Protein AF-C1E5L4-F1 (afdb_monomer)

Nearest PDB structures (foldseek):
  1kzh-assembly1_A  TM=9.313E-01  e=2.099E-47  Borreliella burgdorferi
  1kzh-assembly1_B  TM=9.340E-01  e=2.944E-44  Borreliella burgdorferi
  9dqm-assembly1_A  TM=8.385E-01  e=1.108E-22  Trichomonas vaginalis G3
  9dqm-assembly1_B  TM=8.289E-01  e=9.396E-23  Trichomonas vaginalis G3
  4i4i-assembly1_C  TM=8.404E-01  e=2.569E-16  Geobacillus stearothermophilus

Structure (mmCIF, N/CA/C/O backbone):
data_AF-C1E5L4-F1
#
_entry.id   AF-C1E5L4-F1
#
loop_
_atom_site.group_PDB
_atom_site.id
_atom_site.type_symbol
_atom_site.label_atom_id
_atom_site.label_alt_id
_atom_site.label_comp_id
_atom_site.label_asym_id
_atom_site.label_entity_id
_atom_site.label_seq_id
_atom_site.pdbx_PDB_ins_code
_atom_site.Cartn_x
_atom_site.Cartn_y
_atom_site.Cartn_z
_atom_site.occupancy
_atom_site.B_iso_or_equiv
_atom_site.auth_seq_id
_atom_site.auth_comp_id
_atom_site.auth_asym_id
_atom_site.auth_atom_id
_atom_site.pdbx_PDB_model_num
ATOM 1 N N . ARG A 1 1 ? 20.490 -3.925 -23.380 1.00 91.94 1 ARG A N 1
ATOM 2 C CA . ARG A 1 1 ? 20.649 -3.499 -21.975 1.00 91.94 1 ARG A CA 1
ATOM 3 C C . ARG A 1 1 ? 19.306 -3.076 -21.403 1.00 91.94 1 ARG A C 1
ATOM 5 O O . ARG A 1 1 ? 18.577 -2.354 -22.072 1.00 91.94 1 ARG A O 1
ATOM 12 N N . LEU A 1 2 ? 18.988 -3.498 -20.178 1.00 97.38 2 LEU A N 1
ATOM 13 C CA . LEU A 1 2 ? 17.759 -3.103 -19.479 1.00 97.38 2 LEU A CA 1
ATOM 14 C C . LEU A 1 2 ? 18.067 -2.297 -18.214 1.00 97.38 2 LEU A C 1
ATOM 16 O O . LEU A 1 2 ? 19.074 -2.540 -17.547 1.00 97.38 2 LEU A O 1
ATOM 20 N N . GLY A 1 3 ? 17.184 -1.356 -17.886 1.00 98.12 3 GLY A N 1
ATOM 21 C CA . GLY A 1 3 ? 17.200 -0.569 -16.656 1.00 98.12 3 GLY A CA 1
ATOM 22 C C . GLY A 1 3 ? 16.079 -0.968 -15.694 1.00 98.12 3 GLY A C 1
ATOM 23 O O . GLY A 1 3 ? 14.995 -1.333 -16.137 1.00 98.12 3 GLY A O 1
ATOM 24 N N . LEU A 1 4 ? 16.306 -0.853 -14.385 1.00 98.62 4 LEU A N 1
ATOM 25 C CA . LEU A 1 4 ? 15.276 -0.974 -13.343 1.00 98.62 4 LEU A CA 1
ATOM 26 C C . LEU A 1 4 ? 15.265 0.265 -12.447 1.00 98.62 4 LEU A C 1
ATOM 28 O O . LEU A 1 4 ? 16.315 0.770 -12.045 1.00 98.62 4 LEU A O 1
ATOM 32 N N . VAL A 1 5 ? 14.071 0.711 -12.067 1.00 98.50 5 VAL A N 1
ATOM 33 C CA . VAL A 1 5 ? 13.874 1.712 -11.016 1.00 98.50 5 VAL A CA 1
ATOM 34 C C . VAL A 1 5 ? 12.811 1.247 -10.020 1.00 98.50 5 VAL A C 1
ATOM 36 O O . VAL A 1 5 ? 11.725 0.807 -10.402 1.00 98.50 5 VAL A O 1
ATOM 39 N N . PHE A 1 6 ? 13.109 1.379 -8.727 1.00 98.31 6 PHE A N 1
ATOM 40 C CA . PHE A 1 6 ? 12.129 1.203 -7.657 1.00 98.31 6 PHE A CA 1
ATOM 41 C C . PHE A 1 6 ? 11.484 2.540 -7.292 1.00 98.31 6 PHE A C 1
ATOM 43 O O . PHE A 1 6 ? 12.156 3.472 -6.847 1.00 98.31 6 PHE A O 1
ATOM 50 N N . SER A 1 7 ? 10.168 2.639 -7.444 1.00 96.31 7 SER A N 1
ATOM 51 C CA . SER A 1 7 ? 9.407 3.865 -7.214 1.00 96.31 7 SER A CA 1
ATOM 52 C C . SER A 1 7 ? 8.345 3.673 -6.130 1.00 96.31 7 SER A C 1
ATOM 54 O O . SER A 1 7 ? 7.641 2.663 -6.079 1.00 96.31 7 SER A O 1
ATOM 56 N N . GLY A 1 8 ? 8.206 4.668 -5.255 1.00 93.06 8 GLY A N 1
ATOM 57 C CA . GLY A 1 8 ? 7.267 4.629 -4.137 1.00 93.06 8 GLY A CA 1
ATOM 58 C C . GLY A 1 8 ? 7.841 4.007 -2.862 1.00 93.06 8 GLY A C 1
ATOM 59 O O . GLY A 1 8 ? 9.050 3.947 -2.667 1.00 93.06 8 GLY A O 1
ATOM 60 N N . GLY A 1 9 ? 6.950 3.611 -1.947 1.00 93.12 9 GLY A N 1
ATOM 61 C CA . GLY A 1 9 ? 7.346 2.870 -0.744 1.00 93.12 9 GLY A CA 1
ATOM 62 C C . GLY A 1 9 ? 7.727 1.419 -1.073 1.00 93.12 9 GLY A C 1
ATOM 63 O O . GLY A 1 9 ? 7.177 0.871 -2.036 1.00 93.12 9 GLY A O 1
ATOM 64 N N . PRO A 1 10 ? 8.622 0.798 -0.283 1.00 96.38 10 PRO A N 1
ATOM 65 C CA . PRO A 1 10 ? 9.018 -0.591 -0.487 1.00 96.38 10 PRO A CA 1
ATOM 66 C C . PRO A 1 10 ? 7.826 -1.542 -0.342 1.00 96.38 10 PRO A C 1
ATOM 68 O O . PRO A 1 10 ? 6.796 -1.187 0.233 1.00 96.38 10 PRO A O 1
ATOM 71 N N . ALA A 1 11 ? 7.977 -2.727 -0.917 1.00 97.88 11 ALA A N 1
ATOM 72 C CA . ALA A 1 11 ? 7.067 -3.851 -0.763 1.00 97.88 11 ALA A CA 1
ATOM 73 C C . ALA A 1 11 ? 7.909 -5.143 -0.767 1.00 97.88 11 ALA A C 1
ATOM 75 O O . ALA A 1 11 ? 8.869 -5.211 -1.552 1.00 97.88 11 ALA A O 1
ATOM 76 N N . PRO A 1 12 ? 7.611 -6.145 0.079 1.00 98.31 12 PRO A N 1
ATOM 77 C CA . PRO A 1 12 ? 8.334 -7.415 0.061 1.00 98.31 12 PRO A CA 1
ATOM 78 C C . PRO A 1 12 ? 8.299 -8.039 -1.340 1.00 98.31 12 PRO A C 1
ATOM 80 O O . PRO A 1 12 ? 7.247 -8.089 -1.966 1.00 98.31 12 PRO A O 1
ATOM 83 N N . GLY A 1 13 ? 9.458 -8.450 -1.864 1.00 98.00 13 GLY A N 1
ATOM 84 C CA . GLY A 1 13 ? 9.584 -9.026 -3.212 1.00 98.00 13 GLY A CA 1
ATOM 85 C C . GLY A 1 13 ? 10.247 -8.117 -4.256 1.00 98.00 13 GLY A C 1
ATOM 86 O O . GLY A 1 13 ? 10.602 -8.589 -5.331 1.00 98.00 13 GLY A O 1
ATOM 87 N N . GLY A 1 14 ? 10.529 -6.841 -3.962 1.00 98.00 14 GLY A N 1
ATOM 88 C CA . GLY A 1 14 ? 11.216 -5.959 -4.926 1.00 98.00 14 GLY A CA 1
ATOM 89 C C . GLY A 1 14 ? 12.566 -6.487 -5.411 1.00 98.00 14 GLY A C 1
ATOM 90 O O . GLY A 1 14 ? 12.851 -6.472 -6.609 1.00 98.00 14 GLY A O 1
ATOM 91 N N . ASN A 1 15 ? 13.378 -7.022 -4.498 1.00 98.12 15 ASN A N 1
ATOM 92 C CA . ASN A 1 15 ? 14.643 -7.666 -4.852 1.00 98.12 15 ASN A CA 1
ATOM 93 C C . ASN A 1 15 ? 14.434 -8.917 -5.730 1.00 98.12 15 ASN A C 1
ATOM 95 O O . ASN A 1 15 ? 15.275 -9.218 -6.575 1.00 98.12 15 ASN A O 1
ATOM 99 N N . ASN A 1 16 ? 13.298 -9.608 -5.601 1.00 98.69 16 ASN A N 1
ATOM 100 C CA . ASN A 1 16 ? 12.945 -10.746 -6.449 1.00 98.69 16 ASN A CA 1
ATOM 101 C C . ASN A 1 16 ? 12.563 -10.313 -7.869 1.00 98.69 16 ASN A C 1
ATOM 103 O O . ASN A 1 16 ? 12.930 -11.011 -8.808 1.00 98.69 16 ASN A O 1
ATOM 107 N N . VAL A 1 17 ? 11.956 -9.133 -8.056 1.00 98.69 17 VAL A N 1
ATOM 108 C CA . VAL A 1 17 ? 11.785 -8.531 -9.396 1.00 98.69 17 VAL A CA 1
ATOM 109 C C . VAL A 1 17 ? 13.147 -8.346 -10.068 1.00 98.69 17 VAL A C 1
ATOM 111 O O . VAL A 1 17 ? 13.350 -8.792 -11.196 1.00 98.69 17 VAL A O 1
ATOM 114 N N . ALA A 1 18 ? 14.108 -7.741 -9.362 1.00 98.38 18 ALA A N 1
ATOM 115 C CA . ALA A 1 18 ? 15.463 -7.551 -9.883 1.00 98.38 18 ALA A CA 1
ATOM 116 C C . ALA A 1 18 ? 16.163 -8.888 -10.176 1.00 98.38 18 ALA A C 1
ATOM 118 O O . ALA A 1 18 ? 16.854 -9.014 -11.185 1.00 98.38 18 ALA A O 1
ATOM 119 N N . TRP A 1 19 ? 15.957 -9.899 -9.325 1.00 98.19 19 TRP A N 1
ATOM 120 C CA . TRP A 1 19 ? 16.475 -11.246 -9.558 1.00 98.19 19 TRP A CA 1
ATOM 121 C C . TRP A 1 19 ? 15.877 -11.882 -10.819 1.00 98.19 19 TRP A C 1
ATOM 123 O O . TRP A 1 19 ? 16.634 -12.386 -11.644 1.00 98.19 19 TRP A O 1
ATOM 133 N N . GLY A 1 20 ? 14.555 -11.823 -11.000 1.00 98.12 20 GLY A N 1
ATOM 134 C CA . GLY A 1 20 ? 13.884 -12.356 -12.188 1.00 98.12 20 GLY A CA 1
ATOM 135 C C . GLY A 1 20 ? 14.369 -11.694 -13.475 1.00 98.12 20 GLY A C 1
ATOM 136 O O . GLY A 1 20 ? 14.623 -12.379 -14.464 1.00 98.12 20 GLY A O 1
ATOM 137 N N . MET A 1 21 ? 14.586 -10.375 -13.444 1.00 98.12 21 MET A N 1
ATOM 138 C CA . MET A 1 21 ? 15.176 -9.648 -14.570 1.00 98.12 21 MET A CA 1
ATOM 139 C C . MET A 1 21 ? 16.608 -10.102 -14.873 1.00 98.12 21 MET A C 1
ATOM 141 O O . MET A 1 21 ? 16.936 -10.340 -16.034 1.00 98.12 21 MET A O 1
ATOM 145 N N . LEU A 1 22 ? 17.458 -10.222 -13.846 1.00 96.88 22 LEU A N 1
ATOM 146 C CA . LEU A 1 22 ? 18.845 -10.656 -14.014 1.00 96.88 22 LEU A CA 1
ATOM 147 C C . LEU A 1 22 ? 18.917 -12.073 -14.598 1.00 96.88 22 LEU A C 1
ATOM 149 O O . LEU A 1 22 ? 19.618 -12.279 -15.583 1.00 96.88 22 LEU A O 1
ATOM 153 N N . ASP A 1 23 ? 18.158 -13.020 -14.040 1.00 95.81 23 ASP A N 1
ATOM 154 C CA . ASP A 1 23 ? 18.160 -14.417 -14.495 1.00 95.81 23 ASP A CA 1
ATOM 155 C C . ASP A 1 23 ? 17.640 -14.542 -15.939 1.00 95.81 23 ASP A C 1
ATOM 157 O O . ASP A 1 23 ? 18.206 -15.278 -16.741 1.00 95.81 23 ASP A O 1
ATOM 161 N N . CYS A 1 24 ? 16.620 -13.759 -16.319 1.00 95.06 24 CYS A N 1
ATOM 162 C CA . CYS A 1 24 ? 16.152 -13.685 -17.708 1.00 95.06 24 CYS A CA 1
ATOM 163 C C . CYS A 1 24 ? 17.271 -13.256 -18.670 1.00 95.06 24 CYS A C 1
ATOM 165 O O . CYS A 1 24 ? 17.473 -13.877 -19.714 1.00 95.06 24 CYS A O 1
ATOM 167 N N . LEU A 1 25 ? 18.012 -12.202 -18.319 1.00 93.06 25 LEU A N 1
ATOM 168 C CA . LEU A 1 25 ? 19.092 -11.675 -19.153 1.00 93.06 25 LEU A CA 1
ATOM 169 C C . LEU A 1 25 ? 20.298 -12.622 -19.221 1.00 93.06 25 LEU A C 1
ATOM 171 O O . LEU A 1 25 ? 20.884 -12.778 -20.291 1.00 93.06 25 LEU A O 1
ATOM 175 N N . GLU A 1 26 ? 20.666 -13.254 -18.104 1.00 91.31 26 GLU A N 1
ATOM 176 C CA . GLU A 1 26 ? 21.759 -14.233 -18.046 1.00 91.31 26 GLU A CA 1
ATOM 177 C C . GLU A 1 26 ? 21.444 -15.477 -18.890 1.00 91.31 26 GLU A C 1
ATOM 179 O O . GLU A 1 26 ? 22.295 -15.928 -19.660 1.00 91.31 26 GLU A O 1
ATOM 184 N N . ARG A 1 27 ? 20.207 -15.988 -18.830 1.00 90.44 27 ARG A N 1
ATOM 185 C CA . ARG A 1 27 ? 19.770 -17.131 -19.649 1.00 90.44 27 ARG A CA 1
ATOM 186 C C . ARG A 1 27 ? 19.803 -16.826 -21.136 1.00 90.44 27 ARG A C 1
ATOM 188 O O . ARG A 1 27 ? 20.358 -17.606 -21.901 1.00 90.44 2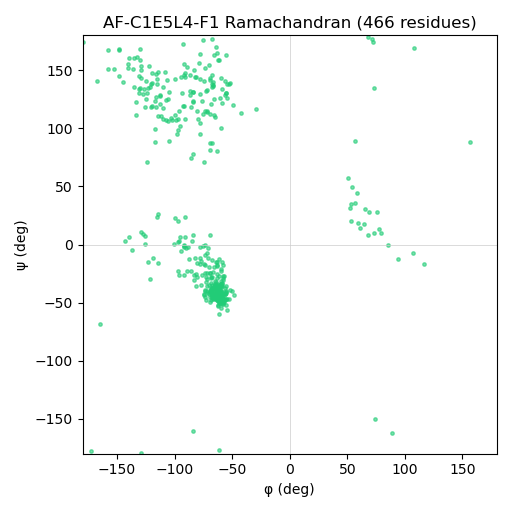7 ARG A O 1
ATOM 195 N N . TRP A 1 28 ? 19.283 -15.675 -21.549 1.00 87.94 28 TRP A N 1
ATOM 196 C CA . TRP A 1 28 ? 19.346 -15.278 -22.954 1.00 87.94 28 TRP A CA 1
ATOM 197 C C . TRP A 1 28 ? 20.772 -15.085 -23.455 1.00 87.94 28 TRP A C 1
ATOM 199 O O . TRP A 1 28 ? 21.065 -15.433 -24.598 1.00 87.94 28 TRP A O 1
ATOM 209 N N . ALA A 1 29 ? 21.669 -14.549 -22.623 1.00 84.19 29 ALA A N 1
ATOM 210 C CA . ALA A 1 29 ? 23.078 -14.433 -22.982 1.00 84.19 29 ALA A CA 1
ATOM 211 C C . ALA A 1 29 ? 23.702 -15.817 -23.232 1.00 84.19 29 ALA A C 1
ATOM 213 O O . ALA A 1 29 ? 24.369 -15.997 -24.253 1.00 84.19 29 ALA A O 1
ATOM 214 N N . ALA A 1 30 ? 23.416 -16.792 -22.362 1.00 84.75 30 ALA A N 1
ATOM 215 C CA . ALA A 1 30 ? 23.878 -18.172 -22.509 1.00 84.75 30 ALA A CA 1
ATOM 216 C C . ALA A 1 30 ? 23.291 -18.866 -23.755 1.00 84.75 30 ALA A C 1
ATOM 218 O O . ALA A 1 30 ? 24.019 -19.511 -24.507 1.00 84.75 30 ALA A O 1
ATOM 219 N N . GLU A 1 31 ? 21.992 -18.696 -24.020 1.00 84.81 31 GLU A N 1
ATOM 220 C CA . GLU A 1 31 ? 21.308 -19.271 -25.191 1.00 84.81 31 GLU A CA 1
ATOM 221 C C . GLU A 1 31 ? 21.763 -18.649 -26.518 1.00 84.81 31 GLU A C 1
ATOM 223 O O . GLU A 1 31 ? 21.765 -19.315 -27.552 1.00 84.81 31 GLU A O 1
ATOM 228 N N . SER A 1 32 ? 22.199 -17.387 -26.498 1.00 77.62 32 SER A N 1
ATOM 229 C CA . SER A 1 32 ? 22.683 -16.677 -27.688 1.00 77.62 32 SER A CA 1
ATOM 230 C C . SER A 1 32 ? 24.041 -17.183 -28.198 1.00 77.62 32 SER A C 1
ATOM 232 O O . SER A 1 32 ? 24.536 -16.665 -29.199 1.00 77.62 32 SER A O 1
ATOM 234 N N . GLY A 1 33 ? 24.680 -18.142 -27.511 1.00 66.62 33 GLY A N 1
ATOM 235 C CA . GLY A 1 33 ? 25.970 -18.715 -27.911 1.00 66.62 33 GLY A CA 1
ATOM 236 C C . GLY A 1 33 ? 27.129 -17.713 -27.893 1.00 66.62 33 GLY A C 1
ATOM 237 O O . GLY A 1 33 ? 28.158 -17.944 -28.528 1.00 66.62 33 GLY A O 1
ATOM 238 N N . ARG A 1 34 ? 26.967 -16.579 -27.198 1.00 63.22 34 ARG A N 1
ATOM 239 C CA . ARG A 1 34 ? 28.046 -15.611 -26.994 1.00 63.22 34 ARG A CA 1
ATOM 240 C C . ARG A 1 34 ? 29.027 -16.257 -26.006 1.00 63.22 34 ARG A C 1
ATOM 242 O O . ARG A 1 34 ? 28.628 -16.553 -24.887 1.00 63.22 34 ARG A O 1
ATOM 249 N N . GLY A 1 35 ? 30.247 -16.568 -26.456 1.00 57.56 35 GLY A N 1
ATOM 250 C CA . GLY A 1 35 ? 31.258 -17.288 -25.663 1.00 57.56 35 GLY A CA 1
ATOM 251 C C . GLY A 1 35 ? 31.692 -16.554 -24.386 1.00 57.56 35 GLY A C 1
ATOM 252 O O . GLY A 1 35 ? 31.198 -15.470 -24.096 1.00 57.56 35 GLY A O 1
ATOM 253 N N . ASP A 1 36 ? 32.652 -17.115 -23.646 1.00 59.47 36 ASP A N 1
ATOM 254 C CA . ASP A 1 36 ? 33.116 -16.587 -22.345 1.00 59.47 36 ASP A CA 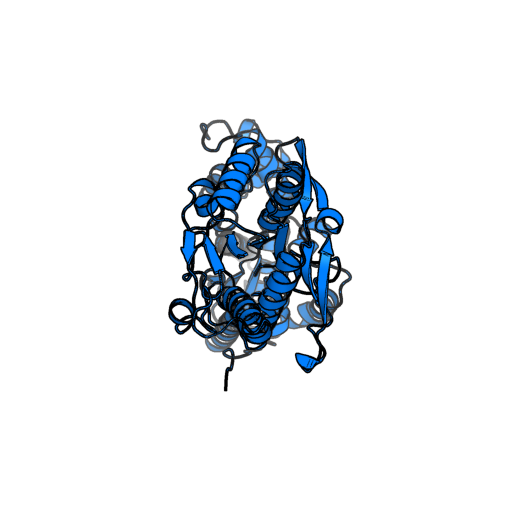1
ATOM 255 C C . ASP A 1 36 ? 33.643 -15.130 -22.387 1.00 59.47 36 ASP A C 1
ATOM 257 O O . ASP A 1 36 ? 33.695 -14.467 -21.353 1.00 59.47 36 ASP A O 1
ATOM 261 N N . ASP A 1 37 ? 33.968 -14.604 -23.576 1.00 55.47 37 ASP A N 1
ATOM 262 C CA . ASP A 1 37 ? 34.381 -13.209 -23.816 1.00 55.47 37 ASP A CA 1
ATOM 263 C C . ASP A 1 37 ? 33.202 -12.227 -24.004 1.00 55.47 37 ASP A C 1
ATOM 265 O O . ASP A 1 37 ? 33.396 -11.048 -24.316 1.00 55.47 37 ASP A O 1
ATOM 269 N N . ALA A 1 38 ? 31.957 -12.694 -23.879 1.00 57.47 38 ALA A N 1
ATOM 270 C CA . ALA A 1 38 ? 30.778 -11.860 -24.049 1.00 57.47 38 ALA A CA 1
ATOM 271 C C . ALA A 1 38 ? 30.661 -10.807 -22.941 1.00 57.47 38 ALA A C 1
ATOM 273 O O . ALA A 1 38 ? 30.774 -11.109 -21.753 1.00 57.47 38 ALA A O 1
ATOM 274 N N . GLU A 1 39 ? 30.332 -9.573 -23.337 1.00 59.62 39 GLU A N 1
ATOM 275 C CA . GLU A 1 39 ? 29.894 -8.536 -22.404 1.00 59.62 39 GLU A CA 1
ATOM 276 C C . GLU A 1 39 ? 28.785 -9.111 -21.498 1.00 59.62 39 GLU A C 1
ATOM 278 O O . GLU A 1 39 ? 27.749 -9.564 -22.004 1.00 59.62 39 GLU A O 1
ATOM 283 N N . PRO A 1 40 ? 28.993 -9.134 -20.174 1.00 63.50 40 PRO A N 1
ATOM 284 C CA . PRO A 1 40 ? 28.086 -9.788 -19.238 1.00 63.50 40 PRO A CA 1
ATOM 285 C C . PRO A 1 40 ? 26.692 -9.146 -19.241 1.00 63.50 40 PRO A C 1
ATOM 287 O O . PRO A 1 40 ? 26.516 -8.027 -19.730 1.00 63.50 40 PRO A O 1
ATOM 290 N N . ALA A 1 41 ? 25.700 -9.848 -18.669 1.00 64.75 41 ALA A N 1
ATOM 291 C CA . ALA A 1 41 ? 24.301 -9.413 -18.640 1.00 64.75 41 ALA A CA 1
ATOM 292 C C . ALA A 1 41 ? 24.185 -7.910 -18.322 1.00 64.75 41 ALA A C 1
ATOM 294 O O . ALA A 1 41 ? 24.548 -7.425 -17.245 1.00 64.75 41 ALA A O 1
ATOM 295 N N . ASN A 1 42 ? 23.723 -7.164 -19.324 1.00 83.62 42 ASN A N 1
ATOM 296 C CA . ASN A 1 42 ? 23.713 -5.711 -19.325 1.00 83.62 42 ASN A CA 1
ATOM 297 C C . ASN A 1 42 ? 22.451 -5.221 -18.595 1.00 83.62 42 ASN A C 1
ATOM 299 O O . ASN A 1 42 ? 21.458 -4.841 -19.224 1.00 83.62 42 ASN A O 1
ATOM 303 N N . PHE A 1 43 ? 22.499 -5.281 -17.262 1.00 95.12 43 PHE A N 1
ATOM 304 C CA . PHE A 1 43 ? 21.443 -4.844 -16.353 1.00 95.12 43 PHE A CA 1
ATOM 305 C C . PHE A 1 43 ? 21.927 -3.684 -15.475 1.00 95.12 43 PHE A C 1
ATOM 307 O O . PHE A 1 43 ? 22.932 -3.797 -14.767 1.00 95.12 43 PHE A O 1
ATOM 314 N N . VAL A 1 44 ? 21.209 -2.561 -15.513 1.00 97.00 44 VAL A N 1
ATOM 315 C CA . VAL A 1 44 ? 21.483 -1.391 -14.670 1.00 97.00 44 VAL A CA 1
ATOM 316 C C . VAL A 1 44 ? 20.297 -1.064 -13.771 1.00 97.00 44 VAL A C 1
ATOM 318 O O . VAL A 1 44 ? 19.140 -1.260 -14.135 1.00 97.00 44 VAL A O 1
ATOM 321 N N . GLY A 1 45 ? 20.575 -0.536 -12.585 1.00 97.75 45 GLY A N 1
ATOM 322 C CA . GLY A 1 45 ? 19.563 -0.076 -11.643 1.00 97.75 45 GLY A CA 1
ATOM 323 C C . GLY A 1 45 ? 19.779 1.381 -11.250 1.00 97.75 45 GLY A C 1
ATOM 324 O O . GLY A 1 45 ? 20.885 1.765 -10.864 1.00 97.75 45 GLY A O 1
ATOM 325 N N . PHE A 1 46 ? 18.721 2.188 -11.327 1.00 98.38 46 PHE A N 1
ATOM 326 C CA . PHE A 1 46 ? 18.741 3.612 -10.987 1.00 98.38 46 PHE A CA 1
ATOM 327 C C . PHE A 1 46 ? 18.548 3.837 -9.485 1.00 98.38 46 PHE A C 1
ATOM 329 O O . PHE A 1 46 ? 17.635 3.286 -8.869 1.00 98.38 46 PHE A O 1
ATOM 336 N N . LEU A 1 47 ? 19.410 4.668 -8.894 1.00 98.12 47 LEU A N 1
ATOM 337 C CA . LEU A 1 47 ? 19.542 4.820 -7.447 1.00 98.12 47 LEU A CA 1
ATOM 338 C C . LEU A 1 47 ? 18.569 5.855 -6.864 1.00 98.12 47 LEU A C 1
ATOM 340 O O . LEU A 1 47 ? 18.569 7.018 -7.258 1.00 98.12 47 LEU A O 1
ATOM 344 N N . GLY A 1 48 ? 17.816 5.480 -5.830 1.00 96.38 48 GLY A N 1
ATOM 345 C CA . GLY A 1 48 ? 16.918 6.392 -5.110 1.00 96.38 48 GLY A CA 1
ATOM 346 C C . GLY A 1 48 ? 15.621 6.708 -5.860 1.00 96.38 48 GLY A C 1
ATOM 347 O O . GLY A 1 48 ? 15.038 7.776 -5.677 1.00 96.38 48 GLY A O 1
ATOM 348 N N . GLY A 1 49 ? 15.161 5.786 -6.707 1.00 96.38 49 GLY A N 1
ATOM 349 C CA . GLY A 1 49 ? 13.909 5.914 -7.451 1.00 96.38 49 GLY A CA 1
ATOM 350 C C . GLY A 1 49 ? 13.973 6.913 -8.609 1.00 96.38 49 GLY A C 1
ATOM 351 O O . GLY A 1 49 ? 15.041 7.085 -9.198 1.00 96.38 49 GLY A O 1
ATOM 352 N N . PRO A 1 50 ? 12.854 7.580 -8.967 1.00 95.62 50 PRO A N 1
ATOM 353 C CA . PRO A 1 50 ? 12.809 8.463 -10.138 1.00 95.62 50 PRO A CA 1
ATOM 354 C C . PRO A 1 50 ? 13.807 9.627 -10.087 1.00 95.62 50 PRO A C 1
ATOM 356 O O . PRO A 1 50 ? 14.223 10.142 -11.117 1.00 95.62 50 PRO A O 1
ATOM 359 N N . ASP A 1 51 ? 14.249 10.008 -8.890 1.00 95.88 51 ASP A N 1
ATOM 360 C CA . ASP A 1 51 ? 15.337 10.963 -8.704 1.00 95.88 51 ASP A CA 1
ATOM 361 C C . ASP A 1 51 ? 16.666 10.503 -9.328 1.00 95.88 51 ASP A C 1
ATOM 363 O O . ASP A 1 51 ? 17.394 11.298 -9.920 1.00 95.88 51 ASP A O 1
ATOM 367 N N . GLY A 1 52 ? 16.971 9.208 -9.213 1.00 96.94 52 GLY A N 1
ATOM 368 C CA . GLY A 1 52 ? 18.146 8.595 -9.820 1.00 96.94 52 GLY A CA 1
ATOM 369 C C . GLY A 1 52 ? 18.120 8.673 -11.337 1.00 96.94 52 GLY A C 1
ATOM 370 O O . GLY A 1 52 ? 19.157 8.942 -11.935 1.00 96.94 52 GLY A O 1
ATOM 371 N N . LEU A 1 53 ? 16.941 8.517 -11.949 1.00 96.19 53 LEU A N 1
ATOM 372 C CA . LEU A 1 53 ? 16.761 8.712 -13.390 1.00 96.19 53 LEU A CA 1
ATOM 373 C C . LEU A 1 53 ? 17.077 10.159 -13.786 1.00 96.19 53 LEU A C 1
ATOM 375 O O . LEU A 1 53 ? 17.926 10.384 -14.641 1.00 96.19 53 LEU A O 1
ATOM 379 N N . LEU A 1 54 ? 16.472 11.140 -13.107 1.00 97.06 54 LEU A N 1
ATOM 380 C CA . LEU A 1 54 ? 16.687 12.565 -13.396 1.00 97.06 54 LEU A CA 1
ATOM 381 C C . LEU A 1 54 ? 18.152 12.993 -13.241 1.00 97.06 54 LEU A C 1
ATOM 383 O O . LEU A 1 54 ? 18.634 13.847 -13.980 1.00 97.06 54 LEU A O 1
ATOM 387 N N . ARG A 1 55 ? 18.860 12.412 -12.267 1.00 96.81 55 ARG A N 1
ATOM 388 C CA . ARG A 1 55 ? 20.266 12.724 -11.968 1.00 96.81 55 ARG A CA 1
ATOM 389 C C . ARG A 1 55 ? 21.266 11.779 -12.633 1.00 96.81 55 ARG A C 1
ATOM 391 O O . ARG A 1 55 ? 22.447 11.860 -12.311 1.00 96.81 55 ARG A O 1
ATOM 398 N N . ARG A 1 56 ? 20.806 10.870 -13.501 1.00 97.06 56 ARG A N 1
ATOM 399 C CA . ARG A 1 56 ? 21.635 9.862 -14.192 1.00 97.06 56 ARG A CA 1
ATOM 400 C C . ARG A 1 56 ? 22.496 9.021 -13.236 1.00 97.06 56 ARG A C 1
ATOM 402 O O . ARG A 1 56 ? 23.611 8.622 -13.546 1.00 97.06 56 ARG A O 1
ATOM 409 N N . ARG A 1 57 ? 21.971 8.737 -12.040 1.00 97.56 57 ARG A N 1
ATOM 410 C CA . ARG A 1 57 ? 22.639 7.923 -11.016 1.00 97.56 57 ARG A CA 1
ATOM 411 C C . ARG A 1 57 ? 22.171 6.483 -11.130 1.00 97.56 57 ARG A C 1
ATOM 413 O O . ARG A 1 57 ? 21.092 6.142 -10.646 1.00 97.56 57 ARG A O 1
ATOM 420 N N . TRP A 1 58 ? 22.997 5.638 -11.725 1.00 97.12 58 TRP A N 1
ATOM 421 C CA . TRP A 1 58 ? 22.744 4.207 -11.842 1.00 97.12 58 TRP A CA 1
ATOM 422 C C . TRP A 1 58 ? 23.997 3.396 -11.516 1.00 97.12 58 TRP A C 1
ATOM 424 O O . TRP A 1 58 ? 25.114 3.910 -11.517 1.00 97.12 58 TRP A O 1
ATOM 434 N N . LYS A 1 59 ? 23.794 2.118 -11.202 1.00 95.81 59 LYS A N 1
ATOM 435 C CA . LYS A 1 59 ? 24.866 1.128 -11.068 1.00 95.81 59 LYS A CA 1
ATOM 436 C C . LYS A 1 59 ? 24.529 -0.116 -11.869 1.00 95.81 59 LYS A C 1
ATOM 438 O O . LYS A 1 59 ? 23.359 -0.388 -12.137 1.00 95.81 59 LYS A O 1
ATOM 443 N N . ARG A 1 60 ? 25.547 -0.898 -12.205 1.00 95.25 60 ARG A N 1
ATOM 444 C CA . ARG A 1 60 ? 25.345 -2.241 -12.740 1.00 95.25 60 ARG A CA 1
ATOM 445 C C . ARG A 1 60 ? 24.803 -3.170 -11.649 1.00 95.25 60 ARG A C 1
ATOM 447 O O . ARG A 1 60 ? 25.197 -3.054 -10.489 1.00 95.25 60 ARG A O 1
ATOM 454 N N . VAL A 1 61 ? 23.892 -4.062 -12.024 1.00 95.06 61 VAL A N 1
ATOM 455 C CA . VAL A 1 61 ? 23.352 -5.109 -11.151 1.00 95.06 61 VAL A CA 1
ATOM 456 C C . VAL A 1 61 ? 23.760 -6.458 -11.730 1.00 95.06 61 VAL A C 1
ATOM 458 O O . VAL A 1 61 ? 23.403 -6.784 -12.857 1.00 95.06 61 VAL A O 1
ATOM 461 N N . ASP A 1 62 ? 24.530 -7.225 -10.966 1.00 92.25 62 ASP A N 1
ATOM 462 C CA . ASP A 1 62 ? 25.053 -8.532 -11.360 1.00 92.25 62 ASP A CA 1
ATOM 463 C C . ASP A 1 62 ? 24.769 -9.602 -10.292 1.00 92.25 62 ASP A C 1
ATOM 465 O O . ASP A 1 62 ? 24.166 -9.338 -9.243 1.00 92.25 62 ASP A O 1
ATOM 469 N N . ALA A 1 63 ? 25.212 -10.833 -10.555 1.00 92.06 63 ALA A N 1
ATOM 470 C CA . ALA A 1 63 ? 25.066 -11.949 -9.628 1.00 92.06 63 ALA A CA 1
ATOM 471 C C . ALA A 1 63 ? 25.710 -11.683 -8.252 1.00 92.06 63 ALA A C 1
ATOM 473 O O . ALA A 1 63 ? 25.213 -12.184 -7.239 1.00 92.06 63 ALA A O 1
ATOM 474 N N . GLY A 1 64 ? 26.780 -10.883 -8.190 1.00 92.31 64 GLY A N 1
ATOM 475 C CA . GLY A 1 64 ? 27.449 -10.497 -6.948 1.00 92.31 64 GLY A CA 1
ATOM 476 C C . GLY A 1 64 ? 26.582 -9.576 -6.093 1.00 92.31 64 GLY A C 1
ATOM 477 O O . GLY A 1 64 ? 26.372 -9.853 -4.907 1.00 92.31 64 GLY A O 1
ATOM 478 N N . GLU A 1 65 ? 26.010 -8.537 -6.704 1.00 92.25 65 GLU A N 1
ATOM 479 C CA . GLU A 1 65 ? 25.051 -7.636 -6.055 1.00 92.25 65 GLU A CA 1
ATOM 480 C C . GLU A 1 65 ? 23.786 -8.372 -5.596 1.00 92.25 65 GLU A C 1
ATOM 482 O O . GLU A 1 65 ? 23.246 -8.072 -4.523 1.00 92.25 65 GLU A O 1
ATOM 487 N N . MET A 1 66 ? 23.328 -9.357 -6.375 1.00 94.44 66 MET A N 1
ATOM 488 C CA . MET A 1 66 ? 22.113 -10.112 -6.074 1.00 94.44 66 MET A CA 1
ATOM 489 C C . MET A 1 66 ? 22.307 -11.237 -5.058 1.00 94.44 66 MET A C 1
ATOM 491 O O . MET A 1 66 ? 21.349 -11.581 -4.366 1.00 94.44 66 MET A O 1
ATOM 495 N N . LYS A 1 67 ? 23.516 -11.794 -4.899 1.00 93.19 67 LYS A N 1
ATOM 496 C CA . LYS A 1 67 ? 23.781 -12.967 -4.041 1.00 93.19 67 LYS A CA 1
ATOM 497 C C . LYS A 1 67 ? 23.213 -12.840 -2.624 1.00 93.19 67 LYS A C 1
ATOM 499 O O . LYS A 1 67 ? 22.695 -13.814 -2.094 1.00 93.19 67 LYS A O 1
ATOM 504 N N . ARG A 1 68 ? 23.304 -11.651 -2.020 1.00 92.62 68 ARG A N 1
ATOM 505 C CA . ARG A 1 68 ? 22.817 -11.377 -0.653 1.00 92.62 68 ARG A CA 1
ATOM 506 C C . ARG A 1 68 ? 21.377 -10.859 -0.589 1.00 92.62 68 ARG A C 1
ATOM 508 O O . ARG A 1 68 ? 20.904 -10.585 0.502 1.00 92.62 68 ARG A O 1
ATOM 515 N N . ARG A 1 69 ? 20.709 -10.680 -1.730 1.00 95.12 69 ARG A N 1
ATOM 516 C CA . ARG A 1 69 ? 19.404 -10.003 -1.838 1.00 95.12 69 ARG A CA 1
ATOM 517 C C . ARG A 1 69 ? 18.292 -10.884 -2.387 1.00 95.12 69 ARG A C 1
ATOM 519 O O . ARG A 1 69 ? 17.127 -10.510 -2.292 1.00 95.12 69 ARG A O 1
ATOM 526 N N . LYS A 1 70 ? 18.629 -12.057 -2.930 1.00 95.69 70 LYS A N 1
ATOM 527 C CA . LYS A 1 70 ? 17.635 -13.071 -3.304 1.00 95.69 70 LYS A CA 1
ATOM 528 C C . LYS A 1 70 ? 16.755 -13.385 -2.093 1.00 95.69 70 LYS A C 1
ATOM 530 O O . LYS A 1 70 ? 17.276 -13.699 -1.021 1.00 95.69 70 LYS A O 1
ATOM 535 N N . ASN A 1 71 ? 15.442 -13.269 -2.277 1.00 97.06 71 ASN A N 1
ATOM 536 C CA . ASN A 1 71 ? 14.423 -13.508 -1.252 1.00 97.06 71 ASN A CA 1
ATOM 537 C C . ASN A 1 71 ? 14.556 -12.614 -0.009 1.00 97.06 71 ASN A C 1
ATOM 539 O O . ASN A 1 71 ? 14.001 -12.935 1.035 1.00 97.06 71 ASN A O 1
ATOM 543 N N . GLN A 1 72 ? 15.289 -11.500 -0.094 1.00 97.25 72 GLN A N 1
ATOM 544 C CA . GLN A 1 72 ? 15.338 -10.519 0.984 1.00 97.25 72 GLN A CA 1
ATOM 545 C C . GLN A 1 72 ? 14.276 -9.443 0.778 1.00 97.25 72 GLN A C 1
ATOM 547 O O . GLN A 1 72 ? 13.984 -9.032 -0.350 1.00 97.25 72 GLN A O 1
ATOM 552 N N . GLY A 1 73 ? 13.730 -8.964 1.892 1.00 96.44 73 GLY A N 1
ATOM 553 C CA . GLY A 1 73 ? 12.831 -7.821 1.923 1.00 96.44 73 GLY A CA 1
ATOM 554 C C . GLY A 1 73 ? 13.513 -6.501 1.565 1.00 96.44 73 GLY A C 1
ATOM 555 O O . GLY A 1 73 ? 14.724 -6.423 1.365 1.00 96.44 73 GLY A O 1
ATOM 556 N N . GLY A 1 74 ? 12.714 -5.436 1.524 1.00 96.50 74 GLY A N 1
ATOM 557 C CA . GLY A 1 74 ? 13.201 -4.081 1.287 1.00 96.50 74 GLY A CA 1
ATOM 558 C C . GLY A 1 74 ? 13.640 -3.813 -0.155 1.00 96.50 74 GLY A C 1
ATOM 559 O O . GLY A 1 74 ? 13.640 -4.684 -1.020 1.00 96.50 74 GLY A O 1
ATOM 560 N N . PHE A 1 75 ? 13.966 -2.546 -0.414 1.00 97.44 75 PHE A N 1
ATOM 561 C CA . PHE A 1 75 ? 14.395 -2.017 -1.718 1.00 97.44 75 PHE A CA 1
ATOM 562 C C . PHE A 1 75 ? 15.860 -1.537 -1.666 1.00 97.44 75 PHE A C 1
ATOM 564 O O . PHE A 1 75 ? 16.256 -0.632 -2.397 1.00 97.44 75 PHE A O 1
ATOM 571 N N . ASP A 1 76 ? 16.670 -2.092 -0.763 1.00 95.25 76 ASP A N 1
ATOM 572 C CA . ASP A 1 76 ? 18.037 -1.645 -0.464 1.00 95.25 76 ASP A CA 1
ATOM 573 C C . ASP A 1 76 ? 19.020 -1.827 -1.634 1.00 95.25 76 ASP A C 1
ATOM 575 O O . ASP A 1 76 ? 20.047 -1.150 -1.671 1.00 95.25 76 ASP A O 1
ATOM 579 N N . LEU A 1 77 ? 18.704 -2.690 -2.613 1.00 96.75 77 LEU A N 1
ATOM 580 C CA . LEU A 1 77 ? 19.516 -2.859 -3.822 1.00 96.75 77 LEU A CA 1
ATOM 581 C C . LEU A 1 77 ? 19.778 -1.517 -4.514 1.00 96.75 77 LEU A C 1
ATOM 583 O O . LEU A 1 77 ? 20.920 -1.242 -4.888 1.00 96.75 77 LEU A O 1
ATOM 587 N N . LEU A 1 78 ? 18.728 -0.705 -4.685 1.00 97.31 78 LEU A N 1
ATOM 588 C CA . LEU A 1 78 ? 18.761 0.559 -5.430 1.00 97.31 78 LEU A CA 1
ATOM 589 C C . LEU A 1 78 ? 18.309 1.762 -4.591 1.00 97.31 78 LEU A C 1
ATOM 591 O O . LEU A 1 78 ? 18.529 2.906 -4.980 1.00 97.31 78 LEU A O 1
ATOM 595 N N . GLY A 1 79 ? 17.668 1.536 -3.445 1.00 96.81 79 GLY A N 1
ATOM 596 C CA . GLY A 1 79 ? 16.860 2.553 -2.782 1.00 96.81 79 GLY A CA 1
ATOM 597 C C . GLY A 1 79 ? 15.596 2.884 -3.583 1.00 96.81 79 GLY A C 1
ATOM 598 O O . GLY A 1 79 ? 15.347 2.347 -4.660 1.00 96.81 79 GLY A O 1
ATOM 599 N N . SER A 1 80 ? 14.774 3.783 -3.052 1.00 95.88 80 SER A N 1
ATOM 600 C CA . SER A 1 80 ? 13.537 4.222 -3.707 1.00 95.88 80 SER A CA 1
ATOM 601 C C . SER A 1 80 ? 13.217 5.673 -3.383 1.00 95.88 80 SER A C 1
ATOM 603 O O . SER A 1 80 ? 13.821 6.272 -2.493 1.00 95.88 80 SER A O 1
ATOM 605 N N . GLY A 1 81 ? 12.275 6.242 -4.128 1.00 91.06 81 GLY A N 1
ATOM 606 C CA . GLY A 1 81 ? 11.863 7.631 -3.985 1.00 91.06 81 GLY A CA 1
ATOM 607 C C . GLY A 1 81 ? 10.463 7.868 -4.541 1.00 91.06 81 GLY A C 1
ATOM 608 O O . GLY A 1 81 ? 9.903 7.024 -5.240 1.00 91.06 81 GLY A O 1
ATOM 609 N N . ARG A 1 82 ? 9.896 9.034 -4.216 1.00 86.12 82 ARG A N 1
ATOM 610 C CA . ARG A 1 82 ? 8.557 9.479 -4.652 1.00 86.12 82 ARG A CA 1
ATOM 611 C C . ARG A 1 82 ? 8.615 10.718 -5.554 1.00 86.12 82 ARG A C 1
ATOM 613 O O . ARG A 1 82 ? 7.664 11.489 -5.612 1.00 86.12 82 ARG A O 1
ATOM 620 N N . THR A 1 83 ? 9.749 10.953 -6.216 1.00 88.19 83 THR A N 1
ATOM 621 C CA . THR A 1 83 ? 9.911 12.105 -7.112 1.00 88.19 83 THR A CA 1
ATOM 622 C C . THR A 1 83 ? 8.896 12.027 -8.251 1.00 88.19 83 THR A C 1
ATOM 624 O O . THR A 1 83 ? 8.794 11.013 -8.940 1.00 88.19 83 THR A O 1
ATOM 627 N N . ARG A 1 84 ? 8.123 13.101 -8.430 1.00 81.62 84 ARG A N 1
ATOM 628 C CA . ARG A 1 84 ? 7.031 13.172 -9.404 1.00 81.62 84 ARG A CA 1
ATOM 629 C C . ARG A 1 84 ? 7.572 13.551 -10.786 1.00 81.62 84 ARG A C 1
ATOM 631 O O . ARG A 1 84 ? 8.178 14.607 -10.947 1.00 81.62 84 ARG A O 1
ATOM 638 N N . LEU A 1 85 ? 7.314 12.717 -11.792 1.00 86.94 85 LEU A N 1
ATOM 639 C CA . LEU A 1 85 ? 7.663 12.987 -13.191 1.00 86.94 85 LEU A CA 1
ATOM 640 C C . LEU A 1 85 ? 6.423 13.524 -13.917 1.00 86.94 85 LEU A C 1
ATOM 642 O O . LEU A 1 85 ? 5.553 12.754 -14.305 1.00 86.94 85 LEU A O 1
ATOM 646 N N . ASN A 1 86 ? 6.284 14.846 -14.015 1.00 82.56 86 ASN A N 1
ATOM 647 C CA . ASN A 1 86 ? 5.056 15.489 -14.503 1.00 82.56 86 ASN A CA 1
ATOM 648 C C . ASN A 1 86 ? 5.292 16.701 -15.418 1.00 82.56 86 ASN A C 1
ATOM 650 O O . ASN A 1 86 ? 4.332 17.396 -15.748 1.00 82.56 86 ASN A O 1
ATOM 654 N N . THR A 1 87 ? 6.540 16.985 -15.787 1.00 89.62 87 THR A N 1
ATOM 655 C CA . THR A 1 87 ? 6.904 18.083 -16.688 1.00 89.62 87 THR A CA 1
ATOM 656 C C . THR A 1 87 ? 7.654 17.517 -17.887 1.00 89.62 87 THR A C 1
ATOM 658 O O . THR A 1 87 ? 8.316 16.484 -17.773 1.00 89.62 87 THR A O 1
ATOM 661 N N . THR A 1 88 ? 7.594 18.209 -19.025 1.00 90.88 88 THR A N 1
ATOM 662 C CA . THR A 1 88 ? 8.367 17.835 -20.217 1.00 90.88 88 THR A CA 1
ATOM 663 C C . THR A 1 88 ? 9.862 17.764 -19.907 1.00 90.88 88 THR A C 1
ATOM 665 O O . THR A 1 88 ? 10.493 16.773 -20.241 1.00 90.88 88 THR A O 1
ATOM 668 N N . ALA A 1 89 ? 10.395 18.729 -19.148 1.00 95.06 89 ALA A N 1
ATOM 669 C CA . ALA A 1 89 ? 11.795 18.730 -18.721 1.00 95.06 89 ALA A CA 1
ATOM 670 C C . ALA A 1 89 ? 12.174 17.490 -17.889 1.00 95.06 89 ALA A C 1
ATOM 672 O O . ALA A 1 89 ? 13.286 16.981 -18.003 1.00 95.06 89 ALA A O 1
ATOM 673 N N . HIS A 1 90 ? 11.258 16.971 -17.057 1.00 95.00 90 HIS A N 1
ATOM 674 C CA . HIS A 1 90 ? 11.499 15.707 -16.358 1.00 95.00 90 HIS A CA 1
ATOM 675 C C . HIS A 1 90 ? 11.585 14.541 -17.347 1.00 95.00 90 HIS A C 1
ATOM 677 O O . HIS A 1 90 ? 12.482 13.716 -17.217 1.00 95.00 90 HIS A O 1
ATOM 683 N N . PHE A 1 91 ? 10.681 14.460 -18.324 1.00 95.25 91 PHE A N 1
ATOM 684 C CA . PHE A 1 91 ? 10.704 13.376 -19.309 1.00 95.25 91 PHE A CA 1
ATOM 685 C C . PHE A 1 91 ? 11.925 13.446 -20.234 1.00 95.25 91 PHE A C 1
ATOM 687 O O . PHE A 1 91 ? 12.545 12.411 -20.466 1.00 95.25 91 PHE A O 1
ATOM 694 N N . GLU A 1 92 ? 12.345 14.642 -20.650 1.00 96.12 92 GLU A N 1
ATOM 695 C CA . GLU A 1 92 ? 13.581 14.867 -21.412 1.00 96.12 92 GLU A CA 1
ATOM 696 C C . GLU A 1 92 ? 14.820 14.430 -20.616 1.00 96.12 92 GLU A C 1
ATOM 698 O O . GLU A 1 92 ? 15.674 13.715 -21.135 1.00 96.12 92 GLU A O 1
ATOM 703 N N . ALA A 1 93 ? 14.893 14.768 -19.324 1.00 96.94 93 ALA A N 1
ATOM 704 C CA . ALA A 1 93 ? 15.995 14.329 -18.469 1.00 96.94 93 ALA A CA 1
ATOM 705 C C . ALA A 1 93 ? 16.050 12.797 -18.326 1.00 96.94 93 ALA A C 1
ATOM 707 O O . ALA A 1 93 ? 17.135 12.211 -18.334 1.00 96.94 93 ALA A O 1
ATOM 708 N N . VAL A 1 94 ? 14.890 12.133 -18.222 1.00 97.19 94 VAL A N 1
ATOM 709 C CA . VAL A 1 94 ? 14.820 10.663 -18.203 1.00 97.19 94 VAL A CA 1
ATOM 710 C C . VAL A 1 94 ? 15.209 10.072 -19.561 1.00 97.19 94 VAL A C 1
ATOM 712 O O . VAL A 1 94 ? 15.936 9.080 -19.588 1.00 97.19 94 VAL A O 1
ATOM 715 N N . ARG A 1 95 ? 14.784 10.683 -20.676 1.00 97.19 95 ARG A N 1
ATOM 716 C CA . ARG A 1 95 ? 15.199 10.301 -22.035 1.00 97.19 95 ARG A CA 1
ATOM 717 C C . ARG A 1 95 ? 16.714 10.326 -22.149 1.00 97.19 95 ARG A C 1
ATOM 719 O O . ARG A 1 95 ? 17.306 9.323 -22.535 1.00 97.19 95 ARG A O 1
ATOM 726 N N . ASP A 1 96 ? 17.340 11.431 -21.756 1.00 97.00 96 ASP A N 1
ATOM 727 C CA . ASP A 1 96 ? 18.794 11.572 -21.816 1.00 97.00 96 ASP A CA 1
ATOM 728 C C . ASP A 1 96 ? 19.501 10.503 -20.975 1.00 97.00 96 ASP A C 1
ATOM 730 O O . ASP A 1 96 ? 20.500 9.940 -21.413 1.00 97.00 96 ASP A O 1
ATOM 734 N N . ALA A 1 97 ? 18.973 10.186 -19.787 1.00 97.06 97 ALA A N 1
ATOM 735 C CA . ALA A 1 97 ? 19.512 9.125 -18.940 1.00 97.06 97 ALA A CA 1
ATOM 736 C C . ALA A 1 97 ? 19.416 7.742 -19.606 1.00 97.06 97 ALA A C 1
ATOM 738 O O . ALA A 1 97 ? 20.342 6.941 -19.494 1.00 97.06 97 ALA A O 1
ATOM 739 N N . CYS A 1 98 ? 18.310 7.457 -20.303 1.00 97.06 98 CYS A N 1
ATOM 740 C CA . CYS A 1 98 ? 18.113 6.195 -21.017 1.00 97.06 98 CYS A CA 1
ATOM 741 C C . CYS A 1 98 ? 19.043 6.071 -22.231 1.00 97.06 98 CYS A C 1
ATOM 743 O O . CYS A 1 98 ? 19.610 5.001 -22.448 1.00 97.06 98 CYS A O 1
ATOM 745 N N . VAL A 1 99 ? 19.238 7.162 -22.979 1.00 95.94 99 VAL A N 1
ATOM 746 C CA . VAL A 1 99 ? 20.169 7.217 -24.117 1.00 95.94 99 VAL A CA 1
ATOM 747 C C . VAL A 1 99 ? 21.619 7.094 -23.645 1.00 95.94 99 VAL A C 1
ATOM 749 O O . VAL A 1 99 ? 22.366 6.289 -24.190 1.00 95.94 99 VAL A O 1
ATOM 752 N N . GLU A 1 100 ? 22.016 7.825 -22.597 1.00 95.19 100 GLU A N 1
ATOM 753 C CA . GLU A 1 100 ? 23.367 7.754 -22.017 1.00 95.19 100 GLU A CA 1
ATOM 754 C C . GLU A 1 100 ? 23.689 6.352 -21.486 1.00 95.19 100 GLU A C 1
ATOM 756 O O . GLU A 1 100 ? 24.789 5.838 -21.686 1.00 95.19 100 GLU A O 1
ATOM 761 N N . ALA A 1 101 ? 22.719 5.711 -20.833 1.00 94.31 101 ALA A N 1
ATOM 762 C CA . ALA A 1 101 ? 22.867 4.347 -20.352 1.00 94.31 101 ALA A CA 1
ATOM 763 C C . ALA A 1 101 ? 22.699 3.289 -21.460 1.00 94.31 101 ALA A C 1
ATOM 765 O O . ALA A 1 101 ? 22.882 2.112 -21.161 1.00 94.31 101 ALA A O 1
ATOM 766 N N . ASP A 1 102 ? 22.403 3.672 -22.708 1.00 94.25 102 ASP A N 1
ATOM 767 C CA . ASP A 1 102 ? 22.172 2.795 -23.868 1.00 94.25 102 ASP A CA 1
ATOM 768 C C . ASP A 1 102 ? 21.091 1.723 -23.613 1.00 94.25 102 ASP A C 1
ATOM 770 O O . ASP A 1 102 ? 21.303 0.522 -23.797 1.00 94.25 102 ASP A O 1
ATOM 774 N N . LEU A 1 103 ? 19.931 2.144 -23.097 1.00 95.94 103 LEU A N 1
ATOM 775 C CA . LEU A 1 103 ? 18.851 1.233 -22.708 1.00 95.94 103 LEU A CA 1
ATOM 776 C C . LEU A 1 103 ? 17.951 0.842 -23.883 1.00 95.94 103 LEU A C 1
ATOM 778 O O . LEU A 1 103 ? 17.379 1.693 -24.561 1.00 95.94 103 LEU A O 1
ATOM 782 N N . ASP A 1 104 ? 17.711 -0.460 -24.026 1.00 95.75 104 ASP A N 1
ATOM 783 C CA . ASP A 1 104 ? 16.642 -0.996 -24.878 1.00 95.75 104 ASP A CA 1
ATOM 784 C C . ASP A 1 104 ? 15.297 -0.986 -24.144 1.00 95.75 104 ASP A C 1
ATOM 786 O O . ASP A 1 104 ? 14.242 -0.875 -24.760 1.00 95.75 104 ASP A O 1
ATOM 790 N N . GLY A 1 105 ? 15.321 -1.044 -22.810 1.00 97.81 105 GLY A N 1
ATOM 791 C CA . GLY A 1 105 ? 14.111 -0.939 -22.012 1.00 97.81 105 GLY A CA 1
ATOM 792 C C . GLY A 1 105 ? 14.344 -0.500 -20.571 1.00 97.81 105 GLY A C 1
ATOM 793 O O . GLY A 1 105 ? 15.394 -0.763 -19.984 1.00 97.81 105 GLY A O 1
ATOM 794 N N . LEU A 1 106 ? 13.344 0.167 -20.002 1.00 98.62 106 LEU A N 1
ATOM 795 C CA . LEU A 1 106 ? 13.291 0.644 -18.626 1.00 98.62 106 LEU A CA 1
ATOM 796 C C . LEU A 1 106 ? 12.091 0.016 -17.912 1.00 98.62 106 LEU A C 1
ATOM 798 O O . LEU A 1 106 ? 10.937 0.254 -18.268 1.00 98.62 106 LEU A O 1
ATOM 802 N N . VAL A 1 107 ? 12.372 -0.747 -16.860 1.00 98.75 107 VAL A N 1
ATOM 803 C CA . VAL A 1 107 ? 11.367 -1.341 -15.983 1.00 98.75 107 VAL A CA 1
ATOM 804 C C . VAL A 1 107 ? 11.101 -0.416 -14.795 1.00 98.75 107 VAL A C 1
ATOM 806 O O . VAL A 1 107 ? 11.993 -0.134 -13.991 1.00 98.75 107 VAL A O 1
ATOM 809 N N . VAL A 1 108 ? 9.858 0.045 -14.665 1.00 98.56 108 VAL A N 1
ATOM 810 C CA . VAL A 1 108 ? 9.380 0.883 -13.560 1.00 98.56 108 VAL A CA 1
ATOM 811 C C . VAL A 1 108 ? 8.580 0.026 -12.587 1.00 98.56 108 VAL A C 1
ATOM 813 O O . VAL A 1 108 ? 7.443 -0.359 -12.850 1.00 98.56 108 VAL A O 1
ATOM 816 N N . CYS A 1 109 ? 9.165 -0.257 -11.429 1.00 98.38 109 CYS A N 1
ATOM 817 C CA . CYS A 1 109 ? 8.528 -1.044 -10.383 1.00 98.38 109 CYS A CA 1
ATOM 818 C C . CYS A 1 109 ? 7.897 -0.114 -9.339 1.00 98.38 109 CYS A C 1
ATOM 820 O O . CYS A 1 109 ? 8.605 0.557 -8.584 1.00 98.38 109 CYS A O 1
ATOM 822 N N . GLY A 1 110 ? 6.564 -0.028 -9.313 1.00 96.81 110 GLY A N 1
ATOM 823 C CA . GLY A 1 110 ? 5.860 0.943 -8.474 1.00 96.81 110 GLY A CA 1
ATOM 824 C C . GLY A 1 110 ? 4.339 0.773 -8.450 1.00 96.81 110 GLY A C 1
ATOM 825 O O . GLY A 1 110 ? 3.798 -0.160 -9.036 1.00 96.81 110 GLY A O 1
ATOM 826 N N . GLY A 1 111 ? 3.662 1.677 -7.739 1.00 95.06 111 GLY A N 1
ATOM 827 C CA . GLY A 1 111 ? 2.196 1.698 -7.619 1.00 95.06 111 GLY A CA 1
ATOM 828 C C . GLY A 1 111 ? 1.504 2.422 -8.775 1.00 95.06 111 GLY A C 1
ATOM 829 O O . GLY A 1 111 ? 2.099 2.637 -9.836 1.00 95.06 111 GLY A O 1
ATOM 830 N N . ASP A 1 112 ? 0.262 2.841 -8.555 1.00 92.31 112 ASP A N 1
ATOM 831 C CA . ASP A 1 112 ? -0.577 3.571 -9.512 1.00 92.31 112 ASP A CA 1
ATOM 832 C C . ASP A 1 112 ? 0.070 4.884 -9.994 1.00 92.31 112 ASP A C 1
ATOM 834 O O . ASP A 1 112 ? 0.207 5.098 -11.199 1.00 92.31 112 ASP A O 1
ATOM 838 N N . ASP A 1 113 ? 0.568 5.728 -9.081 1.00 90.50 113 ASP A N 1
ATOM 839 C CA . ASP A 1 113 ? 1.203 7.008 -9.430 1.00 90.50 113 ASP A CA 1
ATOM 840 C C . ASP A 1 113 ? 2.495 6.785 -10.242 1.00 90.50 113 ASP A C 1
ATOM 842 O O . ASP A 1 113 ? 2.829 7.552 -11.146 1.00 90.50 113 ASP A O 1
ATOM 846 N N . SER A 1 114 ? 3.230 5.707 -9.943 1.00 94.56 114 SER A N 1
ATOM 847 C CA . SER A 1 114 ? 4.487 5.382 -10.634 1.00 94.56 114 SER A CA 1
ATOM 848 C C . SER A 1 114 ? 4.236 4.842 -12.037 1.00 94.56 114 SER A C 1
ATOM 850 O O . SER A 1 114 ? 4.892 5.275 -12.981 1.00 94.56 114 SER A O 1
ATOM 852 N N . ASN A 1 115 ? 3.260 3.947 -12.189 1.00 95.81 115 ASN A N 1
ATOM 853 C CA . ASN A 1 115 ? 2.882 3.410 -13.493 1.00 95.81 115 ASN A CA 1
ATOM 854 C C . ASN A 1 115 ? 2.105 4.433 -14.339 1.00 95.81 115 ASN A C 1
ATOM 856 O O . ASN A 1 115 ? 2.178 4.391 -15.561 1.00 95.81 115 ASN A O 1
ATOM 860 N N . THR A 1 116 ? 1.447 5.417 -13.718 1.00 94.12 116 THR A N 1
ATOM 861 C CA . THR A 1 116 ? 0.918 6.595 -14.424 1.00 94.12 116 THR A CA 1
ATOM 862 C C . THR A 1 116 ? 2.052 7.379 -15.079 1.00 94.12 116 THR A C 1
ATOM 864 O O . THR A 1 116 ? 1.993 7.659 -16.274 1.00 94.12 116 THR A O 1
ATOM 867 N N . ASN A 1 117 ? 3.115 7.692 -14.326 1.00 93.00 117 ASN A N 1
ATOM 868 C CA . ASN A 1 117 ? 4.294 8.357 -14.886 1.00 93.00 117 ASN A CA 1
ATOM 869 C C . ASN A 1 117 ? 4.958 7.496 -15.970 1.00 93.00 117 ASN A C 1
ATOM 871 O O . ASN A 1 117 ? 5.375 8.034 -16.991 1.00 93.00 117 ASN A O 1
ATOM 875 N N . ALA A 1 118 ? 5.029 6.176 -15.771 1.00 96.00 118 ALA A N 1
ATOM 876 C CA . ALA A 1 118 ? 5.583 5.246 -16.752 1.00 96.00 118 ALA A CA 1
ATOM 877 C C . ALA A 1 118 ? 4.794 5.248 -18.071 1.00 96.00 118 ALA A C 1
ATOM 879 O O . ALA A 1 118 ? 5.409 5.236 -19.130 1.00 96.00 118 ALA A O 1
ATOM 880 N N . ALA A 1 119 ? 3.460 5.338 -18.026 1.00 96.25 119 ALA A N 1
ATOM 881 C CA . ALA A 1 119 ? 2.624 5.414 -19.223 1.00 96.25 119 ALA A CA 1
ATOM 882 C C . ALA A 1 119 ? 2.904 6.682 -20.049 1.00 96.25 119 ALA A C 1
ATOM 884 O O . ALA A 1 119 ? 3.064 6.606 -21.264 1.00 96.25 119 ALA A O 1
ATOM 885 N N . PHE A 1 120 ? 3.016 7.843 -19.395 1.00 95.50 120 PHE A N 1
ATOM 886 C CA . PHE A 1 120 ? 3.379 9.090 -20.081 1.00 95.50 120 PHE A CA 1
ATOM 887 C C . PHE A 1 120 ? 4.823 9.087 -20.580 1.00 95.50 120 PHE A C 1
ATOM 889 O O . PHE A 1 120 ? 5.099 9.594 -21.664 1.00 95.50 120 PHE A O 1
ATOM 896 N N . LEU A 1 121 ? 5.738 8.503 -19.804 1.00 96.00 121 LEU A N 1
ATOM 897 C CA . LEU A 1 121 ? 7.129 8.352 -20.208 1.00 96.00 121 LEU A CA 1
ATOM 898 C C . LEU A 1 121 ? 7.241 7.461 -21.450 1.00 96.00 121 LEU A C 1
ATOM 900 O O . LEU A 1 121 ? 7.954 7.823 -22.375 1.00 96.00 121 LEU A O 1
ATOM 904 N N . ALA A 1 122 ? 6.508 6.347 -21.501 1.00 97.31 122 ALA A N 1
ATOM 905 C CA . ALA A 1 122 ? 6.474 5.439 -22.647 1.00 97.31 122 ALA A CA 1
ATOM 906 C C . ALA A 1 122 ? 6.116 6.163 -23.953 1.00 97.31 122 ALA A C 1
ATOM 908 O O . ALA A 1 122 ? 6.789 5.975 -24.965 1.00 97.31 122 ALA A O 1
ATOM 909 N N . GLU A 1 123 ? 5.076 7.000 -23.913 1.00 96.00 123 GLU A N 1
ATOM 910 C CA . GLU A 1 123 ? 4.637 7.816 -25.050 1.00 96.00 123 GLU A CA 1
ATOM 911 C C . GLU A 1 123 ? 5.701 8.854 -25.432 1.00 96.00 123 GLU A C 1
ATOM 913 O O . GLU A 1 123 ? 6.050 8.997 -26.601 1.00 96.00 123 GLU A O 1
ATOM 918 N N . HIS A 1 124 ? 6.259 9.552 -24.438 1.00 96.00 124 HIS A N 1
ATOM 919 C CA . HIS A 1 124 ? 7.263 10.586 -24.672 1.00 96.00 124 HIS A CA 1
ATOM 920 C C . HIS A 1 124 ? 8.548 10.025 -25.295 1.00 96.00 124 HIS A C 1
ATOM 922 O O . HIS A 1 124 ? 9.070 10.615 -26.237 1.00 96.00 124 HIS A O 1
ATOM 928 N N . LEU A 1 125 ? 9.052 8.891 -24.796 1.00 96.62 125 LEU A N 1
ATOM 929 C CA . LEU A 1 125 ? 10.261 8.263 -25.334 1.00 96.62 125 LEU A CA 1
ATOM 930 C C . LEU A 1 125 ? 10.035 7.733 -26.753 1.00 96.62 125 LEU A C 1
ATOM 932 O O . LEU A 1 125 ? 10.905 7.906 -27.597 1.00 96.62 125 LEU A O 1
ATOM 936 N N . ALA A 1 126 ? 8.863 7.157 -27.037 1.00 96.12 126 ALA A N 1
ATOM 937 C CA . ALA A 1 126 ? 8.534 6.641 -28.366 1.00 96.12 126 ALA A CA 1
ATOM 938 C C . ALA A 1 126 ? 8.405 7.735 -29.442 1.00 96.12 126 ALA A C 1
ATOM 940 O O . ALA A 1 126 ? 8.560 7.445 -30.627 1.00 96.12 126 ALA A O 1
ATOM 941 N N . ALA A 1 127 ? 8.124 8.980 -29.048 1.00 95.50 127 ALA A N 1
ATOM 942 C CA . ALA A 1 127 ? 8.059 10.113 -29.967 1.00 95.50 127 ALA A CA 1
ATOM 943 C C . ALA A 1 127 ? 9.445 10.597 -30.443 1.00 95.50 127 ALA A C 1
ATOM 945 O O . ALA A 1 127 ? 9.524 11.319 -31.439 1.00 95.50 127 ALA A O 1
ATOM 946 N N . ASP A 1 128 ? 10.532 10.220 -29.758 1.00 93.19 128 ASP A N 1
ATOM 947 C CA . ASP A 1 128 ? 11.899 10.584 -30.135 1.00 93.19 128 ASP A CA 1
ATOM 948 C C . ASP A 1 128 ? 12.564 9.461 -30.951 1.00 93.19 128 ASP A C 1
ATOM 950 O O . ASP A 1 128 ? 12.861 8.399 -30.402 1.00 93.19 128 ASP A O 1
ATOM 954 N N . PRO A 1 129 ? 12.891 9.682 -32.238 1.00 89.69 129 PRO A N 1
ATOM 955 C CA . PRO A 1 129 ? 13.523 8.661 -33.074 1.00 89.69 129 PRO A CA 1
ATOM 956 C C . PRO A 1 129 ? 14.925 8.250 -32.597 1.00 89.69 129 PRO A C 1
ATOM 958 O O . PRO A 1 129 ? 15.438 7.222 -33.035 1.00 89.69 129 PRO A O 1
ATOM 961 N N . ASN A 1 130 ? 15.558 9.030 -31.715 1.00 89.81 130 ASN A N 1
ATOM 962 C CA . ASN A 1 130 ? 16.870 8.713 -31.149 1.00 89.81 130 ASN A CA 1
ATOM 963 C C . ASN A 1 130 ? 16.780 7.895 -29.851 1.00 89.81 130 ASN A C 1
ATOM 965 O O . ASN A 1 130 ? 17.814 7.518 -29.297 1.00 89.81 130 ASN A O 1
ATOM 969 N N . CYS A 1 131 ? 15.572 7.617 -29.354 1.00 93.75 131 CYS A N 1
ATOM 970 C CA . CYS A 1 131 ? 15.348 6.838 -28.145 1.00 93.75 131 CYS A CA 1
ATOM 971 C C . CYS A 1 131 ? 14.642 5.522 -28.486 1.00 93.75 131 CYS A C 1
ATOM 973 O O . CYS A 1 131 ? 13.469 5.495 -28.842 1.00 93.75 131 CYS A O 1
ATOM 975 N N . ARG A 1 132 ? 15.356 4.402 -28.343 1.00 95.44 132 ARG A N 1
ATOM 976 C CA . ARG A 1 132 ? 14.794 3.057 -28.571 1.00 95.44 132 ARG A CA 1
ATOM 977 C C . ARG A 1 132 ? 14.212 2.407 -27.313 1.00 95.44 132 ARG A C 1
ATOM 979 O O . ARG A 1 132 ? 13.762 1.268 -27.366 1.00 95.44 132 ARG A O 1
ATOM 986 N N . THR A 1 133 ? 14.270 3.099 -26.178 1.00 97.88 133 THR A N 1
ATOM 987 C CA . THR A 1 133 ? 13.948 2.532 -24.870 1.00 97.88 133 THR A CA 1
ATOM 988 C C . THR A 1 133 ? 12.446 2.293 -24.715 1.00 97.88 133 THR A C 1
ATOM 990 O O . THR A 1 133 ? 11.668 3.241 -24.622 1.00 97.88 133 THR A O 1
ATOM 993 N N . ALA A 1 134 ? 12.042 1.028 -24.599 1.00 98.19 134 ALA A N 1
ATOM 994 C CA . ALA A 1 134 ? 10.684 0.652 -24.216 1.00 98.19 134 ALA A CA 1
ATOM 995 C C . ALA A 1 134 ? 10.470 0.793 -22.700 1.00 98.19 134 ALA A C 1
ATOM 997 O O . ALA A 1 134 ? 11.348 0.469 -21.902 1.00 98.19 134 ALA A O 1
ATOM 998 N N . VAL A 1 135 ? 9.293 1.236 -22.266 1.00 98.62 135 VAL A N 1
ATOM 999 C CA . VAL A 1 135 ? 8.955 1.364 -20.842 1.00 98.62 135 VAL A CA 1
ATOM 1000 C C . VAL A 1 135 ? 7.965 0.278 -20.438 1.00 98.62 135 VAL A C 1
ATOM 1002 O O . VAL A 1 135 ? 6.875 0.182 -21.006 1.00 98.62 135 VAL A O 1
ATOM 1005 N N . VAL A 1 136 ? 8.329 -0.507 -19.421 1.00 98.75 136 VAL A N 1
ATOM 1006 C CA . VAL A 1 136 ? 7.499 -1.586 -18.867 1.00 98.75 136 VAL A CA 1
ATOM 1007 C C . VAL A 1 136 ? 7.264 -1.368 -17.376 1.00 98.75 136 VAL A C 1
ATOM 1009 O O . VAL A 1 136 ? 8.180 -1.052 -16.625 1.00 98.75 136 VAL A O 1
ATOM 1012 N N . GLY A 1 137 ? 6.028 -1.539 -16.925 1.00 98.44 137 GLY A N 1
ATOM 1013 C CA . GLY A 1 137 ? 5.649 -1.440 -15.518 1.00 98.44 137 GLY A CA 1
ATOM 1014 C C . GLY A 1 137 ? 5.702 -2.774 -14.786 1.00 98.44 137 GLY A C 1
ATOM 1015 O O . GLY A 1 137 ? 5.486 -3.825 -15.387 1.00 98.44 137 GLY A O 1
ATOM 1016 N N . VAL A 1 138 ? 5.876 -2.725 -13.466 1.00 98.56 138 VAL A N 1
ATOM 1017 C CA . VAL A 1 138 ? 5.625 -3.856 -12.558 1.00 98.56 138 VAL A CA 1
ATOM 1018 C C . VAL A 1 138 ? 4.682 -3.397 -11.434 1.00 98.56 138 VAL A C 1
ATOM 1020 O O . VAL A 1 138 ? 4.956 -2.357 -10.821 1.00 98.56 138 VAL A O 1
ATOM 1023 N N . PRO A 1 139 ? 3.583 -4.132 -11.150 1.00 97.38 139 PRO A N 1
ATOM 1024 C CA . PRO A 1 139 ? 2.558 -3.713 -10.198 1.00 97.38 139 PRO A CA 1
ATOM 1025 C C . PRO A 1 139 ? 3.004 -3.941 -8.750 1.00 97.38 139 PRO A C 1
ATOM 1027 O O . PRO A 1 139 ? 2.842 -5.025 -8.189 1.00 97.38 139 PRO A O 1
ATOM 1030 N N . LYS A 1 140 ? 3.551 -2.892 -8.132 1.00 97.62 140 LYS A N 1
ATOM 1031 C CA . LYS A 1 140 ? 4.016 -2.890 -6.742 1.00 97.62 140 LYS A CA 1
ATOM 1032 C C . LYS A 1 140 ? 3.107 -2.036 -5.869 1.00 97.62 140 LYS A C 1
ATOM 1034 O O . LYS A 1 140 ? 3.124 -0.813 -5.983 1.00 97.62 140 LYS A O 1
ATOM 1039 N N . THR A 1 141 ? 2.452 -2.620 -4.878 1.00 96.56 141 THR A N 1
ATOM 1040 C CA . THR A 1 141 ? 1.859 -1.891 -3.746 1.00 96.56 141 THR A CA 1
ATOM 1041 C C . THR A 1 141 ? 1.470 -2.880 -2.656 1.00 96.56 141 THR A C 1
ATOM 1043 O O . THR A 1 141 ? 1.032 -3.980 -2.956 1.00 96.56 141 THR A O 1
ATOM 1046 N N . ILE A 1 142 ? 1.687 -2.514 -1.391 1.00 96.81 142 ILE A N 1
ATOM 1047 C CA . ILE A 1 142 ? 1.145 -3.315 -0.287 1.00 96.81 142 ILE A CA 1
ATOM 1048 C C . ILE A 1 142 ? -0.329 -2.985 -0.054 1.00 96.81 142 ILE A C 1
ATOM 1050 O O . ILE A 1 142 ? -1.004 -3.740 0.621 1.00 96.81 142 ILE A O 1
ATOM 1054 N N . ASP A 1 143 ? -0.818 -1.866 -0.597 1.00 95.38 143 ASP A N 1
ATOM 1055 C CA . ASP A 1 143 ? -2.200 -1.412 -0.421 1.00 95.38 143 ASP A CA 1
ATOM 1056 C C . ASP A 1 143 ? -3.176 -2.187 -1.326 1.00 95.38 143 ASP A C 1
ATOM 1058 O O . ASP A 1 143 ? -4.384 -2.056 -1.165 1.00 95.38 143 ASP A O 1
ATOM 1062 N N . ASP A 1 144 ? -2.654 -2.964 -2.285 1.00 94.81 144 ASP A N 1
ATOM 1063 C CA . ASP A 1 144 ? -3.400 -3.746 -3.284 1.00 94.81 144 ASP A CA 1
ATOM 1064 C C . ASP A 1 144 ? -4.442 -2.943 -4.083 1.00 94.81 144 ASP A C 1
ATOM 1066 O O . ASP A 1 144 ? -5.468 -3.450 -4.530 1.00 94.81 144 ASP A O 1
ATOM 1070 N N . ASP A 1 145 ? -4.159 -1.656 -4.297 1.00 93.56 145 ASP A N 1
ATOM 1071 C CA . ASP A 1 145 ? -5.022 -0.711 -5.010 1.00 93.56 145 ASP A CA 1
ATOM 1072 C C . ASP A 1 145 ? -4.663 -0.545 -6.501 1.00 93.56 145 ASP A C 1
ATOM 1074 O O . ASP A 1 145 ? -5.324 0.206 -7.220 1.00 93.56 145 ASP A O 1
ATOM 1078 N N . LEU A 1 146 ? -3.673 -1.287 -7.010 1.00 94.25 146 LEU A N 1
ATOM 1079 C CA . LEU A 1 146 ? -3.326 -1.358 -8.434 1.00 94.25 146 LEU A CA 1
ATOM 1080 C C . LEU A 1 146 ? -3.804 -2.688 -9.032 1.00 94.25 146 LEU A C 1
ATOM 1082 O O . LEU A 1 146 ? -3.058 -3.665 -9.072 1.00 94.25 146 LEU A O 1
ATOM 1086 N N . LYS A 1 147 ? -5.048 -2.709 -9.523 1.00 91.88 147 LYS A N 1
ATOM 1087 C CA . LYS A 1 147 ? -5.698 -3.899 -10.095 1.00 91.88 147 LYS A CA 1
ATOM 1088 C C . LYS A 1 147 ? -6.317 -3.626 -11.466 1.00 91.88 147 LYS A C 1
ATOM 1090 O O . LYS A 1 147 ? -6.479 -2.481 -11.889 1.00 91.88 147 LYS A O 1
ATOM 1095 N N . GLY A 1 148 ? -6.709 -4.703 -12.144 1.00 89.50 148 GLY A N 1
ATOM 1096 C CA . GLY A 1 148 ? -7.441 -4.665 -13.409 1.00 89.50 148 GLY A CA 1
ATOM 1097 C C . GLY A 1 148 ? -6.603 -5.071 -14.618 1.00 89.50 148 GLY A C 1
ATOM 1098 O O . GLY A 1 148 ? -5.392 -5.263 -14.542 1.00 89.50 148 GLY A O 1
ATOM 1099 N N . GLY A 1 149 ? -7.274 -5.271 -15.755 1.00 83.62 149 GLY A N 1
ATOM 1100 C CA . GLY A 1 149 ? -6.629 -5.660 -17.015 1.00 83.62 149 GLY A CA 1
ATOM 1101 C C . GLY A 1 149 ? -5.884 -7.003 -16.987 1.00 83.62 149 GLY A C 1
ATOM 1102 O O . GLY A 1 149 ? -5.122 -7.266 -17.905 1.00 83.62 149 GLY A O 1
ATOM 1103 N N . GLY A 1 150 ? -6.099 -7.838 -15.966 1.00 86.06 150 GLY A N 1
ATOM 1104 C CA . GLY A 1 150 ? -5.369 -9.091 -15.727 1.00 86.06 150 GLY A CA 1
ATOM 1105 C C . GLY A 1 150 ? -4.569 -9.098 -14.420 1.00 86.06 150 GLY A C 1
ATOM 1106 O O . GLY A 1 150 ? -4.242 -10.169 -13.925 1.00 86.06 150 GLY A O 1
ATOM 1107 N N . ILE A 1 151 ? -4.325 -7.928 -13.818 1.00 92.19 151 ILE A N 1
ATOM 1108 C CA . ILE A 1 151 ? -3.675 -7.804 -12.508 1.00 92.19 151 ILE A CA 1
ATOM 1109 C C . ILE A 1 151 ? -4.702 -8.119 -11.414 1.00 92.19 151 ILE A C 1
ATOM 1111 O O . ILE A 1 151 ? -5.584 -7.298 -11.140 1.00 92.19 151 ILE A O 1
ATOM 1115 N N . GLY A 1 152 ? -4.599 -9.310 -10.818 1.00 88.94 152 GLY A N 1
ATOM 1116 C CA . GLY A 1 152 ? -5.447 -9.735 -9.695 1.00 88.94 152 GLY A CA 1
ATOM 1117 C C . GLY A 1 152 ? -4.975 -9.210 -8.334 1.00 88.94 152 GLY A C 1
ATOM 1118 O O . GLY A 1 152 ? -5.798 -8.855 -7.487 1.00 88.94 152 GLY A O 1
ATOM 1119 N N . VAL A 1 153 ? -3.655 -9.116 -8.153 1.00 94.25 153 VAL A N 1
ATOM 1120 C CA . VAL A 1 153 ? -2.996 -8.672 -6.917 1.00 94.25 153 VAL A CA 1
ATOM 1121 C C . VAL A 1 153 ? -1.681 -7.967 -7.247 1.00 94.25 153 VAL A C 1
ATOM 1123 O O . VAL A 1 153 ? -0.993 -8.332 -8.208 1.00 94.25 153 VAL A O 1
ATOM 1126 N N . SER A 1 154 ? -1.311 -6.950 -6.479 1.00 95.50 154 SER A N 1
ATOM 1127 C CA . SER A 1 154 ? 0.027 -6.357 -6.552 1.00 95.50 154 SER A CA 1
ATOM 1128 C C . SER A 1 154 ? 0.986 -7.025 -5.573 1.00 95.50 154 SER A C 1
ATOM 1130 O O . SER A 1 154 ? 0.604 -7.372 -4.457 1.00 95.50 154 SER A O 1
ATOM 1132 N N . PHE A 1 155 ? 2.254 -7.165 -5.960 1.00 97.44 155 PHE A N 1
ATOM 1133 C CA . PHE A 1 155 ? 3.205 -7.865 -5.099 1.00 97.44 155 PHE A CA 1
ATOM 1134 C C . PHE A 1 155 ? 3.486 -7.081 -3.805 1.00 97.44 155 PHE A C 1
ATOM 1136 O O . PHE A 1 155 ? 3.550 -5.843 -3.795 1.00 97.44 155 PHE A O 1
ATOM 1143 N N . GLY A 1 156 ? 3.694 -7.836 -2.730 1.00 97.88 156 GLY A N 1
ATOM 1144 C CA . GLY A 1 156 ? 3.961 -7.382 -1.371 1.00 97.88 156 GLY A CA 1
ATOM 1145 C C . GLY A 1 156 ? 2.722 -7.280 -0.482 1.00 97.88 156 GLY A C 1
ATOM 1146 O O . GLY A 1 156 ? 2.883 -7.131 0.730 1.00 97.88 156 GLY A O 1
ATOM 1147 N N . PHE A 1 157 ? 1.511 -7.346 -1.048 1.00 97.81 157 PHE A N 1
ATOM 1148 C CA . PHE A 1 157 ? 0.263 -7.368 -0.277 1.00 97.81 157 PHE A CA 1
ATOM 1149 C C . PHE A 1 157 ? 0.172 -8.609 0.619 1.00 97.81 157 PHE A C 1
ATOM 1151 O O . PHE A 1 157 ? -0.103 -8.481 1.812 1.00 97.81 157 PHE A O 1
ATOM 1158 N N . ASP A 1 158 ? 0.460 -9.792 0.068 1.00 97.62 158 ASP A N 1
ATOM 1159 C CA . ASP A 1 158 ? 0.385 -11.064 0.795 1.00 97.62 158 ASP A CA 1
ATOM 1160 C C . ASP A 1 158 ? 1.325 -11.056 2.010 1.00 97.62 158 ASP A C 1
ATOM 1162 O O . ASP A 1 158 ? 0.894 -11.239 3.150 1.00 97.62 158 ASP A O 1
ATOM 1166 N N . SER A 1 159 ? 2.588 -10.688 1.797 1.00 98.25 159 SER A N 1
ATOM 1167 C CA . SER A 1 159 ? 3.588 -10.601 2.864 1.00 98.25 159 SER A CA 1
ATOM 1168 C C . SER A 1 159 ? 3.241 -9.560 3.926 1.00 98.25 159 SER A C 1
ATOM 1170 O O . SER A 1 159 ? 3.317 -9.846 5.122 1.00 98.25 159 SER A O 1
ATOM 1172 N N . ALA A 1 160 ? 2.851 -8.348 3.512 1.00 98.00 160 ALA A N 1
ATOM 1173 C CA . ALA A 1 160 ? 2.517 -7.280 4.452 1.00 98.00 160 ALA A CA 1
ATOM 1174 C C . ALA A 1 160 ? 1.285 -7.646 5.293 1.00 98.00 160 ALA A C 1
ATOM 1176 O O . ALA A 1 160 ? 1.313 -7.501 6.515 1.00 98.00 160 ALA A O 1
ATOM 1177 N N . SER A 1 161 ? 0.237 -8.180 4.656 1.00 97.75 161 SER A N 1
ATOM 1178 C CA . SER A 1 161 ? -0.968 -8.638 5.351 1.00 97.75 161 SER A CA 1
ATOM 1179 C C . SER A 1 161 ? -0.668 -9.770 6.338 1.00 97.75 161 SER A C 1
ATOM 1181 O O . SER A 1 161 ? -1.229 -9.777 7.430 1.00 97.75 161 SER A O 1
ATOM 1183 N N . GLY A 1 162 ? 0.265 -10.675 6.016 1.00 97.62 162 GLY A N 1
ATOM 1184 C CA . GLY A 1 162 ? 0.726 -11.733 6.915 1.00 97.62 162 GLY A CA 1
ATOM 1185 C C . GLY A 1 162 ? 1.347 -11.200 8.204 1.00 97.62 162 GLY A C 1
ATOM 1186 O O . GLY A 1 162 ? 0.925 -11.596 9.290 1.00 97.62 162 GLY A O 1
ATOM 1187 N N . VAL A 1 163 ? 2.284 -10.255 8.092 1.00 97.81 163 VAL A N 1
ATOM 1188 C CA . VAL A 1 163 ? 2.941 -9.615 9.250 1.00 97.81 163 VAL A CA 1
ATOM 1189 C C . VAL A 1 163 ? 1.934 -8.850 10.117 1.00 97.81 163 VAL A C 1
ATOM 1191 O O . VAL A 1 163 ? 1.964 -8.927 11.350 1.00 97.81 163 VAL A O 1
ATOM 1194 N N . TYR A 1 164 ? 1.013 -8.114 9.492 1.00 98.31 164 TYR A N 1
ATOM 1195 C CA . TYR A 1 164 ? -0.016 -7.381 10.230 1.00 98.31 164 TYR A CA 1
ATOM 1196 C C . TYR A 1 164 ? -1.005 -8.326 10.911 1.00 98.31 164 TYR A C 1
ATOM 1198 O O . TYR A 1 164 ? -1.337 -8.115 12.075 1.00 98.31 164 TYR A O 1
ATOM 1206 N N . ALA A 1 165 ? -1.438 -9.388 10.229 1.00 98.38 165 ALA A N 1
ATOM 1207 C CA . ALA A 1 165 ? -2.354 -10.373 10.787 1.00 98.38 165 ALA A CA 1
ATOM 1208 C C . ALA A 1 165 ? -1.726 -11.136 11.966 1.00 98.38 165 ALA A C 1
ATOM 1210 O O . ALA A 1 165 ? -2.404 -11.359 12.966 1.00 98.38 165 ALA A O 1
ATOM 1211 N N . GLU A 1 166 ? -0.434 -11.474 11.906 1.00 98.12 166 GLU A N 1
ATOM 1212 C CA . GLU A 1 166 ? 0.301 -12.023 13.054 1.00 98.12 166 GLU A CA 1
ATOM 1213 C C . GLU A 1 166 ? 0.256 -11.056 14.247 1.00 98.12 166 GLU A C 1
ATOM 1215 O O . GLU A 1 166 ? -0.151 -11.429 15.350 1.00 98.12 166 GLU A O 1
ATOM 1220 N N . THR A 1 167 ? 0.611 -9.791 14.016 1.00 98.12 167 THR A N 1
ATOM 1221 C CA . THR A 1 167 ? 0.655 -8.764 15.065 1.00 98.12 167 THR A CA 1
ATOM 1222 C C . THR A 1 167 ? -0.727 -8.549 15.685 1.00 98.12 167 THR A C 1
ATOM 1224 O O . THR A 1 167 ? -0.879 -8.583 16.905 1.00 98.12 167 THR A O 1
ATOM 1227 N N . ILE A 1 168 ? -1.760 -8.398 14.855 1.00 98.69 168 ILE A N 1
ATOM 1228 C CA . ILE A 1 168 ? -3.151 -8.225 15.287 1.00 98.69 168 ILE A CA 1
ATOM 1229 C C . ILE A 1 168 ? -3.654 -9.465 16.031 1.00 98.69 168 ILE A C 1
ATOM 1231 O O . ILE A 1 168 ? -4.269 -9.325 17.084 1.00 98.69 168 ILE A O 1
ATOM 1235 N N . GLY A 1 169 ? -3.374 -10.673 15.537 1.00 98.50 169 GLY A N 1
ATOM 1236 C CA . GLY A 1 169 ? -3.762 -11.925 16.192 1.00 98.50 169 GLY A CA 1
ATOM 1237 C C . GLY A 1 169 ? -3.123 -12.099 17.576 1.00 98.50 169 GLY A C 1
ATOM 1238 O O . GLY A 1 169 ? -3.781 -12.560 18.517 1.00 98.50 169 GLY A O 1
ATOM 1239 N N . ASN A 1 170 ? -1.874 -11.651 17.736 1.00 98.50 170 ASN A N 1
ATOM 1240 C CA . ASN A 1 170 ? -1.198 -11.588 19.032 1.00 98.50 170 ASN A CA 1
ATOM 1241 C C . ASN A 1 170 ? -1.894 -10.596 19.979 1.00 98.50 170 ASN A C 1
ATOM 1243 O O . ASN A 1 170 ? -2.175 -10.950 21.124 1.00 98.50 170 ASN A O 1
ATOM 1247 N N . LEU A 1 171 ? -2.256 -9.398 19.499 1.00 98.38 171 LEU A N 1
ATOM 1248 C CA . LEU A 1 171 ? -3.017 -8.414 20.286 1.00 98.38 171 LEU A CA 1
ATOM 1249 C C . LEU A 1 171 ? -4.410 -8.928 20.669 1.00 98.38 171 LEU A C 1
ATOM 1251 O O . LEU A 1 171 ? -4.855 -8.711 21.790 1.00 98.38 171 LEU A O 1
ATOM 1255 N N . CYS A 1 172 ? -5.093 -9.646 19.779 1.0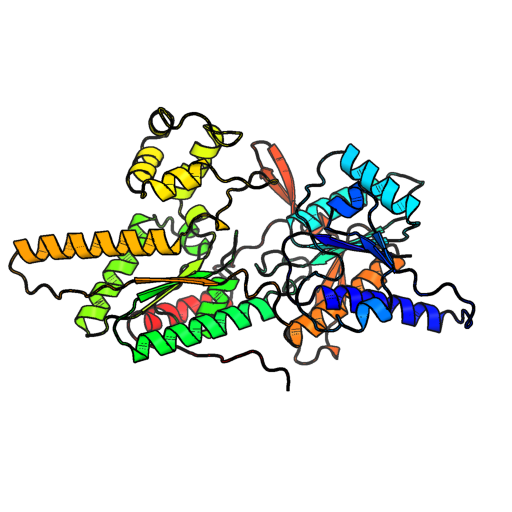0 98.19 172 CYS A N 1
ATOM 1256 C CA . CYS A 1 172 ? -6.363 -10.296 20.086 1.00 98.19 172 CYS A CA 1
ATOM 1257 C C . CYS A 1 172 ? -6.224 -11.330 21.218 1.00 98.19 172 CYS A C 1
ATOM 1259 O O . CYS A 1 172 ? -7.064 -11.401 22.119 1.00 98.19 172 CYS A O 1
ATOM 1261 N N . SER A 1 173 ? -5.151 -12.124 21.189 1.00 97.19 173 SER A N 1
ATOM 1262 C CA . SER A 1 173 ? -4.855 -13.115 22.230 1.00 97.19 173 SER A CA 1
ATOM 1263 C C . SER A 1 173 ? -4.504 -12.450 23.566 1.00 97.19 173 SER A C 1
ATOM 1265 O O . SER A 1 173 ? -4.986 -12.893 24.613 1.00 97.19 173 SER A O 1
ATOM 1267 N N . ASP A 1 174 ? -3.733 -11.359 23.539 1.00 97.38 174 ASP A N 1
ATOM 1268 C CA . ASP A 1 174 ? -3.411 -10.553 24.723 1.00 97.38 174 ASP A CA 1
ATOM 1269 C C . ASP A 1 174 ? -4.661 -9.886 25.315 1.00 97.38 174 ASP A C 1
ATOM 1271 O O . ASP A 1 174 ? -4.912 -10.008 26.512 1.00 97.38 174 ASP A O 1
ATOM 1275 N N . ALA A 1 175 ? -5.516 -9.289 24.478 1.00 96.56 175 ALA A N 1
ATOM 1276 C CA . ALA A 1 175 ? -6.768 -8.666 24.903 1.00 96.56 175 ALA A CA 1
ATOM 1277 C C . ALA A 1 175 ? -7.657 -9.656 25.671 1.00 96.56 175 ALA A C 1
ATOM 1279 O O . ALA A 1 175 ? -8.121 -9.342 26.770 1.00 96.56 175 ALA A O 1
ATOM 1280 N N . ARG A 1 176 ? -7.832 -10.875 25.132 1.00 95.50 176 ARG A N 1
ATOM 1281 C CA . ARG A 1 176 ? -8.576 -11.961 25.793 1.00 95.50 176 ARG A CA 1
ATOM 1282 C C . ARG A 1 176 ? -7.926 -12.390 27.112 1.00 95.50 176 ARG A C 1
ATOM 1284 O O . ARG A 1 176 ? -8.634 -12.684 28.068 1.00 95.50 176 ARG A O 1
ATOM 1291 N N . SER A 1 177 ? -6.596 -12.436 27.163 1.00 95.69 177 SER A N 1
ATOM 1292 C CA . SER A 1 177 ? -5.843 -12.901 28.336 1.00 95.69 177 SER A CA 1
ATOM 1293 C C . SER A 1 177 ? -5.848 -11.880 29.474 1.00 95.69 177 SER A C 1
ATOM 1295 O O . SER A 1 177 ? -6.010 -12.237 30.639 1.00 95.69 177 SER A O 1
ATOM 1297 N N . ALA A 1 178 ? -5.677 -10.599 29.146 1.00 94.25 178 ALA A N 1
ATOM 1298 C CA . ALA A 1 178 ? -5.623 -9.513 30.115 1.00 94.25 178 ALA A CA 1
ATOM 1299 C C . ALA A 1 178 ? -7.014 -9.060 30.582 1.00 94.25 178 ALA A C 1
ATOM 1301 O O . ALA A 1 178 ? -7.136 -8.512 31.680 1.00 94.25 178 ALA A O 1
ATOM 1302 N N . GLY A 1 179 ? -8.042 -9.219 29.740 1.00 93.88 179 GLY A N 1
ATOM 1303 C CA . GLY A 1 179 ? -9.437 -8.899 30.052 1.00 93.88 179 GLY A CA 1
ATOM 1304 C C . GLY A 1 179 ? -9.748 -7.408 30.231 1.00 93.88 179 GLY A C 1
ATOM 1305 O O . GLY A 1 179 ? -10.834 -7.066 30.689 1.00 93.88 179 GLY A O 1
ATOM 1306 N N . LYS A 1 180 ? -8.803 -6.503 29.935 1.00 94.19 180 LYS A N 1
ATOM 1307 C CA . LYS A 1 180 ? -8.873 -5.092 30.374 1.00 94.19 180 LYS A CA 1
ATOM 1308 C C . LYS A 1 180 ? -8.487 -4.030 29.341 1.00 94.19 180 LYS A C 1
ATOM 1310 O O . LYS A 1 180 ? -8.552 -2.846 29.669 1.00 94.19 180 LYS A O 1
ATOM 1315 N N . TYR A 1 181 ? -8.030 -4.420 28.151 1.00 97.19 181 TYR A N 1
ATOM 1316 C CA . TYR A 1 181 ? -7.505 -3.491 27.144 1.00 97.19 181 TYR A CA 1
ATOM 1317 C C . TYR A 1 181 ? -8.361 -3.464 25.882 1.00 97.19 181 TYR A C 1
ATOM 1319 O O . TYR A 1 181 ? -8.782 -4.503 25.377 1.00 97.19 181 TYR A O 1
ATOM 1327 N N . TRP A 1 182 ? -8.570 -2.259 25.355 1.00 98.50 182 TRP A N 1
ATOM 1328 C CA . TRP A 1 182 ? -9.151 -2.040 24.034 1.00 98.50 182 TRP A CA 1
ATOM 1329 C C . TRP A 1 182 ? -8.056 -1.604 23.064 1.00 98.50 182 TRP A C 1
ATOM 1331 O O . TRP A 1 182 ? -7.564 -0.480 23.137 1.00 98.50 182 TRP A O 1
ATOM 1341 N N . HIS A 1 183 ? -7.645 -2.499 22.172 1.00 98.75 183 HIS A N 1
ATOM 1342 C CA . HIS A 1 183 ? -6.583 -2.229 21.210 1.00 98.75 183 HIS A CA 1
ATOM 1343 C C . HIS A 1 183 ? -7.167 -1.552 19.971 1.00 98.75 183 HIS A C 1
ATOM 1345 O O . HIS A 1 183 ? -7.979 -2.143 19.267 1.00 98.75 183 HIS A O 1
ATOM 1351 N N . PHE A 1 184 ? -6.735 -0.329 19.688 1.00 98.81 184 PHE A N 1
ATOM 1352 C CA . PHE A 1 184 ? -7.023 0.367 18.439 1.00 98.81 184 PHE A CA 1
ATOM 1353 C C . PHE A 1 184 ? -5.805 0.227 17.533 1.00 98.81 184 PHE A C 1
ATOM 1355 O O . PHE A 1 184 ? -4.737 0.764 17.833 1.00 98.81 184 PHE A O 1
ATOM 1362 N N . VAL A 1 185 ? -5.958 -0.523 16.446 1.00 98.69 185 VAL A N 1
ATOM 1363 C CA . VAL A 1 185 ? -4.877 -0.839 15.514 1.00 98.69 185 VAL A CA 1
ATOM 1364 C C . VAL A 1 185 ? -5.130 -0.114 14.202 1.00 98.69 185 VAL A C 1
ATOM 1366 O O . VAL A 1 185 ? -6.021 -0.484 13.434 1.00 98.69 185 VAL A O 1
ATOM 1369 N N . ARG A 1 186 ? -4.333 0.922 13.933 1.00 97.81 186 ARG A N 1
ATOM 1370 C CA . ARG A 1 186 ? -4.274 1.537 12.609 1.00 97.81 186 ARG A CA 1
ATOM 1371 C C . ARG A 1 186 ? -3.548 0.594 11.657 1.00 97.81 186 ARG A C 1
ATOM 1373 O O . ARG A 1 186 ? -2.479 0.095 11.994 1.00 97.81 186 ARG A O 1
ATOM 1380 N N . VAL A 1 187 ? -4.105 0.364 10.476 1.00 97.50 187 VAL A N 1
ATOM 1381 C CA . VAL A 1 187 ? -3.511 -0.486 9.436 1.00 97.50 187 VAL A CA 1
ATOM 1382 C C . VAL A 1 187 ? -3.194 0.384 8.228 1.00 97.50 187 VAL A C 1
ATOM 1384 O O . VAL A 1 187 ? -4.067 1.115 7.757 1.00 97.50 187 VAL A O 1
ATOM 1387 N N . MET A 1 188 ? -1.947 0.334 7.750 1.00 93.94 188 MET A N 1
ATOM 1388 C CA . MET A 1 188 ? -1.521 1.048 6.545 1.00 93.94 188 MET A CA 1
ATOM 1389 C C . MET A 1 188 ? -2.431 0.679 5.368 1.00 93.94 188 MET A C 1
ATOM 1391 O O . MET A 1 188 ? -2.847 -0.466 5.224 1.00 93.94 188 MET A O 1
ATOM 1395 N N . GLY A 1 189 ? -2.791 1.676 4.569 1.00 86.25 189 GLY A N 1
ATOM 1396 C CA . GLY A 1 189 ? -3.807 1.536 3.529 1.00 86.25 189 GLY A CA 1
ATOM 1397 C C . GLY A 1 189 ? -4.385 2.902 3.215 1.00 86.25 189 GLY A C 1
ATOM 1398 O O . GLY A 1 189 ? -5.322 3.371 3.862 1.00 86.25 189 GLY A O 1
ATOM 1399 N N . ARG A 1 190 ? -3.744 3.609 2.281 1.00 80.75 190 ARG A N 1
ATOM 1400 C CA . ARG A 1 190 ? -3.969 5.050 2.119 1.00 80.75 190 ARG A CA 1
ATOM 1401 C C . ARG A 1 190 ? -5.325 5.387 1.505 1.00 80.75 190 ARG A C 1
ATOM 1403 O O . ARG A 1 190 ? -5.985 6.304 1.974 1.00 80.75 190 ARG A O 1
ATOM 1410 N N . ASN A 1 191 ? -5.685 4.710 0.417 1.00 83.19 191 ASN A N 1
ATOM 1411 C CA . ASN A 1 191 ? -6.875 5.029 -0.387 1.00 83.19 191 ASN A CA 1
ATOM 1412 C C . ASN A 1 191 ? -7.798 3.822 -0.575 1.00 83.19 191 ASN A C 1
ATOM 1414 O O . ASN A 1 191 ? -8.722 3.892 -1.379 1.00 83.19 191 ASN A O 1
ATOM 1418 N N . ALA A 1 192 ? -7.508 2.717 0.108 1.00 92.25 192 ALA A N 1
ATOM 1419 C CA . ALA A 1 192 ? -8.295 1.500 0.065 1.00 92.25 192 ALA A CA 1
ATOM 1420 C C . ALA A 1 192 ? -8.118 0.729 1.374 1.00 92.25 192 ALA A C 1
ATOM 1422 O O . ALA A 1 192 ? -7.052 0.793 1.994 1.00 92.25 192 ALA A O 1
ATOM 1423 N N . SER A 1 193 ? -9.144 -0.023 1.765 1.00 97.44 193 SER A N 1
ATOM 1424 C CA . SER A 1 193 ? -9.141 -0.803 3.012 1.00 97.44 193 SER A CA 1
ATOM 1425 C C . SER A 1 193 ? -8.765 -2.277 2.814 1.00 97.44 193 SER A C 1
ATOM 1427 O O . SER A 1 193 ? -9.085 -3.094 3.674 1.00 97.44 193 SER A O 1
ATOM 1429 N N . HIS A 1 194 ? -8.102 -2.652 1.709 1.00 98.06 194 HIS A N 1
ATOM 1430 C CA . HIS A 1 194 ? -7.791 -4.060 1.392 1.00 98.06 194 HIS A CA 1
ATOM 1431 C C . HIS A 1 194 ? -7.000 -4.757 2.506 1.00 98.06 194 HIS A C 1
ATOM 1433 O O . HIS A 1 194 ? -7.387 -5.836 2.945 1.00 98.06 194 HIS A O 1
ATOM 1439 N N . LEU A 1 195 ? -5.945 -4.118 3.028 1.00 98.06 195 LEU A N 1
ATOM 1440 C CA . LEU A 1 195 ? -5.150 -4.663 4.138 1.00 98.06 195 LEU A CA 1
ATOM 1441 C C . LEU A 1 195 ? -5.975 -4.812 5.423 1.00 98.06 195 LEU A C 1
ATOM 1443 O O . LEU A 1 195 ? -5.862 -5.821 6.118 1.00 98.06 195 LEU A O 1
ATOM 1447 N N . THR A 1 196 ? -6.824 -3.829 5.736 1.00 98.56 196 THR A N 1
ATOM 1448 C CA . THR A 1 196 ? -7.721 -3.888 6.897 1.00 98.56 196 THR A CA 1
ATOM 1449 C C . THR A 1 196 ? -8.736 -5.020 6.760 1.00 98.56 196 THR A C 1
ATOM 1451 O O . THR A 1 196 ? -8.951 -5.754 7.723 1.00 98.56 196 THR A O 1
ATOM 1454 N N . LEU A 1 197 ? -9.322 -5.193 5.571 1.00 98.69 197 LEU A N 1
ATOM 1455 C CA . LEU A 1 197 ? -10.270 -6.264 5.271 1.00 98.69 197 LEU A CA 1
ATOM 1456 C C . 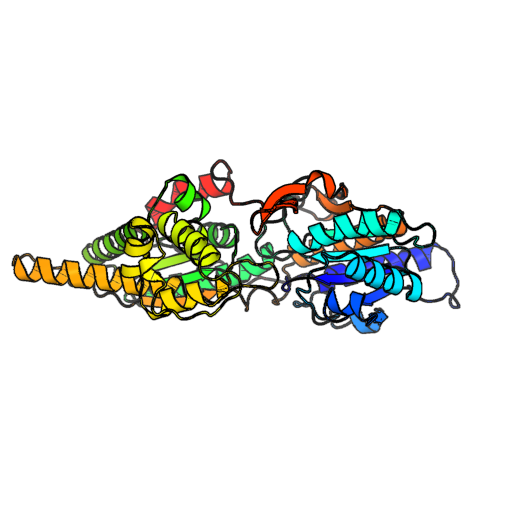LEU A 1 197 ? -9.615 -7.645 5.402 1.00 98.69 197 LEU A C 1
ATOM 1458 O O . LEU A 1 197 ? -10.171 -8.519 6.064 1.00 98.69 197 LEU A O 1
ATOM 1462 N N . GLU A 1 198 ? -8.423 -7.824 4.834 1.00 98.50 198 GLU A N 1
ATOM 1463 C CA . GLU A 1 198 ? -7.663 -9.075 4.921 1.00 98.50 198 GLU A CA 1
ATOM 1464 C C . GLU A 1 198 ? -7.317 -9.421 6.376 1.00 98.50 198 GLU A C 1
ATOM 1466 O O . GLU A 1 198 ? -7.611 -10.517 6.857 1.00 98.50 198 GLU A O 1
ATOM 1471 N N . CYS A 1 199 ? -6.792 -8.456 7.138 1.00 98.62 199 CYS A N 1
ATOM 1472 C CA . CYS A 1 199 ? -6.499 -8.654 8.559 1.00 98.62 199 CYS A CA 1
ATOM 1473 C C . CYS A 1 199 ? -7.763 -8.976 9.371 1.00 98.62 199 CYS A C 1
ATOM 1475 O O . CYS A 1 199 ? -7.724 -9.812 10.274 1.00 98.62 199 CYS A O 1
ATOM 1477 N N . ALA A 1 200 ? -8.902 -8.354 9.050 1.00 98.62 200 ALA A N 1
ATOM 1478 C CA . ALA A 1 200 ? -10.167 -8.644 9.715 1.00 98.62 200 ALA A CA 1
ATOM 1479 C C . ALA A 1 200 ? -10.635 -10.083 9.448 1.00 98.62 200 ALA A C 1
ATOM 1481 O O . ALA A 1 200 ? -11.023 -10.784 10.382 1.00 98.62 200 ALA A O 1
ATOM 1482 N N . LEU A 1 201 ? -10.554 -10.542 8.195 1.00 98.56 201 LEU A N 1
ATOM 1483 C CA . LEU A 1 201 ? -10.906 -11.910 7.806 1.00 98.56 201 LEU A CA 1
ATOM 1484 C C . LEU A 1 201 ? -10.004 -12.960 8.469 1.00 98.56 201 LEU A C 1
ATOM 1486 O O . LEU A 1 201 ? -10.487 -14.044 8.801 1.00 98.56 201 LEU A O 1
ATOM 1490 N N . ARG A 1 202 ? -8.725 -12.634 8.691 1.00 98.38 202 ARG A N 1
ATOM 1491 C CA . ARG A 1 202 ? -7.742 -13.532 9.312 1.00 98.38 202 ARG A CA 1
ATOM 1492 C C . ARG A 1 202 ? -7.773 -13.553 10.836 1.00 98.38 202 ARG A C 1
ATOM 1494 O O . ARG A 1 202 ? -7.442 -14.589 11.406 1.00 98.38 202 ARG A O 1
ATOM 1501 N N . CYS A 1 203 ? -8.149 -12.451 11.488 1.00 98.50 203 CYS A N 1
ATOM 1502 C CA . CYS A 1 203 ? -8.025 -12.309 12.945 1.00 98.50 203 CYS A CA 1
ATOM 1503 C C . CYS A 1 203 ? -9.362 -12.210 13.689 1.00 98.50 203 CYS A C 1
ATOM 1505 O O . CYS A 1 203 ? -9.378 -12.400 14.904 1.00 98.50 203 CYS A O 1
ATOM 1507 N N . ALA A 1 204 ? -10.471 -11.941 12.990 1.00 98.31 204 ALA A N 1
ATOM 1508 C CA . ALA A 1 204 ? -11.813 -11.775 13.560 1.00 98.31 204 ALA A CA 1
ATOM 1509 C C . ALA A 1 204 ? -11.872 -10.774 14.745 1.00 98.31 204 ALA A C 1
ATOM 1511 O O . ALA A 1 204 ? -12.278 -11.152 15.849 1.00 98.31 204 ALA A O 1
ATOM 1512 N N . PRO A 1 205 ? -11.450 -9.505 14.549 1.00 98.50 205 PRO A N 1
ATOM 1513 C CA . PRO A 1 205 ? -11.516 -8.462 15.577 1.00 98.50 205 PRO A CA 1
ATOM 1514 C C . PRO A 1 205 ? -12.975 -8.120 15.920 1.00 98.50 205 PRO A C 1
ATOM 1516 O O . PRO A 1 205 ? -13.884 -8.398 15.136 1.00 98.50 205 PRO A O 1
ATOM 1519 N N . ASN A 1 206 ? -13.213 -7.450 17.053 1.00 98.62 206 ASN A N 1
ATOM 1520 C CA . ASN A 1 206 ? -14.576 -7.037 17.414 1.00 98.62 206 ASN A CA 1
ATOM 1521 C C . ASN A 1 206 ? -15.114 -5.966 16.465 1.00 98.62 206 ASN A C 1
ATOM 1523 O O . ASN A 1 206 ? -16.305 -5.953 16.173 1.00 98.62 206 ASN A O 1
ATOM 1527 N N . VAL A 1 207 ? -14.244 -5.072 15.986 1.00 98.62 207 VAL A N 1
ATOM 1528 C CA . VAL A 1 207 ? -14.585 -4.045 14.998 1.00 98.62 207 VAL A CA 1
ATOM 1529 C C . VAL A 1 207 ? -13.489 -3.987 13.942 1.00 98.62 207 VAL A C 1
ATOM 1531 O O . VAL A 1 207 ? -12.305 -3.956 14.267 1.00 98.62 207 VAL A O 1
ATOM 1534 N N . ALA A 1 208 ? -13.881 -3.922 12.675 1.00 98.56 208 ALA A N 1
ATOM 1535 C CA . ALA A 1 208 ? -13.006 -3.516 11.586 1.00 98.56 208 ALA A CA 1
ATOM 1536 C C . ALA A 1 208 ? -13.759 -2.512 10.718 1.00 98.56 208 ALA A C 1
ATOM 1538 O O . ALA A 1 208 ? -14.852 -2.806 10.235 1.00 98.56 208 ALA A O 1
ATOM 1539 N N . LEU A 1 209 ? -13.193 -1.320 10.562 1.00 98.44 209 LEU A N 1
ATOM 1540 C CA . LEU A 1 209 ? -13.776 -0.275 9.731 1.00 98.44 209 LEU A CA 1
ATOM 1541 C C . LEU A 1 209 ? -13.313 -0.463 8.284 1.00 98.44 209 LEU A C 1
ATOM 1543 O O . LEU A 1 209 ? -12.122 -0.629 8.032 1.00 98.44 209 LEU A O 1
ATOM 1547 N N . ILE A 1 210 ? -14.247 -0.413 7.338 1.00 98.38 210 ILE A N 1
ATOM 1548 C CA . ILE A 1 210 ? -13.959 -0.420 5.900 1.00 98.38 210 ILE A CA 1
ATOM 1549 C C . ILE A 1 210 ? -14.332 0.960 5.366 1.00 98.38 210 ILE A C 1
ATOM 1551 O O . ILE A 1 210 ? -15.509 1.319 5.349 1.00 98.38 210 ILE A O 1
ATOM 1555 N N . GLY A 1 211 ? -13.336 1.756 4.972 1.00 96.94 211 GLY A N 1
ATOM 1556 C CA . GLY A 1 211 ? -13.537 3.145 4.552 1.00 96.94 211 GLY A CA 1
ATOM 1557 C C . GLY A 1 211 ? -14.551 3.270 3.413 1.00 96.94 211 GLY A C 1
ATOM 1558 O O . GLY A 1 211 ? -15.451 4.099 3.453 1.00 96.94 211 GLY A O 1
ATOM 1559 N N . GLU A 1 212 ? -14.481 2.375 2.438 1.00 97.81 212 GLU A N 1
ATOM 1560 C CA . GLU A 1 212 ? -15.406 2.306 1.314 1.00 97.81 212 GLU A CA 1
ATOM 1561 C C . GLU A 1 212 ? -16.869 2.164 1.758 1.00 97.81 212 GLU A C 1
ATOM 1563 O O . GLU A 1 212 ? -17.744 2.838 1.216 1.00 97.81 212 GLU A O 1
ATOM 1568 N N . GLU A 1 213 ? -17.137 1.326 2.764 1.00 98.12 213 GLU A N 1
ATOM 1569 C CA . GLU A 1 213 ? -18.479 1.142 3.325 1.00 98.12 213 GLU A CA 1
ATOM 1570 C C . GLU A 1 213 ? -18.928 2.378 4.113 1.00 98.12 213 GLU A C 1
ATOM 1572 O O . GLU A 1 213 ? -20.068 2.819 3.968 1.00 98.12 213 GLU A O 1
ATOM 1577 N N . VAL A 1 214 ? -18.030 2.961 4.913 1.00 97.69 214 VAL A N 1
ATOM 1578 C CA . VAL A 1 214 ? -18.277 4.205 5.662 1.00 97.69 214 VAL A CA 1
ATOM 1579 C C . VAL A 1 214 ? -18.708 5.326 4.714 1.00 97.69 214 VAL A C 1
ATOM 1581 O O . VAL A 1 214 ? -19.722 5.982 4.960 1.00 97.69 214 VAL A O 1
ATOM 1584 N N . ALA A 1 215 ? -17.995 5.494 3.597 1.00 96.50 215 ALA A N 1
ATOM 1585 C CA . ALA A 1 215 ? -18.318 6.487 2.580 1.00 96.50 215 ALA A CA 1
ATOM 1586 C C . ALA A 1 215 ? -19.648 6.182 1.874 1.00 96.50 215 ALA A C 1
ATOM 1588 O O . ALA A 1 215 ? -20.485 7.073 1.733 1.00 96.50 215 ALA A O 1
ATOM 1589 N N . ALA A 1 216 ? -19.864 4.929 1.452 1.00 97.25 216 ALA A N 1
ATOM 1590 C CA . ALA A 1 216 ? -21.075 4.520 0.738 1.00 97.25 216 ALA A CA 1
ATOM 1591 C C . ALA A 1 216 ? -22.351 4.705 1.575 1.00 97.25 216 ALA A C 1
ATOM 1593 O O . ALA A 1 216 ? -23.386 5.104 1.042 1.00 97.25 216 ALA A O 1
ATOM 1594 N N . ASN A 1 217 ? -22.264 4.459 2.883 1.00 97.38 217 ASN A N 1
ATOM 1595 C CA . ASN A 1 217 ? -23.382 4.587 3.815 1.00 97.38 217 ASN A CA 1
ATOM 1596 C C . ASN A 1 217 ? -23.529 6.000 4.405 1.00 97.38 217 ASN A C 1
ATOM 1598 O O . ASN A 1 217 ? -24.449 6.240 5.185 1.00 97.38 217 ASN A O 1
ATOM 1602 N N . GLY A 1 218 ? -22.639 6.937 4.061 1.00 96.62 218 GLY A N 1
ATOM 1603 C CA . GLY A 1 218 ? -22.687 8.306 4.572 1.00 96.62 218 GLY A CA 1
ATOM 1604 C C . GLY A 1 218 ? -22.450 8.411 6.084 1.00 96.62 218 GLY A C 1
ATOM 1605 O O . GLY A 1 218 ? -23.019 9.289 6.731 1.00 96.62 218 GLY A O 1
ATOM 1606 N N . VAL A 1 219 ? -21.663 7.498 6.663 1.00 96.88 219 VAL A N 1
ATOM 1607 C CA . VAL A 1 219 ? -21.457 7.417 8.117 1.00 96.88 219 VAL A CA 1
ATOM 1608 C C . VAL A 1 219 ? -20.508 8.529 8.567 1.00 96.88 219 VAL A C 1
ATOM 1610 O O . VAL A 1 219 ? -19.384 8.628 8.077 1.00 96.88 219 VAL A O 1
ATOM 1613 N N . THR A 1 220 ? -20.958 9.358 9.511 1.00 96.19 220 THR A N 1
ATOM 1614 C CA . THR A 1 220 ? -20.168 10.470 10.063 1.00 96.19 220 THR A CA 1
ATOM 1615 C C . THR A 1 220 ? -19.134 9.996 11.079 1.00 96.19 220 THR A C 1
ATOM 1617 O O . THR A 1 220 ? -19.241 8.892 11.625 1.00 96.19 220 THR A O 1
ATOM 1620 N N . LEU A 1 221 ? -18.157 10.850 11.403 1.00 95.38 221 LEU A N 1
ATOM 1621 C CA . LEU A 1 221 ? -17.172 10.531 12.441 1.00 95.38 221 LEU A CA 1
ATOM 1622 C C . LEU A 1 221 ? -17.839 10.268 13.801 1.00 95.38 221 LEU A C 1
ATOM 1624 O O . LEU A 1 221 ? -17.481 9.313 14.490 1.00 95.38 221 LEU A O 1
ATOM 1628 N N . GLU A 1 222 ? -18.827 11.087 14.170 1.00 94.94 222 GLU A N 1
ATOM 1629 C CA . GLU A 1 222 ? -19.594 10.915 15.411 1.00 94.94 222 GLU A CA 1
ATOM 1630 C C . GLU A 1 222 ? -20.330 9.569 15.440 1.00 94.94 222 GLU A C 1
ATOM 1632 O O . GLU A 1 222 ? -20.281 8.873 16.450 1.00 94.94 222 GLU A O 1
ATOM 1637 N N . ALA A 1 223 ? -20.937 9.147 14.324 1.00 97.00 223 ALA A N 1
ATOM 1638 C CA . ALA A 1 223 ? -21.641 7.868 14.250 1.00 97.00 223 ALA A CA 1
ATOM 1639 C C . ALA A 1 223 ? -20.695 6.662 14.410 1.00 97.00 223 ALA A C 1
ATOM 1641 O O . ALA A 1 223 ? -21.050 5.689 15.075 1.00 97.00 223 ALA A O 1
ATOM 1642 N N . VAL A 1 224 ? -19.475 6.731 13.858 1.00 97.88 224 VAL A N 1
ATOM 1643 C CA . VAL A 1 224 ? -18.441 5.702 14.085 1.00 97.88 224 VAL A CA 1
ATOM 1644 C C . VAL A 1 224 ? -18.059 5.631 15.566 1.00 97.88 224 VAL A C 1
ATOM 1646 O O . VAL A 1 224 ? -17.947 4.542 16.130 1.00 97.88 224 VAL A O 1
ATOM 1649 N N . VAL A 1 225 ? -17.860 6.784 16.209 1.00 97.44 225 VAL A N 1
ATOM 1650 C CA . VAL A 1 225 ? -17.520 6.863 17.637 1.00 97.44 225 VAL A CA 1
ATOM 1651 C C . VAL A 1 225 ? -18.645 6.295 18.503 1.00 97.44 225 VAL A C 1
ATOM 1653 O O . VAL A 1 225 ? -18.371 5.525 19.425 1.00 97.44 225 VAL A O 1
ATOM 1656 N N . ASP A 1 226 ? -19.893 6.628 18.184 1.00 96.75 226 ASP A N 1
ATOM 1657 C CA . ASP A 1 226 ? -21.080 6.163 18.902 1.00 96.75 226 ASP A CA 1
ATOM 1658 C C . ASP A 1 226 ? -21.267 4.650 18.795 1.00 96.75 226 ASP A C 1
ATOM 1660 O O . ASP A 1 226 ? -21.553 3.998 19.803 1.00 96.75 226 ASP A O 1
ATOM 1664 N N . ASP A 1 227 ? -21.053 4.073 17.609 1.00 98.00 227 ASP A N 1
ATOM 1665 C CA . ASP A 1 227 ? -21.116 2.623 17.402 1.00 98.00 227 ASP A CA 1
ATOM 1666 C C . ASP A 1 227 ? -20.089 1.881 18.272 1.00 98.00 227 ASP A C 1
ATOM 1668 O O . ASP A 1 227 ? -20.427 0.920 18.973 1.00 98.00 227 ASP A O 1
ATOM 1672 N N . ILE A 1 228 ? -18.839 2.359 18.284 1.00 98.12 228 ILE A N 1
ATOM 1673 C CA . ILE A 1 228 ? -17.766 1.748 19.078 1.00 98.12 228 ILE A CA 1
ATOM 1674 C C . ILE A 1 228 ? -18.040 1.926 20.576 1.00 98.12 228 ILE A C 1
ATOM 1676 O O . ILE A 1 228 ? -17.914 0.962 21.330 1.00 98.12 228 ILE A O 1
ATOM 1680 N N . ALA A 1 229 ? -18.446 3.119 21.025 1.00 96.88 229 ALA A N 1
ATOM 1681 C CA . ALA A 1 229 ? -18.773 3.372 22.429 1.00 96.88 229 ALA A CA 1
ATOM 1682 C C . ALA A 1 229 ? -19.927 2.476 22.911 1.00 96.88 229 ALA A C 1
ATOM 1684 O O . ALA A 1 229 ? -19.816 1.831 23.954 1.00 96.88 229 ALA A O 1
ATOM 1685 N N . THR A 1 230 ? -20.985 2.350 22.105 1.00 95.81 230 THR A N 1
ATOM 1686 C CA . THR A 1 230 ? -22.127 1.469 22.389 1.00 95.81 230 THR A CA 1
ATOM 1687 C C . THR A 1 230 ? -21.684 0.012 22.522 1.00 95.81 230 THR A C 1
ATOM 1689 O O . THR A 1 230 ? -22.128 -0.695 23.430 1.00 95.81 230 THR A O 1
ATOM 1692 N N . LEU A 1 231 ? -20.777 -0.447 21.652 1.00 96.94 231 LEU A N 1
ATOM 1693 C CA . LEU A 1 231 ? -20.229 -1.798 21.729 1.00 96.94 231 LEU A CA 1
ATOM 1694 C C . LEU A 1 231 ? -19.394 -2.018 22.995 1.00 96.94 231 LEU A C 1
ATOM 1696 O O . LEU A 1 231 ? -19.540 -3.055 23.644 1.00 96.94 231 LEU A O 1
ATOM 1700 N N . VAL A 1 232 ? -18.534 -1.062 23.356 1.00 96.25 232 VAL A N 1
ATOM 1701 C CA . VAL A 1 232 ? -17.719 -1.130 24.579 1.00 96.25 232 VAL A CA 1
ATOM 1702 C C . VAL A 1 232 ? -18.617 -1.291 25.805 1.00 96.25 232 VAL A C 1
ATOM 1704 O O . VAL A 1 232 ? -18.381 -2.170 26.634 1.00 96.25 232 VAL A O 1
ATOM 1707 N N . GLU A 1 233 ? -19.681 -0.495 25.904 1.00 93.88 233 GLU A N 1
ATOM 1708 C CA . GLU A 1 233 ? -20.636 -0.573 27.011 1.00 93.88 233 GLU A CA 1
ATOM 1709 C C . GLU A 1 233 ? -21.461 -1.865 27.000 1.00 93.88 233 GLU A C 1
ATOM 1711 O O . GLU A 1 233 ? -21.740 -2.435 28.057 1.00 93.88 233 GLU A O 1
ATOM 1716 N N . ALA A 1 234 ? -21.862 -2.348 25.820 1.00 94.06 234 ALA A N 1
ATOM 1717 C CA . ALA A 1 234 ? -22.568 -3.618 25.682 1.00 94.06 234 ALA A CA 1
ATOM 1718 C C . ALA A 1 234 ? -21.716 -4.793 26.171 1.00 94.06 234 ALA A C 1
ATOM 1720 O O . ALA A 1 234 ? -22.192 -5.600 26.966 1.00 94.06 234 ALA A O 1
ATOM 1721 N N . ARG A 1 235 ? -20.442 -4.844 25.774 1.00 95.25 235 ARG A N 1
ATOM 1722 C CA . ARG A 1 235 ? -19.493 -5.867 26.227 1.00 95.25 235 ARG A CA 1
ATOM 1723 C C . ARG A 1 235 ? -19.195 -5.749 27.723 1.00 95.25 235 ARG A C 1
ATOM 1725 O O . ARG A 1 235 ? -19.196 -6.758 28.422 1.00 95.25 235 ARG A O 1
ATOM 1732 N N . ALA A 1 236 ? -19.042 -4.531 28.248 1.00 93.50 236 ALA A N 1
ATOM 1733 C CA . ALA A 1 236 ? -18.820 -4.313 29.678 1.00 93.50 236 ALA A CA 1
ATOM 1734 C C . ALA A 1 236 ? -19.984 -4.832 30.544 1.00 93.50 236 ALA A C 1
ATOM 1736 O O . ALA A 1 236 ? -19.744 -5.377 31.621 1.00 93.50 236 ALA A O 1
ATOM 1737 N N . ARG A 1 237 ? -21.236 -4.735 30.064 1.00 91.94 237 ARG A N 1
ATOM 1738 C CA . ARG A 1 237 ? -22.413 -5.325 30.736 1.00 91.94 237 ARG A CA 1
ATOM 1739 C C . ARG A 1 237 ? -22.360 -6.853 30.823 1.00 91.94 237 ARG A C 1
ATOM 1741 O O . ARG A 1 237 ? -22.942 -7.416 31.743 1.00 91.94 237 ARG A O 1
ATOM 1748 N N . GLU A 1 238 ? -21.643 -7.508 29.914 1.00 93.12 238 GLU A N 1
ATOM 1749 C CA . GLU A 1 238 ? -21.383 -8.955 29.934 1.00 93.12 238 GLU A CA 1
ATOM 1750 C C . GLU A 1 238 ? -20.085 -9.318 30.685 1.00 93.12 238 GLU A C 1
ATOM 1752 O O . GLU A 1 238 ? -19.663 -10.472 30.686 1.00 93.12 238 GLU A O 1
ATOM 1757 N N . GLY A 1 239 ? -19.436 -8.345 31.335 1.00 91.75 239 GLY A N 1
ATOM 1758 C CA . GLY A 1 239 ? -18.162 -8.537 32.032 1.00 91.75 239 GLY A CA 1
ATOM 1759 C C . GLY A 1 239 ? -16.936 -8.559 31.111 1.00 91.75 239 GLY A C 1
ATOM 1760 O O . GLY A 1 239 ? -15.837 -8.865 31.570 1.00 91.75 239 GLY A O 1
ATOM 1761 N N . LEU A 1 240 ? -17.095 -8.216 29.828 1.00 94.31 240 LEU A N 1
ATOM 1762 C CA . LEU A 1 240 ? -16.018 -8.156 28.840 1.00 94.31 240 LEU A CA 1
ATOM 1763 C C . LEU A 1 240 ? -15.510 -6.713 28.699 1.00 94.31 240 LEU A C 1
ATOM 1765 O O . LEU A 1 240 ? -16.092 -5.897 27.987 1.00 94.31 240 LEU A O 1
ATOM 1769 N N . THR A 1 241 ? -14.398 -6.386 29.363 1.00 94.94 241 THR A N 1
ATOM 1770 C CA . THR A 1 241 ? -13.798 -5.032 29.337 1.00 94.94 241 THR A CA 1
ATOM 1771 C C . THR A 1 241 ? -12.614 -4.889 28.374 1.00 94.94 241 THR A C 1
ATOM 1773 O O . THR A 1 241 ? -11.785 -3.990 28.512 1.00 94.94 241 THR A O 1
ATOM 1776 N N . HIS A 1 242 ? -12.541 -5.758 27.366 1.00 97.44 242 HIS A N 1
ATOM 1777 C CA . HIS A 1 242 ? -11.504 -5.769 26.333 1.00 97.44 242 HIS A CA 1
ATOM 1778 C C . HIS A 1 242 ? -12.082 -5.906 24.924 1.00 97.44 242 HIS A C 1
ATOM 1780 O O . HIS A 1 242 ? -13.213 -6.372 24.734 1.00 97.44 242 HIS A O 1
ATOM 1786 N N . GLY A 1 243 ? -11.269 -5.543 23.935 1.00 98.19 243 GLY A N 1
ATOM 1787 C CA . GLY A 1 243 ? -11.594 -5.700 22.522 1.00 98.19 243 GLY A CA 1
ATOM 1788 C C . GLY A 1 243 ? -10.484 -5.223 21.587 1.00 98.19 243 GLY A C 1
ATOM 1789 O O . GLY A 1 243 ? -9.480 -4.658 22.023 1.00 98.19 243 GLY A O 1
ATOM 1790 N N . VAL A 1 244 ? -10.670 -5.450 20.290 1.00 98.75 244 VAL A N 1
ATOM 1791 C CA . VAL A 1 244 ? -9.765 -5.022 19.217 1.00 98.75 244 VAL A CA 1
ATOM 1792 C C . VAL A 1 244 ? -10.562 -4.323 18.116 1.00 98.75 244 VAL A C 1
ATOM 1794 O O . VAL A 1 244 ? -11.567 -4.850 17.632 1.00 98.75 244 VAL A O 1
ATOM 1797 N N . VAL A 1 245 ? -10.093 -3.140 17.721 1.00 98.81 245 VAL A N 1
ATOM 1798 C CA . VAL A 1 245 ? -10.657 -2.283 16.674 1.00 98.81 245 VAL A CA 1
ATOM 1799 C C . VAL A 1 245 ? -9.603 -2.081 15.591 1.00 98.81 245 VAL A C 1
ATOM 1801 O O . VAL A 1 245 ? -8.539 -1.527 15.867 1.00 98.81 245 VAL A O 1
ATOM 1804 N N . LEU A 1 246 ? -9.894 -2.497 14.358 1.00 98.81 246 LEU A N 1
ATOM 1805 C CA . LEU A 1 246 ? -9.053 -2.211 13.195 1.00 98.81 246 LEU A CA 1
ATOM 1806 C C . LEU A 1 246 ? -9.539 -0.952 12.478 1.00 98.81 246 LEU A C 1
ATOM 1808 O O . LEU A 1 246 ? -10.724 -0.816 12.165 1.00 98.81 246 LEU A O 1
ATOM 1812 N N . VAL A 1 247 ? -8.602 -0.050 12.200 1.00 98.25 247 VAL A N 1
ATOM 1813 C CA . VAL A 1 247 ? -8.853 1.266 11.609 1.00 98.25 247 VAL A CA 1
ATOM 1814 C C . VAL A 1 247 ? -7.984 1.411 10.354 1.00 98.25 247 VAL A C 1
ATOM 1816 O O . VAL A 1 247 ? -6.759 1.371 10.478 1.00 98.25 247 VAL A O 1
ATOM 1819 N N . PRO A 1 248 ? -8.549 1.588 9.148 1.00 96.31 248 PRO A N 1
ATOM 1820 C CA . PRO A 1 248 ? -7.739 1.861 7.968 1.00 96.31 248 PRO A CA 1
ATOM 1821 C C . PRO A 1 248 ? -7.096 3.243 8.115 1.00 96.31 248 PRO A C 1
ATOM 1823 O O . PRO A 1 248 ? -7.759 4.202 8.510 1.00 96.31 248 PRO A O 1
ATOM 1826 N N . GLU A 1 249 ? -5.809 3.368 7.788 1.00 92.88 249 GLU A N 1
ATOM 1827 C CA . GLU A 1 249 ? -5.068 4.638 7.852 1.00 92.88 249 GLU A CA 1
ATOM 1828 C C . GLU A 1 249 ? -5.791 5.760 7.094 1.00 92.88 249 GLU A C 1
ATOM 1830 O O . GLU A 1 249 ? -5.841 6.899 7.555 1.00 92.88 249 GLU A O 1
ATOM 1835 N N . GLY A 1 250 ? -6.383 5.424 5.945 1.00 90.75 250 GLY A N 1
ATOM 1836 C CA . GLY A 1 250 ? -7.127 6.350 5.104 1.00 90.75 250 GLY A CA 1
ATOM 1837 C C . GLY A 1 250 ? -8.524 6.741 5.597 1.00 90.75 250 GLY A C 1
ATOM 1838 O O . GLY A 1 250 ? -9.169 7.528 4.908 1.00 90.75 250 GLY A O 1
ATOM 1839 N N . LEU A 1 251 ? -9.019 6.226 6.736 1.00 93.94 251 LEU A N 1
ATOM 1840 C CA . LEU A 1 251 ? -10.431 6.340 7.150 1.00 93.94 251 LEU A CA 1
ATOM 1841 C C . LEU A 1 251 ? -10.989 7.767 7.056 1.00 93.94 251 LEU A C 1
ATOM 1843 O O . LEU A 1 251 ? -12.098 7.956 6.568 1.00 93.94 251 LEU A O 1
ATOM 1847 N N . LEU A 1 252 ? -10.230 8.775 7.490 1.00 90.88 252 LEU A N 1
ATOM 1848 C CA . LEU A 1 252 ? -10.696 10.167 7.510 1.00 90.88 252 LEU A CA 1
ATOM 1849 C C . LEU A 1 252 ? -11.036 10.724 6.121 1.00 90.88 252 LEU A C 1
ATOM 1851 O O . LEU A 1 252 ? -11.893 11.594 6.015 1.00 90.88 252 LEU A O 1
ATOM 1855 N N . ALA A 1 253 ? -10.413 10.209 5.059 1.00 88.44 253 ALA A N 1
ATOM 1856 C CA . ALA A 1 253 ? -10.756 10.585 3.689 1.00 88.44 253 ALA A CA 1
ATOM 1857 C C . ALA A 1 253 ? -12.047 9.917 3.182 1.00 88.44 253 ALA A C 1
ATOM 1859 O O . ALA A 1 253 ? -12.590 10.341 2.166 1.00 88.44 253 ALA A O 1
ATOM 1860 N N . PHE A 1 254 ? -12.536 8.886 3.875 1.00 92.31 254 PHE A N 1
ATOM 1861 C CA . PHE A 1 254 ? -13.786 8.195 3.559 1.00 92.31 254 PHE A CA 1
ATOM 1862 C C . PHE A 1 254 ? -14.978 8.687 4.384 1.00 92.31 254 PHE A C 1
ATOM 1864 O O . PHE A 1 254 ? -16.124 8.525 3.974 1.00 92.31 254 PHE A O 1
ATOM 1871 N N . VAL A 1 255 ? -14.721 9.288 5.543 1.00 94.00 255 VAL A N 1
ATOM 1872 C CA . VAL A 1 255 ? -15.746 9.858 6.419 1.00 94.00 255 VAL A CA 1
ATOM 1873 C C . VAL A 1 255 ? -16.235 11.190 5.812 1.00 94.00 255 VAL A C 1
ATOM 1875 O O . VAL A 1 255 ? -15.437 12.125 5.735 1.00 94.00 255 VAL A O 1
ATOM 1878 N N . PRO A 1 256 ? -17.493 11.316 5.337 1.00 92.25 256 PRO A N 1
ATOM 1879 C CA . PRO A 1 256 ? -17.904 12.417 4.451 1.00 92.25 256 PRO A CA 1
ATOM 1880 C C . PRO A 1 256 ? -17.765 13.826 5.040 1.00 92.25 256 PRO A C 1
ATOM 1882 O O . PRO A 1 256 ? -17.362 14.756 4.340 1.00 92.25 256 PRO A O 1
ATOM 1885 N N . ASP A 1 257 ? -18.090 13.993 6.320 1.00 92.81 257 ASP A N 1
ATOM 1886 C CA . ASP A 1 257 ? -17.962 15.246 7.069 1.00 92.81 257 ASP A CA 1
ATOM 1887 C C . ASP A 1 257 ? -16.494 15.679 7.191 1.00 92.81 257 ASP A C 1
ATOM 1889 O O . ASP A 1 257 ? -16.160 16.842 6.941 1.00 92.81 257 ASP A O 1
ATOM 1893 N N . VAL A 1 258 ? -15.592 14.732 7.466 1.00 90.75 258 VAL A N 1
ATOM 1894 C CA . VAL A 1 258 ? -14.148 14.999 7.546 1.00 90.75 258 VAL A CA 1
ATOM 1895 C C . VAL A 1 258 ? -13.537 15.210 6.158 1.00 90.75 258 VAL A C 1
ATOM 1897 O O . VAL A 1 258 ? -12.742 16.130 5.979 1.00 90.75 258 VAL A O 1
ATOM 1900 N N . ALA A 1 259 ? -13.940 14.434 5.151 1.00 87.69 259 ALA A N 1
ATOM 1901 C CA . ALA A 1 259 ? -13.487 14.599 3.772 1.00 87.69 259 ALA A CA 1
ATOM 1902 C C . ALA A 1 259 ? -13.860 15.987 3.220 1.00 87.69 259 ALA A C 1
ATOM 1904 O O . ALA A 1 259 ? -13.008 16.688 2.671 1.00 87.69 259 ALA A O 1
ATOM 1905 N N . LYS A 1 260 ? -15.101 16.441 3.457 1.00 88.44 260 LYS A N 1
ATOM 1906 C CA . LYS A 1 260 ? -15.549 17.801 3.114 1.00 88.44 260 LYS A CA 1
ATOM 1907 C C . LYS A 1 260 ? -14.698 18.867 3.807 1.00 88.44 260 LYS A C 1
ATOM 1909 O O . LYS A 1 260 ? -14.269 19.821 3.157 1.00 88.44 260 LYS A O 1
ATOM 1914 N N . LEU A 1 261 ? -14.419 18.695 5.102 1.00 89.00 261 LEU A N 1
ATOM 1915 C CA . LEU A 1 261 ? -13.530 19.587 5.848 1.00 89.00 261 LEU A CA 1
ATOM 1916 C C . LEU A 1 261 ? -12.124 19.628 5.225 1.00 89.00 261 LEU A C 1
ATOM 1918 O O . LEU A 1 261 ? -11.578 20.708 5.012 1.00 89.00 261 LEU A O 1
ATOM 1922 N N . MET A 1 262 ? -11.543 18.478 4.888 1.00 84.69 262 MET A N 1
ATOM 1923 C CA . MET A 1 262 ? -10.213 18.391 4.278 1.00 84.69 262 MET A CA 1
ATOM 1924 C C . MET A 1 262 ? -10.136 19.076 2.905 1.00 84.69 262 MET A C 1
ATOM 1926 O O . MET A 1 262 ? -9.131 19.729 2.602 1.00 84.69 262 MET A O 1
ATOM 1930 N N . ASP A 1 263 ? -11.187 18.957 2.092 1.00 81.88 263 ASP A N 1
ATOM 1931 C CA . ASP A 1 263 ? -11.301 19.628 0.795 1.00 81.88 263 ASP A CA 1
ATOM 1932 C C . ASP A 1 263 ? -11.439 21.148 0.943 1.00 81.88 263 ASP A C 1
ATOM 1934 O O . ASP A 1 263 ? -10.822 21.915 0.198 1.00 81.88 263 ASP A O 1
ATOM 1938 N N . GLU A 1 264 ? -12.217 21.614 1.922 1.00 86.50 264 GLU A N 1
ATOM 1939 C CA . GLU A 1 264 ? -12.320 23.039 2.241 1.00 86.50 264 GLU A CA 1
ATOM 1940 C C . GLU A 1 264 ? -10.986 23.598 2.747 1.00 86.50 264 GLU A C 1
ATOM 1942 O O . GLU A 1 264 ? -10.507 24.605 2.221 1.00 86.50 264 GLU A O 1
ATOM 1947 N N . LEU A 1 265 ? -10.314 22.896 3.664 1.00 82.62 265 LEU A N 1
ATOM 1948 C CA . LEU A 1 265 ? -8.974 23.257 4.138 1.00 82.62 265 LEU A CA 1
ATOM 1949 C C . LEU A 1 265 ? -7.947 23.290 2.995 1.00 82.62 265 LEU A C 1
ATOM 1951 O O . LEU A 1 265 ? -7.050 24.134 2.997 1.00 82.62 265 LEU A O 1
ATOM 1955 N N . ALA A 1 266 ? -8.080 22.416 1.990 1.00 76.62 266 ALA A N 1
ATOM 1956 C CA . ALA A 1 266 ? -7.231 22.433 0.797 1.00 76.62 266 ALA A CA 1
ATOM 1957 C C . ALA A 1 266 ? -7.375 23.713 -0.024 1.00 76.62 266 ALA A C 1
ATOM 1959 O O . ALA A 1 266 ? -6.383 24.216 -0.551 1.00 76.62 266 ALA A O 1
ATOM 1960 N N . ARG A 1 267 ? -8.598 24.242 -0.119 1.00 77.19 267 ARG A N 1
ATOM 1961 C CA . ARG A 1 267 ? -8.875 25.498 -0.821 1.00 77.19 267 ARG A CA 1
ATOM 1962 C C . ARG A 1 267 ? -8.390 26.711 -0.036 1.00 77.19 267 ARG A C 1
ATOM 1964 O O . ARG A 1 267 ? -7.868 27.639 -0.644 1.00 77.19 267 ARG A O 1
ATOM 1971 N N . VAL A 1 268 ? -8.544 26.694 1.289 1.00 78.06 268 VAL A N 1
ATOM 1972 C CA . VAL A 1 268 ? -8.128 27.801 2.167 1.00 78.06 268 VAL A CA 1
ATOM 1973 C C . VAL A 1 268 ? -6.599 27.887 2.279 1.00 78.06 268 VAL A C 1
ATOM 1975 O O . VAL A 1 268 ? -6.046 28.985 2.298 1.00 78.06 268 VAL A O 1
ATOM 1978 N N . HIS A 1 269 ? -5.897 26.747 2.280 1.00 73.81 269 HIS A N 1
ATOM 1979 C CA . HIS A 1 269 ? -4.438 26.687 2.423 1.00 73.81 269 HIS A CA 1
ATOM 1980 C C . HIS A 1 269 ? -3.751 25.943 1.253 1.00 73.81 269 HIS A C 1
ATOM 1982 O O . HIS A 1 269 ? -3.191 24.858 1.455 1.00 73.81 269 HIS A O 1
ATOM 1988 N N . PRO A 1 270 ? -3.709 26.520 0.031 1.00 61.97 270 PRO A N 1
ATOM 1989 C CA . PRO A 1 270 ? -3.228 25.844 -1.184 1.00 61.97 270 PRO A CA 1
ATOM 1990 C C . PRO A 1 270 ? -1.709 25.548 -1.248 1.00 61.97 270 PRO A C 1
ATOM 1992 O O . PRO A 1 270 ? -1.224 25.084 -2.276 1.00 61.97 270 PRO A O 1
ATOM 1995 N N . GLY A 1 271 ? -0.946 25.761 -0.170 1.00 58.91 271 GLY A N 1
ATOM 1996 C CA . GLY A 1 271 ? 0.500 25.482 -0.102 1.00 58.91 271 GLY A CA 1
ATOM 1997 C C . GLY A 1 271 ? 1.009 24.936 1.237 1.00 58.91 271 GLY A C 1
ATOM 1998 O O . GLY A 1 271 ? 2.207 24.705 1.373 1.00 58.91 271 GLY A O 1
ATOM 1999 N N . GLY A 1 272 ? 0.118 24.700 2.209 1.00 57.94 272 GLY A N 1
ATOM 2000 C CA . GLY A 1 272 ? 0.497 24.404 3.593 1.00 57.94 272 GLY A CA 1
ATOM 2001 C C . GLY A 1 272 ? 1.023 25.641 4.336 1.00 57.94 272 GLY A C 1
ATOM 2002 O O . GLY A 1 272 ? 1.832 26.397 3.815 1.00 57.94 272 GLY A O 1
ATOM 2003 N N . ALA A 1 273 ? 0.539 25.829 5.567 1.00 60.38 273 ALA A N 1
ATOM 2004 C CA . ALA A 1 273 ? 0.868 26.928 6.483 1.00 60.38 273 ALA A CA 1
ATOM 2005 C C . ALA A 1 273 ? 0.629 28.357 5.938 1.00 60.38 273 ALA A C 1
ATOM 2007 O O . ALA A 1 273 ? 1.536 29.037 5.467 1.00 60.38 273 ALA A O 1
ATOM 2008 N N . SER A 1 274 ? -0.587 28.862 6.147 1.00 51.09 274 SER A N 1
ATOM 2009 C CA . SER A 1 274 ? -0.823 30.284 6.423 1.00 51.09 274 SER A CA 1
ATOM 2010 C C . SER A 1 274 ? -1.694 30.398 7.677 1.00 51.09 274 SER A C 1
ATOM 2012 O O . SER A 1 274 ? -2.378 29.443 8.038 1.00 51.09 274 SER A O 1
ATOM 2014 N N . ASP A 1 275 ? -1.563 31.522 8.374 1.00 54.69 275 ASP A N 1
ATOM 2015 C CA . ASP A 1 275 ? -2.137 31.860 9.681 1.00 54.69 275 ASP A CA 1
ATOM 2016 C C . ASP A 1 275 ? -3.485 31.172 10.012 1.00 54.69 275 ASP A C 1
ATOM 2018 O O . ASP A 1 275 ? -4.496 31.393 9.344 1.00 54.69 275 ASP A O 1
ATOM 2022 N N . THR A 1 276 ? -3.507 30.331 11.057 1.00 58.19 276 THR A N 1
ATOM 2023 C CA . THR A 1 276 ? -4.709 29.594 11.505 1.00 58.19 276 THR A CA 1
ATOM 2024 C C . THR A 1 276 ? -5.747 30.494 12.177 1.00 58.19 276 THR A C 1
ATOM 2026 O O . THR A 1 276 ? -6.843 30.035 12.498 1.00 58.19 276 THR A O 1
ATOM 2029 N N . SER A 1 277 ? -5.412 31.767 12.413 1.00 59.59 277 SER A N 1
ATOM 2030 C CA . SER A 1 277 ? -6.243 32.737 13.132 1.00 59.59 277 SER A CA 1
ATOM 2031 C C . SER A 1 277 ? -7.612 32.986 12.479 1.00 59.59 277 SER A C 1
ATOM 2033 O O . SER A 1 277 ? -8.541 33.383 13.178 1.00 59.59 277 SER A O 1
ATOM 2035 N N . ASN A 1 278 ? -7.771 32.692 11.177 1.00 67.06 278 ASN A N 1
ATOM 2036 C CA . ASN A 1 278 ? -9.013 32.932 10.430 1.00 67.06 278 ASN A CA 1
ATOM 2037 C C . ASN A 1 278 ? -9.537 31.720 9.627 1.00 67.06 278 ASN A C 1
ATOM 2039 O O . ASN A 1 278 ? -10.457 31.859 8.815 1.00 67.06 278 ASN A O 1
ATOM 2043 N N . THR A 1 279 ? -8.977 30.522 9.843 1.00 76.94 279 THR A N 1
ATOM 2044 C CA . THR A 1 279 ? -9.370 29.307 9.104 1.00 76.94 279 THR A CA 1
ATOM 2045 C C . THR A 1 279 ? -10.838 28.961 9.341 1.00 76.94 279 THR A C 1
ATOM 2047 O O . THR A 1 279 ? -11.576 28.767 8.382 1.00 76.94 279 THR A O 1
ATOM 2050 N N . MET A 1 280 ? -11.296 28.970 10.598 1.00 78.94 280 MET A N 1
ATOM 2051 C CA . MET A 1 280 ? -12.677 28.610 10.959 1.00 78.94 280 MET A CA 1
ATOM 2052 C C . MET A 1 280 ? -13.732 29.520 10.317 1.00 78.94 280 MET A C 1
ATOM 2054 O O . MET A 1 280 ? -14.802 29.044 9.956 1.00 78.94 280 MET A O 1
ATOM 2058 N N . ALA A 1 281 ? -13.427 30.808 10.131 1.00 81.50 281 ALA A N 1
ATOM 2059 C CA . ALA A 1 281 ? -14.332 31.766 9.492 1.00 81.50 281 ALA A CA 1
ATOM 2060 C C . ALA A 1 281 ? -14.446 31.571 7.968 1.00 81.50 281 ALA A C 1
ATOM 2062 O O . ALA A 1 281 ? -15.379 32.076 7.351 1.00 81.50 281 ALA A O 1
ATOM 2063 N N . SER A 1 282 ? -13.496 30.850 7.365 1.00 83.69 282 SER A N 1
ATOM 2064 C CA . SER A 1 282 ? -13.449 30.570 5.924 1.00 83.69 282 SER A CA 1
ATOM 2065 C C . SER A 1 282 ? -14.101 29.230 5.553 1.00 83.69 282 SER A C 1
ATOM 2067 O O . SER A 1 282 ? -14.194 28.904 4.370 1.00 83.69 282 SER A O 1
ATOM 2069 N N . LEU A 1 283 ? -14.521 28.448 6.553 1.00 86.81 283 LEU A N 1
ATOM 2070 C CA . LEU A 1 283 ? -15.1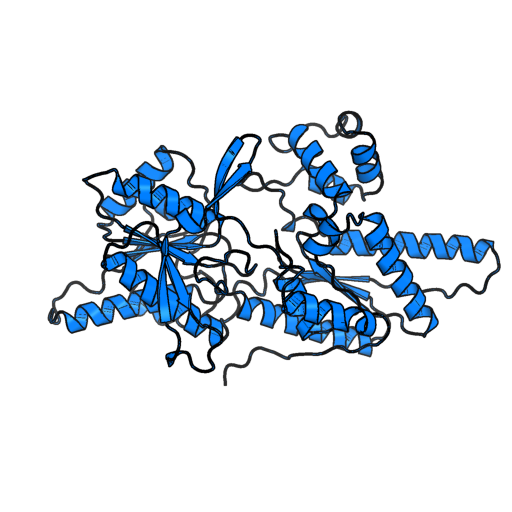82 27.157 6.384 1.00 86.81 283 LEU A CA 1
ATOM 2071 C C . LEU A 1 283 ? -16.702 27.321 6.284 1.00 86.81 283 LEU A C 1
ATOM 2073 O O . LEU A 1 283 ? -17.294 28.242 6.851 1.00 86.81 283 LEU A O 1
ATOM 2077 N N . SER A 1 284 ? -17.354 26.387 5.595 1.00 91.12 284 SER A N 1
ATOM 2078 C CA . SER A 1 284 ? -18.806 26.236 5.653 1.00 91.12 284 SER A CA 1
ATOM 2079 C C . SER A 1 284 ? -19.262 25.887 7.073 1.00 91.12 284 SER A C 1
ATOM 2081 O O . SER A 1 284 ? -18.490 25.361 7.874 1.00 91.12 284 SER A O 1
ATOM 2083 N N . MET A 1 285 ? -20.536 26.136 7.398 1.00 90.25 285 MET A N 1
ATOM 2084 C CA . MET A 1 285 ? -21.078 25.820 8.729 1.00 90.25 285 MET A CA 1
ATOM 2085 C C . MET A 1 285 ? -20.879 24.346 9.114 1.00 90.25 285 MET A C 1
ATOM 2087 O O . MET A 1 285 ? -20.508 24.056 10.250 1.00 90.25 285 MET A O 1
ATOM 2091 N N . ASP A 1 286 ? -21.070 23.422 8.168 1.00 88.94 286 ASP A N 1
ATOM 2092 C CA . ASP A 1 286 ? -20.895 21.985 8.412 1.00 88.94 286 ASP A CA 1
ATOM 2093 C C . ASP A 1 286 ? -19.427 21.625 8.672 1.00 88.94 286 ASP A C 1
ATOM 2095 O O . ASP A 1 286 ? -19.115 20.868 9.595 1.00 88.94 286 ASP A O 1
ATOM 2099 N N . ALA A 1 287 ? -18.509 22.184 7.876 1.00 88.12 287 ALA A N 1
ATOM 2100 C CA . ALA A 1 287 ? -17.079 21.949 8.038 1.00 88.12 287 ALA A CA 1
ATOM 2101 C C . ALA A 1 287 ? -16.558 22.580 9.337 1.00 88.12 287 ALA A C 1
ATOM 2103 O O . ALA A 1 287 ? -15.783 21.951 10.050 1.00 88.12 287 ALA A O 1
ATOM 2104 N N . ALA A 1 288 ? -17.039 23.770 9.703 1.00 89.19 288 ALA A N 1
ATOM 2105 C CA . ALA A 1 288 ? -16.726 24.415 10.974 1.00 89.19 288 ALA A CA 1
ATOM 2106 C C . ALA A 1 288 ? -17.249 23.605 12.173 1.00 89.19 288 ALA A C 1
ATOM 2108 O O . ALA A 1 288 ? -16.538 23.456 13.166 1.00 89.19 288 ALA A O 1
ATOM 2109 N N . LYS A 1 289 ? -18.454 23.025 12.078 1.00 90.69 289 LYS A N 1
ATOM 2110 C CA . LYS A 1 289 ? -18.985 22.122 13.111 1.00 90.69 289 LYS A CA 1
ATOM 2111 C C . LYS A 1 289 ? -18.098 20.884 13.277 1.00 90.69 289 LYS A C 1
ATOM 2113 O O . LYS A 1 289 ? -17.734 20.548 14.398 1.00 90.69 289 LYS A O 1
ATOM 2118 N N . THR A 1 290 ? -17.709 20.261 12.165 1.00 90.06 290 THR A N 1
ATOM 2119 C CA . THR A 1 290 ? -16.816 19.089 12.156 1.00 90.06 290 THR A CA 1
ATOM 2120 C C . THR A 1 290 ? -15.435 19.436 12.715 1.00 90.06 290 THR A C 1
ATOM 2122 O O . THR A 1 290 ? -14.865 18.694 13.504 1.00 90.06 290 THR A O 1
ATOM 2125 N N . ALA A 1 291 ? -14.891 20.600 12.359 1.00 88.00 291 ALA A N 1
ATOM 2126 C CA . ALA A 1 291 ? -13.625 21.080 12.898 1.00 88.00 291 ALA A CA 1
ATOM 2127 C C . ALA A 1 291 ? -13.692 21.291 14.418 1.00 88.00 291 ALA A C 1
ATOM 2129 O O . ALA A 1 291 ? -12.759 20.921 15.125 1.00 88.00 291 ALA A O 1
ATOM 2130 N N . ALA A 1 292 ? -14.805 21.828 14.927 1.00 88.44 292 ALA A N 1
ATOM 2131 C CA . ALA A 1 292 ? -15.010 22.053 16.355 1.00 88.44 292 ALA A CA 1
ATOM 2132 C C . ALA A 1 292 ? -15.166 20.754 17.169 1.00 88.44 292 ALA A C 1
ATOM 2134 O O . ALA A 1 292 ? -14.890 20.762 18.367 1.00 88.44 292 ALA A O 1
ATOM 2135 N N . SER A 1 293 ? -15.590 19.647 16.546 1.00 87.00 293 SER A N 1
ATOM 2136 C CA . SER A 1 293 ? -15.672 18.337 17.208 1.00 87.00 293 SER A CA 1
ATOM 2137 C C . SER A 1 293 ? -14.336 17.586 17.246 1.00 87.00 293 SER A C 1
ATOM 2139 O O . SER A 1 293 ? -14.223 16.574 17.940 1.00 87.00 293 SER A O 1
ATOM 2141 N N . LEU A 1 294 ? -13.320 18.041 16.504 1.00 87.50 294 LEU A N 1
ATOM 2142 C CA . LEU A 1 294 ? -12.002 17.411 16.475 1.00 87.50 294 LEU A CA 1
ATOM 2143 C C . LEU A 1 294 ? -11.097 17.933 17.606 1.00 87.50 294 LEU A C 1
ATOM 2145 O O . LEU A 1 294 ? -11.116 19.121 17.926 1.00 87.50 294 LEU A O 1
ATOM 2149 N N . PRO A 1 295 ? -10.223 17.083 18.174 1.00 86.69 295 PRO A N 1
ATOM 2150 C CA . PRO A 1 295 ? -9.125 17.538 19.019 1.00 86.69 295 PRO A CA 1
ATOM 2151 C C . PRO A 1 295 ? -8.221 18.555 18.300 1.00 86.69 295 PRO A C 1
ATOM 2153 O O . PRO A 1 295 ? -7.892 18.387 17.122 1.00 86.69 295 PRO A O 1
ATOM 2156 N N . ASN A 1 296 ? -7.769 19.583 19.027 1.00 84.25 296 ASN A N 1
ATOM 2157 C CA . ASN A 1 296 ? -6.973 20.689 18.475 1.00 84.25 296 ASN A CA 1
ATOM 2158 C C . ASN A 1 296 ? -5.691 20.232 17.754 1.00 84.25 296 ASN A C 1
ATOM 2160 O O . ASN A 1 296 ? -5.308 20.822 16.744 1.00 84.25 296 ASN A O 1
ATOM 2164 N N . ASP A 1 297 ? -5.018 19.198 18.266 1.00 82.12 297 ASP A N 1
ATOM 2165 C CA . ASP A 1 297 ? -3.805 18.632 17.667 1.00 82.12 297 ASP A CA 1
ATOM 2166 C C . ASP A 1 297 ? -4.089 17.983 16.306 1.00 82.12 297 ASP A C 1
ATOM 2168 O O . ASP A 1 297 ? -3.363 18.234 15.343 1.00 82.12 297 ASP A O 1
ATOM 2172 N N . ILE A 1 298 ? -5.192 17.238 16.199 1.00 82.88 298 ILE A N 1
ATOM 2173 C CA . ILE A 1 298 ? -5.631 16.603 14.950 1.00 82.88 298 ILE A CA 1
ATOM 2174 C C . ILE A 1 298 ? -6.053 17.653 13.918 1.00 82.88 298 ILE A C 1
ATOM 2176 O O . ILE A 1 298 ? -5.648 17.579 12.758 1.00 82.88 298 ILE A O 1
ATOM 2180 N N . PHE A 1 299 ? -6.816 18.669 14.329 1.00 83.56 299 PHE A N 1
ATOM 2181 C CA . PHE A 1 299 ? -7.206 19.760 13.432 1.00 83.56 299 PHE A CA 1
ATOM 2182 C C . PHE A 1 299 ? -5.982 20.517 12.881 1.00 83.56 299 PHE A C 1
ATOM 2184 O O . PHE A 1 299 ? -5.886 20.793 11.678 1.00 83.56 299 PHE A O 1
ATOM 2191 N N . ALA A 1 300 ? -4.996 20.794 13.740 1.00 81.19 300 ALA A N 1
ATOM 2192 C CA . ALA A 1 300 ? -3.737 21.409 13.329 1.00 81.19 300 ALA A CA 1
ATOM 2193 C C . ALA A 1 300 ? -2.951 20.529 12.339 1.00 81.19 300 ALA A C 1
ATOM 2195 O O . ALA A 1 300 ? -2.337 21.044 11.399 1.00 81.19 300 ALA A O 1
ATOM 2196 N N . GLU A 1 301 ? -2.975 19.208 12.512 1.00 79.31 301 GLU A N 1
ATOM 2197 C CA . GLU A 1 301 ? -2.292 18.267 11.625 1.00 79.31 301 GLU A CA 1
ATOM 2198 C C . GLU A 1 301 ? -2.948 18.157 10.240 1.00 79.31 301 GLU A C 1
ATOM 2200 O O . GLU A 1 301 ? -2.247 18.195 9.218 1.00 79.31 301 GLU A O 1
ATOM 2205 N N . LEU A 1 302 ? -4.284 18.120 10.186 1.00 77.12 302 LEU A N 1
ATOM 2206 C CA . LEU A 1 302 ? -5.053 18.152 8.935 1.00 77.12 302 LEU A CA 1
ATOM 2207 C C . LEU A 1 302 ? -4.783 19.427 8.121 1.00 77.12 302 LEU A C 1
ATOM 2209 O O . LEU A 1 302 ? -4.777 19.397 6.891 1.00 77.12 302 LEU A O 1
ATOM 2213 N N . THR A 1 303 ? -4.489 20.537 8.800 1.00 75.75 303 THR A N 1
ATOM 2214 C CA . THR A 1 303 ? -4.174 21.826 8.165 1.00 75.75 303 THR A CA 1
ATOM 2215 C C . THR A 1 303 ? -2.748 21.874 7.586 1.00 75.75 303 THR A C 1
ATOM 2217 O O . THR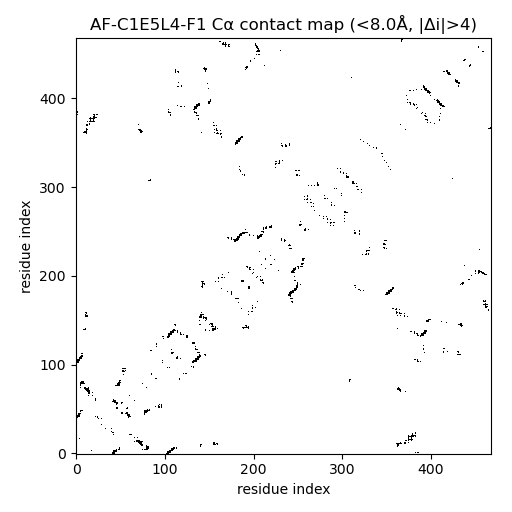 A 1 303 ? -2.472 22.617 6.642 1.00 75.75 303 THR A O 1
ATOM 2220 N N . ARG A 1 304 ? -1.810 21.083 8.127 1.00 70.88 304 ARG A N 1
ATOM 2221 C CA . ARG A 1 304 ? -0.369 21.180 7.816 1.00 70.88 304 ARG A CA 1
ATOM 2222 C C . ARG A 1 304 ? 0.136 20.219 6.741 1.00 70.88 304 ARG A C 1
ATOM 2224 O O . ARG A 1 304 ? 1.166 20.492 6.126 1.00 70.88 304 ARG A O 1
ATOM 2231 N N . THR A 1 305 ? -0.507 19.074 6.538 1.00 61.19 305 THR A N 1
ATOM 2232 C CA . THR A 1 305 ? 0.174 17.913 5.946 1.00 61.19 305 THR A CA 1
ATOM 2233 C C . THR A 1 305 ? -0.234 17.609 4.496 1.00 61.19 305 THR A C 1
ATOM 2235 O O . THR A 1 305 ? -1.291 17.043 4.236 1.00 61.19 305 THR A O 1
ATOM 2238 N N . ARG A 1 306 ? 0.649 17.887 3.519 1.00 69.19 306 ARG A N 1
ATOM 2239 C CA . ARG A 1 306 ? 0.503 17.410 2.120 1.00 69.19 306 ARG A CA 1
ATOM 2240 C C . ARG A 1 306 ? 1.765 16.732 1.580 1.00 69.19 306 ARG A C 1
ATOM 2242 O O . ARG A 1 306 ? 2.884 16.998 2.027 1.00 69.19 306 ARG A O 1
ATOM 2249 N N . ASP A 1 307 ? 1.600 15.775 0.673 1.00 64.06 307 ASP A N 1
ATOM 2250 C CA . ASP A 1 307 ? 2.696 15.082 -0.015 1.00 64.06 307 ASP A CA 1
ATOM 2251 C C . ASP A 1 307 ? 3.063 15.749 -1.363 1.00 64.06 307 ASP A C 1
ATOM 2253 O O . ASP A 1 307 ? 2.358 16.656 -1.806 1.00 64.06 307 ASP A O 1
ATOM 2257 N N . PRO A 1 308 ? 4.150 15.323 -2.045 1.00 62.28 308 PRO A N 1
ATOM 2258 C CA . PRO A 1 308 ? 4.546 15.880 -3.350 1.00 62.28 308 PRO A CA 1
ATOM 2259 C C . PRO A 1 308 ? 3.518 15.706 -4.486 1.00 62.28 308 PRO A C 1
ATOM 2261 O O . PRO A 1 308 ? 3.665 16.300 -5.556 1.00 62.28 308 PRO A O 1
ATOM 2264 N N . HIS A 1 309 ? 2.493 14.876 -4.284 1.00 61.88 309 HIS A N 1
ATOM 2265 C CA . HIS A 1 309 ? 1.395 14.657 -5.223 1.00 61.88 309 HIS A CA 1
ATOM 2266 C C . HIS A 1 309 ? 0.151 15.497 -4.875 1.00 61.88 309 HIS A C 1
ATOM 2268 O O . HIS A 1 309 ? -0.846 15.390 -5.584 1.00 61.88 309 HIS A O 1
ATOM 2274 N N . GLY A 1 310 ? 0.217 16.336 -3.830 1.00 63.47 310 GLY A N 1
ATOM 2275 C CA . GLY A 1 310 ? -0.874 17.202 -3.367 1.00 63.47 310 GLY A CA 1
ATOM 2276 C C . GLY A 1 310 ? -1.856 16.520 -2.406 1.00 63.47 310 GLY A C 1
ATOM 2277 O O . GLY A 1 310 ? -2.792 17.158 -1.917 1.00 63.47 310 GLY A O 1
ATOM 2278 N N . ASN A 1 311 ? -1.635 15.243 -2.093 1.00 65.50 311 ASN A N 1
ATOM 2279 C CA . ASN A 1 311 ? -2.530 14.457 -1.254 1.00 65.50 311 ASN A CA 1
ATOM 2280 C C . ASN A 1 311 ? -2.274 14.751 0.236 1.00 65.50 311 ASN A C 1
ATOM 2282 O O . ASN A 1 311 ? -1.108 14.879 0.635 1.00 65.50 311 ASN A O 1
ATOM 2286 N N . PRO A 1 312 ? -3.313 14.769 1.088 1.00 65.50 312 PRO A N 1
ATOM 2287 C CA . PRO A 1 312 ? -3.150 14.791 2.541 1.00 65.50 312 PRO A CA 1
ATOM 2288 C C . PRO A 1 312 ? -2.224 13.661 3.025 1.00 65.50 312 PRO A C 1
ATOM 2290 O O . PRO A 1 312 ? -2.307 12.531 2.520 1.00 65.50 312 PRO A O 1
ATOM 2293 N N . ARG A 1 313 ? -1.320 13.929 3.981 1.00 68.00 313 ARG A N 1
ATOM 2294 C CA . ARG A 1 313 ? -0.494 12.858 4.586 1.00 68.00 313 ARG A CA 1
ATOM 2295 C C . ARG A 1 313 ? -1.249 12.198 5.738 1.00 68.00 313 ARG A C 1
ATOM 2297 O O . ARG A 1 313 ? -0.912 12.397 6.898 1.00 68.00 313 ARG A O 1
ATOM 2304 N N . LEU A 1 314 ? -2.237 11.376 5.396 1.00 69.31 314 LEU A N 1
ATOM 2305 C CA . LEU A 1 314 ? -3.041 10.625 6.370 1.00 69.31 314 LEU A CA 1
ATOM 2306 C C . LEU A 1 314 ? -2.191 9.723 7.280 1.00 69.31 314 LEU A C 1
ATOM 2308 O O . LEU A 1 314 ? -2.531 9.545 8.439 1.00 69.31 314 LEU A O 1
ATOM 2312 N N . SER A 1 315 ? -1.023 9.267 6.813 1.00 66.75 315 SER A N 1
ATOM 2313 C CA . SER A 1 315 ? -0.062 8.513 7.627 1.00 66.75 315 SER A CA 1
ATOM 2314 C C . SER A 1 315 ? 0.421 9.255 8.871 1.00 66.75 315 SER A C 1
ATOM 2316 O O . SER A 1 315 ? 0.830 8.606 9.832 1.00 66.75 315 SER A O 1
ATOM 2318 N N . ALA A 1 316 ? 0.454 10.589 8.815 1.00 70.62 316 ALA A N 1
ATOM 2319 C CA . ALA A 1 316 ? 0.873 11.426 9.932 1.00 70.62 316 ALA A CA 1
ATOM 2320 C C . ALA A 1 316 ? -0.242 11.524 10.987 1.00 70.62 316 ALA A C 1
ATOM 2322 O O . ALA A 1 316 ? 0.048 11.455 12.174 1.00 70.62 316 ALA A O 1
ATOM 2323 N N . VAL A 1 317 ? -1.504 11.538 10.540 1.00 81.38 317 VAL A N 1
ATOM 2324 C CA . VAL A 1 317 ? -2.670 11.626 11.419 1.00 81.38 317 VAL A CA 1
ATOM 2325 C C . VAL A 1 317 ? -2.893 10.304 12.149 1.00 81.38 317 VAL A C 1
ATOM 2327 O O . VAL A 1 317 ? -3.245 9.281 11.551 1.00 81.38 317 VAL A O 1
ATOM 2330 N N . ASP A 1 318 ? -2.748 10.342 13.470 1.00 88.94 318 ASP A N 1
ATOM 2331 C CA . ASP A 1 318 ? -2.996 9.208 14.363 1.00 88.94 318 ASP A CA 1
ATOM 2332 C C . ASP A 1 318 ? -4.506 8.948 14.534 1.00 88.94 318 ASP A C 1
ATOM 2334 O O . ASP A 1 318 ? -5.113 9.206 15.580 1.00 88.94 318 ASP A O 1
ATOM 2338 N N . THR A 1 319 ? -5.134 8.448 13.468 1.00 91.81 319 THR A N 1
ATOM 2339 C CA . THR A 1 319 ? -6.586 8.217 13.380 1.00 91.81 319 THR A CA 1
ATOM 2340 C C . THR A 1 319 ? -7.090 7.255 14.464 1.00 91.81 319 THR A C 1
ATOM 2342 O O . THR A 1 319 ? -8.185 7.427 14.996 1.00 91.81 319 THR A O 1
ATOM 2345 N N . GLU A 1 320 ? -6.280 6.277 14.868 1.00 95.44 320 GLU A N 1
ATOM 2346 C CA . GLU A 1 320 ? -6.596 5.359 15.963 1.00 95.44 320 GLU A CA 1
ATOM 2347 C C . GLU A 1 320 ? -6.642 6.058 17.328 1.00 95.44 320 GLU A C 1
ATOM 2349 O O . GLU A 1 320 ? -7.513 5.758 18.149 1.00 95.44 320 GLU A O 1
ATOM 2354 N N . LYS A 1 321 ? -5.747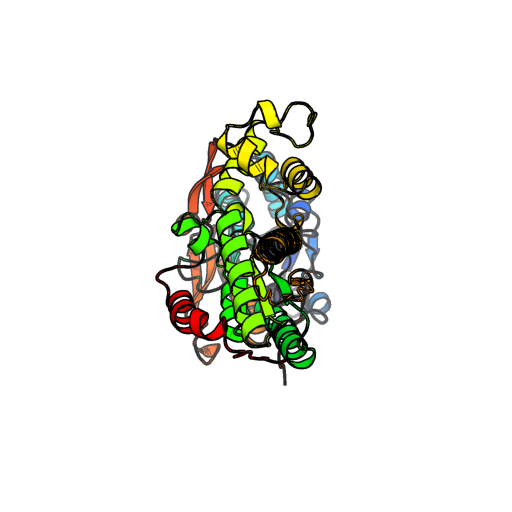 7.030 17.561 1.00 95.12 321 LYS A N 1
ATOM 2355 C CA . LYS A 1 321 ? -5.737 7.838 18.789 1.00 95.12 321 LYS A CA 1
ATOM 2356 C C . LYS A 1 321 ? -6.901 8.810 18.808 1.00 95.12 321 LYS A C 1
ATOM 2358 O O . LYS A 1 321 ? -7.509 8.983 19.862 1.00 95.12 321 LYS A O 1
ATOM 2363 N N . LEU A 1 322 ? -7.224 9.419 17.664 1.00 93.88 322 LEU A N 1
ATOM 2364 C CA . LEU A 1 322 ? -8.416 10.252 17.509 1.00 93.88 322 LEU A CA 1
ATOM 2365 C C . LEU A 1 322 ? -9.666 9.470 17.929 1.00 93.88 322 LEU A C 1
ATOM 2367 O O . LEU A 1 322 ? -10.361 9.893 18.853 1.00 93.88 322 LEU A O 1
ATOM 2371 N N . LEU A 1 323 ? -9.905 8.307 17.312 1.00 96.62 323 LEU A N 1
ATOM 2372 C CA . LEU A 1 323 ? -11.079 7.487 17.611 1.00 96.62 323 LEU A CA 1
ATOM 2373 C C . LEU A 1 323 ? -11.110 7.051 19.077 1.00 96.62 323 LEU A C 1
ATOM 2375 O O . LEU A 1 323 ? -12.122 7.251 19.743 1.00 96.62 323 LEU A O 1
ATOM 2379 N N . GLY A 1 324 ? -10.011 6.522 19.623 1.00 96.50 324 GLY A N 1
ATOM 2380 C CA . GLY A 1 324 ? -10.002 6.081 21.021 1.00 96.50 324 GLY A CA 1
ATOM 2381 C C . GLY A 1 324 ? -10.209 7.217 22.029 1.00 96.50 324 GLY A C 1
ATOM 2382 O O . GLY A 1 324 ? -10.884 7.013 23.038 1.00 96.50 324 GLY A O 1
ATOM 2383 N N . ARG A 1 325 ? -9.706 8.433 21.760 1.00 94.94 325 ARG A N 1
ATOM 2384 C CA . ARG A 1 325 ? -9.978 9.618 22.600 1.00 94.94 325 ARG A CA 1
ATOM 2385 C C . ARG A 1 325 ? -11.444 10.041 22.532 1.00 94.94 325 ARG A C 1
ATOM 2387 O O . ARG A 1 325 ? -12.029 10.325 23.575 1.00 94.94 325 ARG A O 1
ATOM 2394 N N . MET A 1 326 ? -12.035 10.065 21.337 1.00 94.75 326 MET A N 1
ATOM 2395 C CA . MET A 1 326 ? -13.445 10.425 21.165 1.00 94.75 326 MET A CA 1
ATOM 2396 C C . MET A 1 326 ? -14.372 9.392 21.818 1.00 94.75 326 MET A C 1
ATOM 2398 O O . MET A 1 326 ? -15.273 9.774 22.560 1.00 94.75 326 MET A O 1
ATOM 2402 N N . VAL A 1 327 ? -14.096 8.094 21.641 1.00 96.38 327 VAL A N 1
ATOM 2403 C CA . VAL A 1 327 ? -14.831 7.002 22.306 1.00 96.38 327 VAL A CA 1
ATOM 2404 C C . VAL A 1 327 ? -14.735 7.133 23.823 1.00 96.38 327 VAL A C 1
ATOM 2406 O O . VAL A 1 327 ? -15.752 7.059 24.508 1.00 96.38 327 VAL A O 1
ATOM 2409 N N . LYS A 1 328 ? -13.538 7.407 24.358 1.00 94.31 328 LYS A N 1
ATOM 2410 C CA . LYS A 1 328 ? -13.360 7.646 25.794 1.00 94.31 328 LYS A CA 1
ATOM 2411 C C . LYS A 1 328 ? -14.214 8.814 26.287 1.00 94.31 328 LYS A C 1
ATOM 2413 O O . LYS A 1 328 ? -14.957 8.651 27.248 1.00 94.31 328 LYS A O 1
ATOM 2418 N N . SER A 1 329 ? -14.157 9.958 25.603 1.00 92.62 329 SER A N 1
ATOM 2419 C CA . SER A 1 329 ? -14.968 11.129 25.958 1.00 92.62 329 SER A CA 1
ATOM 2420 C C . SER A 1 329 ? -16.467 10.823 25.932 1.00 92.62 329 SER A C 1
ATOM 2422 O O . SER A 1 329 ? -17.213 11.357 26.751 1.00 92.62 329 SER A O 1
ATOM 2424 N N . ARG A 1 330 ? -16.915 9.972 25.001 1.00 92.50 330 ARG A N 1
ATOM 2425 C CA . ARG A 1 330 ? -18.318 9.573 24.869 1.00 92.50 330 ARG A CA 1
ATOM 2426 C C . ARG A 1 330 ? -18.777 8.688 26.028 1.00 92.50 330 ARG A C 1
ATOM 2428 O O . ARG A 1 330 ? -19.829 8.957 26.603 1.00 92.50 330 ARG A O 1
ATOM 2435 N N . ILE A 1 331 ? -17.966 7.698 26.405 1.00 90.75 331 ILE A N 1
ATOM 2436 C CA . ILE A 1 331 ? -18.227 6.811 27.551 1.00 90.75 331 ILE A CA 1
ATOM 2437 C C . ILE A 1 331 ? -18.217 7.609 28.863 1.00 90.75 331 ILE A C 1
ATOM 2439 O O . ILE A 1 331 ? -19.128 7.461 29.678 1.00 90.75 331 ILE A O 1
ATOM 2443 N N . ASP A 1 332 ? -17.234 8.495 29.052 1.00 89.62 332 ASP A N 1
ATOM 2444 C CA . ASP A 1 332 ? -17.118 9.326 30.256 1.00 89.62 332 ASP A CA 1
ATOM 2445 C C . ASP A 1 332 ? -18.344 10.247 30.417 1.00 89.62 332 ASP A C 1
ATOM 2447 O O . ASP A 1 332 ? -18.915 10.336 31.509 1.00 89.62 332 ASP A O 1
ATOM 2451 N N . ALA A 1 333 ? -18.803 10.871 29.323 1.00 86.88 333 ALA A N 1
ATOM 2452 C CA . ALA A 1 333 ? -20.008 11.701 29.309 1.00 86.88 333 ALA A CA 1
ATOM 2453 C C . ALA A 1 333 ? -21.277 10.889 29.632 1.00 86.88 333 ALA A C 1
ATOM 2455 O O . ALA A 1 333 ? -22.044 11.275 30.513 1.00 86.88 333 ALA A O 1
ATOM 2456 N N . ALA A 1 334 ? -21.467 9.727 28.997 1.00 82.38 334 ALA A N 1
ATOM 2457 C CA . ALA A 1 334 ? -22.606 8.845 29.271 1.00 82.38 334 ALA A CA 1
ATOM 2458 C C . ALA A 1 334 ? -22.591 8.285 30.707 1.00 82.38 334 ALA A C 1
ATOM 2460 O O . ALA A 1 334 ? -23.636 8.032 31.313 1.00 82.38 334 ALA A O 1
ATOM 2461 N N . GLY A 1 335 ? -21.404 8.061 31.273 1.00 78.25 335 GLY A N 1
ATOM 2462 C CA . GLY A 1 335 ? -21.223 7.658 32.665 1.00 78.25 335 GLY A CA 1
ATOM 2463 C C . GLY A 1 335 ? -21.510 8.779 33.669 1.00 78.25 335 GLY A C 1
ATOM 2464 O O . GLY A 1 335 ? -21.921 8.491 34.792 1.00 78.25 335 GLY A O 1
ATOM 2465 N N . ALA A 1 336 ? -21.302 10.048 33.304 1.00 72.38 336 ALA A N 1
ATOM 2466 C CA . ALA A 1 336 ? -21.686 11.192 34.133 1.00 72.38 336 ALA A CA 1
ATOM 2467 C C . ALA A 1 336 ? -23.215 11.332 34.206 1.00 72.38 336 ALA A C 1
ATOM 2469 O O . ALA A 1 336 ? -23.764 11.337 35.305 1.00 72.38 336 ALA A O 1
ATOM 2470 N N . THR A 1 337 ? -23.903 11.302 33.059 1.00 72.62 337 THR A N 1
ATOM 2471 C CA . THR A 1 337 ? -25.374 11.394 32.994 1.00 72.62 337 THR A CA 1
ATOM 2472 C C . THR A 1 337 ? -26.061 10.279 33.791 1.00 72.62 337 THR A C 1
ATOM 2474 O O . THR A 1 337 ? -26.927 10.547 34.617 1.00 72.62 337 THR A O 1
ATOM 2477 N N . ARG A 1 338 ? -25.616 9.020 33.654 1.00 71.94 338 ARG A N 1
ATOM 2478 C CA . ARG A 1 338 ? -26.202 7.889 34.407 1.00 71.94 338 ARG A CA 1
ATOM 2479 C C . ARG A 1 338 ? -25.995 7.976 35.923 1.00 71.94 338 ARG A C 1
ATOM 2481 O O . ARG A 1 338 ? -26.831 7.485 36.679 1.00 71.94 338 ARG A O 1
ATOM 2488 N N . ARG A 1 339 ? -24.883 8.575 36.372 1.00 66.62 339 ARG A N 1
ATOM 2489 C CA . ARG A 1 339 ? -24.611 8.813 37.801 1.00 66.62 339 ARG A CA 1
ATOM 2490 C C . ARG A 1 339 ? -25.534 9.883 38.380 1.00 66.62 339 ARG A C 1
ATOM 2492 O O . ARG A 1 339 ? -25.947 9.750 39.528 1.00 66.62 339 ARG A O 1
ATOM 2499 N N . GLU A 1 340 ? -25.878 10.897 37.590 1.00 62.53 340 GLU A N 1
ATOM 2500 C CA . GLU A 1 340 ? -26.870 11.914 37.960 1.00 62.53 340 GLU A CA 1
ATOM 2501 C C . GLU A 1 340 ? -28.293 11.328 38.034 1.00 62.53 340 GLU A C 1
ATOM 2503 O O . GLU A 1 340 ? -29.066 11.705 38.911 1.00 62.53 340 GLU A O 1
ATOM 2508 N N . GLU A 1 341 ? -28.617 10.342 37.191 1.00 69.88 341 GLU A N 1
ATOM 2509 C CA . GLU A 1 341 ? -29.938 9.689 37.126 1.00 69.88 341 GLU A CA 1
ATOM 2510 C C . GLU A 1 341 ? -30.149 8.540 38.143 1.00 69.88 341 GLU A C 1
ATOM 2512 O O . GLU A 1 341 ? -31.161 7.841 38.090 1.00 69.88 341 GLU A O 1
ATOM 2517 N N . ALA A 1 342 ? -29.220 8.330 39.088 1.00 58.31 342 ALA A N 1
ATOM 2518 C CA . ALA A 1 342 ? -29.261 7.276 40.119 1.00 58.31 342 ALA A CA 1
ATOM 2519 C C . ALA A 1 342 ? -29.459 5.837 39.586 1.00 58.31 342 ALA A C 1
ATOM 2521 O O . ALA A 1 342 ? -29.855 4.932 40.327 1.00 58.31 342 ALA A O 1
ATOM 2522 N N . GLN A 1 343 ? -29.162 5.603 38.306 1.00 57.50 343 GLN A N 1
ATOM 2523 C CA . GLN A 1 343 ? -29.227 4.283 37.693 1.00 57.50 343 GLN A CA 1
ATOM 2524 C C . GLN A 1 343 ? -27.935 3.510 37.982 1.00 57.50 343 GLN A C 1
ATOM 2526 O O . GLN A 1 343 ? -26.871 4.106 38.150 1.00 57.50 343 GLN A O 1
ATOM 2531 N N . THR A 1 344 ? -28.011 2.177 38.060 1.00 52.25 344 THR A N 1
ATOM 2532 C CA . THR A 1 344 ? -26.859 1.277 38.243 1.00 52.25 344 THR A CA 1
ATOM 2533 C C . THR A 1 344 ? -25.905 1.388 37.053 1.00 52.25 344 THR A C 1
ATOM 2535 O O . THR A 1 344 ? -25.931 0.588 36.118 1.00 52.25 344 THR A O 1
ATOM 2538 N N . ALA A 1 345 ? -25.071 2.425 37.062 1.00 54.06 345 ALA A N 1
ATOM 2539 C CA . ALA A 1 345 ? -24.067 2.663 36.047 1.00 54.06 345 ALA A CA 1
ATOM 2540 C C . ALA A 1 345 ? -23.036 1.533 36.119 1.00 54.06 345 ALA A C 1
ATOM 2542 O O . ALA A 1 345 ? -22.285 1.416 37.087 1.00 54.06 345 ALA A O 1
ATOM 2543 N N . VAL A 1 346 ? -23.009 0.685 35.092 1.00 55.19 346 VAL A N 1
ATOM 2544 C CA . VAL A 1 346 ? -21.845 -0.160 34.837 1.00 55.19 346 VAL A CA 1
ATOM 2545 C C . VAL A 1 346 ? -20.707 0.793 34.497 1.00 55.19 346 VAL A C 1
ATOM 2547 O O . VAL A 1 346 ? -20.748 1.454 33.460 1.00 55.19 346 VAL A O 1
ATOM 2550 N N . ASP A 1 347 ? -19.732 0.906 35.397 1.00 62.38 347 ASP A N 1
ATOM 2551 C CA . ASP A 1 347 ? -18.508 1.666 35.160 1.00 62.38 347 ASP A CA 1
ATOM 2552 C C . ASP A 1 347 ? -17.688 0.905 34.111 1.00 62.38 347 ASP A C 1
ATOM 2554 O O . ASP A 1 347 ? -16.921 -0.012 34.422 1.00 62.38 347 ASP A O 1
ATOM 2558 N N . ALA A 1 348 ? -17.961 1.191 32.835 1.00 67.12 348 ALA A N 1
ATOM 2559 C CA . ALA A 1 348 ? -17.299 0.560 31.706 1.00 67.12 348 ALA A CA 1
ATOM 2560 C C . ALA A 1 348 ? -15.837 1.014 31.688 1.00 67.12 348 ALA A C 1
ATOM 2562 O O . ALA A 1 348 ? -15.474 2.004 31.055 1.00 67.12 348 ALA A O 1
ATOM 2563 N N . LYS A 1 349 ? -14.985 0.288 32.418 1.00 82.38 349 LYS A N 1
ATOM 2564 C CA . LYS A 1 349 ? -13.552 0.559 32.492 1.00 82.38 349 LYS A CA 1
ATOM 2565 C C . LYS A 1 349 ? -12.938 0.458 31.095 1.00 82.38 349 LYS A C 1
ATOM 2567 O O . LYS A 1 349 ? -12.631 -0.628 30.612 1.00 82.38 349 LYS A O 1
ATOM 2572 N N . PHE A 1 350 ? -12.726 1.607 30.463 1.00 93.56 350 PHE A N 1
ATOM 2573 C CA . PHE A 1 350 ? -12.193 1.706 29.112 1.00 93.56 350 PHE A CA 1
ATOM 2574 C C . PHE A 1 350 ? -10.716 2.118 29.137 1.00 93.56 350 PHE A C 1
ATOM 2576 O O . PHE A 1 350 ? -10.369 3.255 29.462 1.00 93.56 350 PHE A O 1
ATOM 2583 N N . SER A 1 351 ? -9.831 1.172 28.807 1.00 95.50 351 SER A N 1
ATOM 2584 C CA . SER A 1 351 ? -8.377 1.386 28.753 1.00 95.50 351 SER A CA 1
ATOM 2585 C C . SER A 1 351 ? -7.864 1.186 27.321 1.00 95.50 351 SER A C 1
ATOM 2587 O O . SER A 1 351 ? -7.506 0.060 26.961 1.00 95.50 351 SER A O 1
ATOM 2589 N N . PRO A 1 352 ? -7.859 2.241 26.483 1.00 97.12 352 PRO A N 1
ATOM 2590 C CA . PRO A 1 352 ? -7.422 2.128 25.099 1.00 97.12 352 PRO A CA 1
ATOM 2591 C C . PRO A 1 352 ? -5.895 2.008 24.993 1.00 97.12 352 PRO A C 1
ATOM 2593 O O . PRO A 1 352 ? -5.155 2.702 25.695 1.00 97.12 352 PRO A O 1
ATOM 2596 N N . VAL A 1 353 ? -5.431 1.159 24.077 1.00 98.25 353 VAL A N 1
ATOM 2597 C CA . VAL A 1 353 ? -4.021 0.997 23.692 1.00 98.25 353 VAL A CA 1
ATOM 2598 C C . VAL A 1 353 ? -3.919 1.154 22.178 1.00 98.25 353 VAL A C 1
ATOM 2600 O O . VAL A 1 353 ? -4.716 0.576 21.444 1.00 98.25 353 VAL A O 1
ATOM 2603 N N . TYR A 1 354 ? -2.950 1.931 21.707 1.00 97.94 354 TYR A N 1
ATOM 2604 C CA . TYR A 1 354 ? -2.853 2.343 20.306 1.00 97.94 354 TYR A CA 1
ATOM 2605 C C . TYR A 1 354 ? -1.679 1.669 19.608 1.00 97.94 354 TYR A C 1
ATOM 2607 O O . TYR A 1 354 ? -0.574 1.645 20.151 1.00 97.94 354 TYR A O 1
ATOM 2615 N N . HIS A 1 355 ? -1.918 1.171 18.398 1.00 98.25 355 HIS A N 1
ATOM 2616 C CA . HIS A 1 355 ? -0.936 0.470 17.571 1.00 98.25 355 HIS A CA 1
ATOM 2617 C C . HIS A 1 355 ? -1.028 0.968 16.131 1.00 98.25 355 HIS A C 1
ATOM 2619 O O . HIS A 1 355 ? -2.106 1.351 15.675 1.00 98.25 355 HIS A O 1
ATOM 2625 N N . PHE A 1 356 ? 0.083 0.918 15.400 1.00 96.88 356 PHE A N 1
ATOM 2626 C CA . PHE A 1 356 ? 0.100 1.203 13.968 1.00 96.88 356 PHE A CA 1
ATOM 2627 C C . PHE A 1 356 ? 0.899 0.136 13.225 1.00 96.88 356 PHE A C 1
ATOM 2629 O O . PHE A 1 356 ? 2.117 0.086 13.358 1.00 96.88 356 PHE A O 1
ATOM 2636 N N . CYS A 1 357 ? 0.195 -0.669 12.432 1.00 97.00 357 CYS A N 1
ATOM 2637 C CA . CYS A 1 357 ? 0.758 -1.674 11.544 1.00 97.00 357 CYS A CA 1
ATOM 2638 C C . CYS A 1 357 ? 1.025 -1.068 10.159 1.00 97.00 357 CYS A C 1
ATOM 2640 O O . CYS A 1 357 ? 0.085 -0.795 9.409 1.00 97.00 357 CYS A O 1
ATOM 2642 N N . GLY A 1 358 ? 2.297 -0.855 9.807 1.00 94.38 358 GLY A N 1
ATOM 2643 C CA . GLY A 1 358 ? 2.676 -0.285 8.512 1.00 94.38 358 GLY A CA 1
ATOM 2644 C C . GLY A 1 358 ? 4.152 -0.443 8.140 1.00 94.38 358 GLY A C 1
ATOM 2645 O O . GLY A 1 358 ? 4.523 -1.142 7.196 1.00 94.38 358 GLY A O 1
ATOM 2646 N N . TYR A 1 359 ? 5.045 0.247 8.844 1.00 94.38 359 TYR A N 1
ATOM 2647 C CA . TYR A 1 359 ? 6.460 0.305 8.457 1.00 94.38 359 TYR A CA 1
ATOM 2648 C C . TYR A 1 359 ? 7.201 -1.029 8.616 1.00 94.38 359 TYR A C 1
ATOM 2650 O O . TYR A 1 359 ? 8.160 -1.285 7.886 1.00 94.38 359 TYR A O 1
ATOM 2658 N N . GLU A 1 360 ? 6.752 -1.868 9.539 1.00 94.44 360 GLU A N 1
ATOM 2659 C CA . GLU A 1 360 ? 7.279 -3.196 9.823 1.00 94.44 360 GLU A CA 1
ATOM 2660 C C . GLU A 1 360 ? 6.919 -4.232 8.742 1.00 94.44 360 GLU A C 1
ATOM 2662 O O . GLU A 1 360 ? 7.704 -5.142 8.496 1.00 94.44 360 GLU A O 1
ATOM 2667 N N . GLY A 1 361 ? 5.793 -4.067 8.032 1.00 95.12 361 GLY A N 1
ATOM 2668 C CA . GLY A 1 361 ? 5.327 -5.031 7.021 1.00 95.12 361 GLY A CA 1
ATOM 2669 C C . GLY A 1 361 ? 5.863 -4.779 5.610 1.00 95.12 361 GLY A C 1
ATOM 2670 O O . GLY A 1 361 ? 5.961 -5.693 4.797 1.00 95.12 361 GLY A O 1
ATOM 2671 N N . ARG A 1 362 ? 6.272 -3.544 5.296 1.00 95.00 362 ARG A N 1
ATOM 2672 C CA . ARG A 1 362 ? 6.662 -3.148 3.924 1.00 95.00 362 ARG A CA 1
ATOM 2673 C C . ARG A 1 362 ? 8.061 -3.596 3.473 1.00 95.00 362 ARG A C 1
ATOM 2675 O O . ARG A 1 362 ? 8.369 -3.529 2.284 1.00 95.00 362 ARG A O 1
ATOM 2682 N N . SER A 1 363 ? 8.921 -3.989 4.413 1.00 96.12 363 SER A N 1
ATOM 2683 C CA . SER A 1 363 ? 10.312 -4.399 4.147 1.00 96.12 363 SER A CA 1
ATOM 2684 C C . SER A 1 363 ? 10.660 -5.764 4.750 1.00 96.12 363 SER A C 1
ATOM 2686 O O . SER A 1 363 ? 11.835 -6.128 4.747 1.00 96.12 363 SER A O 1
ATOM 2688 N N . GLY A 1 364 ? 9.670 -6.498 5.269 1.00 93.31 364 GLY A N 1
ATOM 2689 C CA . GLY A 1 364 ? 9.855 -7.864 5.757 1.00 93.31 364 GLY A CA 1
ATOM 2690 C C . GLY A 1 364 ? 10.248 -8.834 4.640 1.00 93.31 364 GLY A C 1
ATOM 2691 O O . GLY A 1 364 ? 10.217 -8.483 3.455 1.00 93.31 364 GLY A O 1
ATOM 2692 N N . LEU A 1 365 ? 10.635 -10.053 5.022 1.00 96.88 365 LEU A N 1
ATOM 2693 C CA . LEU A 1 365 ? 10.889 -11.124 4.058 1.00 96.88 365 LEU A CA 1
ATOM 2694 C C . LEU A 1 365 ? 9.615 -11.393 3.238 1.00 96.88 365 LEU A C 1
ATOM 2696 O O . LEU A 1 365 ? 8.537 -11.473 3.830 1.00 96.88 365 LEU A O 1
ATOM 2700 N N . PRO A 1 366 ? 9.714 -11.506 1.901 1.00 98.06 366 PRO A N 1
ATOM 2701 C CA . PRO A 1 366 ? 8.572 -11.899 1.094 1.00 98.06 366 PRO A CA 1
ATOM 2702 C C . PRO A 1 366 ? 8.179 -13.340 1.411 1.00 98.06 366 PRO A C 1
ATOM 2704 O O . PRO A 1 366 ? 9.061 -14.192 1.490 1.00 98.06 366 PRO A O 1
ATOM 2707 N N . THR A 1 367 ? 6.881 -13.608 1.541 1.00 97.75 367 THR A N 1
ATOM 2708 C CA . THR A 1 367 ? 6.312 -14.965 1.566 1.00 97.75 367 THR A CA 1
ATOM 2709 C C . THR A 1 367 ? 6.726 -15.744 0.317 1.00 97.75 367 THR A C 1
ATOM 2711 O O . THR A 1 367 ? 7.111 -15.151 -0.692 1.00 97.75 367 THR A O 1
ATOM 2714 N N . ASP A 1 368 ? 6.591 -17.072 0.331 1.00 96.31 368 ASP A N 1
ATOM 2715 C CA . ASP A 1 368 ? 6.851 -17.890 -0.863 1.00 96.31 368 ASP A CA 1
ATOM 2716 C C . ASP A 1 368 ? 6.020 -17.433 -2.071 1.00 96.31 368 ASP A C 1
ATOM 2718 O O . ASP A 1 368 ? 6.515 -17.424 -3.205 1.00 96.31 368 ASP A O 1
ATOM 2722 N N . PHE A 1 369 ? 4.782 -16.989 -1.823 1.00 96.94 369 PHE A N 1
ATOM 2723 C CA . PHE A 1 369 ? 3.930 -16.395 -2.843 1.00 96.94 369 PHE A CA 1
ATOM 2724 C C . PHE A 1 369 ? 4.560 -15.126 -3.425 1.00 96.94 369 PHE A C 1
ATOM 2726 O O . PHE A 1 369 ? 4.853 -15.107 -4.619 1.00 96.94 369 PHE A O 1
ATOM 2733 N N . ASP A 1 370 ? 4.835 -14.095 -2.618 1.00 98.00 370 ASP A N 1
ATOM 2734 C CA . ASP A 1 370 ? 5.388 -12.830 -3.122 1.00 98.00 370 ASP A CA 1
ATOM 2735 C C . ASP A 1 370 ? 6.797 -12.996 -3.704 1.00 98.00 370 ASP A C 1
ATOM 2737 O O . ASP A 1 370 ? 7.139 -12.350 -4.695 1.00 98.00 370 ASP A O 1
ATOM 2741 N N . ALA A 1 371 ? 7.617 -13.884 -3.138 1.00 98.06 371 ALA A N 1
ATOM 2742 C CA . ALA A 1 371 ? 8.948 -14.191 -3.643 1.00 98.06 371 ALA A CA 1
ATOM 2743 C C . ALA A 1 371 ? 8.877 -14.776 -5.061 1.00 98.06 371 ALA A C 1
ATOM 2745 O O . ALA A 1 371 ? 9.618 -14.339 -5.950 1.00 98.06 371 ALA A O 1
ATOM 2746 N N . THR A 1 372 ? 7.965 -15.725 -5.283 1.00 97.44 372 THR A N 1
ATOM 2747 C CA . THR A 1 372 ? 7.762 -16.375 -6.584 1.00 97.44 372 THR A CA 1
ATOM 2748 C C . THR A 1 372 ? 7.058 -15.443 -7.568 1.00 97.44 372 THR A C 1
ATOM 2750 O O . THR A 1 372 ? 7.487 -15.308 -8.714 1.00 97.44 372 THR A O 1
ATOM 2753 N N . TYR A 1 373 ? 6.010 -14.754 -7.117 1.00 98.00 373 TYR A N 1
ATOM 2754 C CA . TYR A 1 373 ? 5.203 -13.828 -7.908 1.00 98.00 373 TYR A CA 1
ATOM 2755 C C . TYR A 1 373 ? 6.033 -12.647 -8.409 1.00 98.00 373 TYR A C 1
ATOM 2757 O O . TYR A 1 373 ? 6.055 -12.364 -9.607 1.00 98.00 373 TYR A O 1
ATOM 2765 N N . ALA A 1 374 ? 6.803 -12.004 -7.528 1.00 98.38 374 ALA A N 1
ATOM 2766 C CA . ALA A 1 374 ? 7.668 -10.895 -7.907 1.00 98.38 374 ALA A CA 1
ATOM 2767 C C . ALA A 1 374 ? 8.816 -11.335 -8.832 1.00 98.38 374 ALA A C 1
ATOM 2769 O O . ALA A 1 374 ? 9.151 -10.611 -9.771 1.00 98.38 374 ALA A O 1
ATOM 2770 N N . TYR A 1 375 ? 9.384 -12.529 -8.625 1.00 98.56 375 TYR A N 1
ATOM 2771 C CA . TYR A 1 375 ? 10.373 -13.096 -9.546 1.00 98.56 375 TYR A CA 1
ATOM 2772 C C . TYR A 1 375 ? 9.776 -13.326 -10.944 1.00 98.56 375 TYR A C 1
ATOM 2774 O O . TYR A 1 375 ? 10.359 -12.884 -11.936 1.00 98.56 375 TYR A O 1
ATOM 2782 N N . ALA A 1 376 ? 8.586 -13.930 -11.033 1.00 97.94 376 ALA A N 1
ATOM 2783 C CA . ALA A 1 376 ? 7.889 -14.149 -12.300 1.00 97.94 376 ALA A CA 1
ATOM 2784 C C . ALA A 1 376 ? 7.554 -12.827 -13.012 1.00 97.94 376 ALA A C 1
ATOM 2786 O O . ALA A 1 376 ? 7.770 -12.702 -14.218 1.00 97.94 376 ALA A O 1
ATOM 2787 N N . LEU A 1 377 ? 7.097 -11.814 -12.267 1.00 98.44 377 LEU A N 1
ATOM 2788 C CA . LEU A 1 377 ? 6.864 -10.468 -12.792 1.00 98.44 377 LEU A CA 1
ATOM 2789 C C . LEU A 1 377 ? 8.148 -9.816 -13.319 1.00 98.44 377 LEU A C 1
ATOM 2791 O O . LEU A 1 377 ? 8.118 -9.194 -14.377 1.00 98.44 377 LEU A O 1
ATOM 2795 N N . GLY A 1 378 ? 9.272 -9.961 -12.612 1.00 98.38 378 GLY A N 1
ATOM 2796 C CA . GLY A 1 378 ? 10.571 -9.455 -13.058 1.00 98.38 378 GLY A CA 1
ATOM 2797 C C . GLY A 1 378 ? 11.047 -10.117 -14.347 1.00 98.38 378 GLY A C 1
ATOM 2798 O O . GLY A 1 378 ? 11.451 -9.429 -15.285 1.00 98.38 378 GLY A O 1
ATOM 2799 N N . TYR A 1 379 ? 10.929 -11.442 -14.426 1.00 97.62 379 TYR A N 1
ATOM 2800 C CA . TYR A 1 379 ? 11.261 -12.205 -15.628 1.00 97.62 379 TYR A CA 1
ATOM 2801 C C . TYR A 1 379 ? 10.374 -11.791 -16.815 1.00 97.62 379 TYR A C 1
ATOM 2803 O O . TYR A 1 379 ? 10.867 -11.523 -17.913 1.00 97.62 379 TYR A O 1
ATOM 2811 N N . ALA A 1 380 ? 9.063 -11.661 -16.586 1.00 97.69 380 ALA A N 1
ATOM 2812 C CA . ALA A 1 380 ? 8.109 -11.199 -17.590 1.00 97.69 380 ALA A CA 1
ATOM 2813 C C . ALA A 1 380 ? 8.404 -9.766 -18.051 1.00 97.69 380 ALA A C 1
ATOM 2815 O O . ALA A 1 380 ? 8.384 -9.491 -19.248 1.00 97.69 380 ALA A O 1
ATOM 2816 N N . ALA A 1 381 ? 8.717 -8.855 -17.126 1.00 98.38 381 ALA A N 1
ATOM 2817 C CA . ALA A 1 381 ? 9.039 -7.471 -17.450 1.00 98.38 381 ALA A CA 1
ATOM 2818 C C . ALA A 1 381 ? 10.318 -7.360 -18.288 1.00 98.38 381 ALA A C 1
ATOM 2820 O O . ALA A 1 381 ? 10.330 -6.617 -19.268 1.00 98.38 381 ALA A O 1
ATOM 2821 N N . ALA A 1 382 ? 11.361 -8.130 -17.959 1.00 97.38 382 ALA A N 1
ATOM 2822 C CA . ALA A 1 382 ? 12.563 -8.214 -18.786 1.00 97.38 382 ALA A CA 1
ATOM 2823 C C . ALA A 1 382 ? 12.255 -8.773 -20.182 1.00 97.38 382 ALA A C 1
ATOM 2825 O O . ALA A 1 382 ? 12.712 -8.212 -21.180 1.00 97.38 382 ALA A O 1
ATOM 2826 N N . THR A 1 383 ? 11.417 -9.815 -20.246 1.00 96.19 383 THR A N 1
ATOM 2827 C CA . THR A 1 383 ? 10.968 -10.425 -21.505 1.00 96.19 383 THR A CA 1
ATOM 2828 C C . THR A 1 383 ? 10.259 -9.412 -22.405 1.00 96.19 383 THR A C 1
ATOM 2830 O O . THR A 1 383 ? 10.619 -9.237 -23.568 1.00 96.19 383 THR A O 1
ATOM 2833 N N . LEU A 1 384 ? 9.276 -8.702 -21.847 1.00 97.44 384 LEU A N 1
ATOM 2834 C CA . LEU A 1 384 ? 8.496 -7.678 -22.539 1.00 97.44 384 LEU A CA 1
ATOM 2835 C C . LEU A 1 384 ? 9.374 -6.507 -22.995 1.00 97.44 384 LEU A C 1
ATOM 2837 O O . LEU A 1 384 ? 9.289 -6.095 -24.150 1.00 97.44 384 LEU A O 1
ATOM 2841 N N . ALA A 1 385 ? 10.233 -5.997 -22.109 1.00 96.62 385 ALA A N 1
ATOM 2842 C CA . ALA A 1 385 ? 11.065 -4.832 -22.386 1.00 96.62 385 ALA A CA 1
ATOM 2843 C C . ALA A 1 385 ? 12.074 -5.107 -23.509 1.00 96.62 385 ALA A C 1
ATOM 2845 O O . ALA A 1 385 ? 12.179 -4.318 -24.443 1.00 96.62 385 ALA A O 1
ATOM 2846 N N . ALA A 1 386 ? 12.773 -6.243 -23.469 1.00 92.31 386 ALA A N 1
ATOM 2847 C CA . ALA A 1 386 ? 13.714 -6.599 -24.531 1.00 92.31 386 ALA A CA 1
ATOM 2848 C C . ALA A 1 386 ? 13.021 -6.995 -25.844 1.00 92.31 386 ALA A C 1
ATOM 2850 O O . ALA A 1 386 ? 13.604 -6.834 -26.912 1.00 92.31 386 ALA A O 1
ATOM 2851 N N . GLY A 1 387 ? 11.770 -7.462 -25.780 1.00 92.50 387 GLY A N 1
ATOM 2852 C CA . GLY A 1 387 ? 10.913 -7.644 -26.952 1.00 92.50 387 GLY A CA 1
ATOM 2853 C C . GLY A 1 387 ? 10.370 -6.336 -27.547 1.00 92.50 387 GLY A C 1
ATOM 2854 O O . GLY A 1 387 ? 9.630 -6.388 -28.525 1.00 92.50 387 GLY A O 1
ATOM 2855 N N . GLY A 1 388 ? 10.696 -5.174 -26.965 1.00 95.25 388 GLY A N 1
ATOM 2856 C CA . GLY A 1 388 ? 10.246 -3.860 -27.435 1.00 95.25 388 GLY A CA 1
ATOM 2857 C C . GLY A 1 388 ? 8.801 -3.513 -27.064 1.00 95.25 388 GLY A C 1
ATOM 2858 O O . GLY A 1 388 ? 8.239 -2.563 -27.611 1.00 95.25 388 GLY A O 1
ATOM 2859 N N . ALA A 1 389 ? 8.171 -4.256 -26.147 1.00 97.50 389 ALA A N 1
ATOM 2860 C CA . ALA A 1 389 ? 6.826 -3.936 -25.686 1.00 97.50 389 ALA A CA 1
ATOM 2861 C C . ALA A 1 389 ? 6.854 -2.644 -24.853 1.00 97.50 389 ALA A C 1
ATOM 2863 O O . ALA A 1 389 ? 7.398 -2.612 -23.751 1.00 97.50 389 ALA A O 1
ATOM 2864 N N . ASN A 1 390 ? 6.254 -1.578 -25.382 1.00 97.94 390 ASN A N 1
ATOM 2865 C CA . ASN A 1 390 ? 6.263 -0.250 -24.775 1.00 97.94 390 ASN A CA 1
ATOM 2866 C C . ASN A 1 390 ? 4.901 0.109 -24.160 1.00 97.94 390 ASN A C 1
ATOM 2868 O O . ASN A 1 390 ? 3.854 -0.203 -24.726 1.00 97.94 390 ASN A O 1
ATOM 2872 N N . GLY A 1 391 ? 4.906 0.787 -23.010 1.00 97.94 391 GLY A N 1
ATOM 2873 C CA . GLY A 1 391 ? 3.687 1.272 -22.354 1.00 97.94 391 GLY A CA 1
ATOM 2874 C C . GLY A 1 391 ? 2.803 0.157 -21.789 1.00 97.94 391 GLY A C 1
ATOM 2875 O O . GLY A 1 391 ? 1.581 0.312 -21.696 1.00 97.94 391 GLY A O 1
ATOM 2876 N N . VAL A 1 392 ? 3.403 -0.978 -21.420 1.00 98.12 392 VAL A N 1
ATOM 2877 C CA . VAL A 1 392 ? 2.709 -2.143 -20.850 1.00 98.12 392 VAL A CA 1
ATOM 2878 C C . VAL A 1 392 ? 3.139 -2.393 -19.411 1.00 98.12 392 VAL A C 1
ATOM 2880 O O . VAL A 1 392 ? 4.280 -2.140 -19.048 1.00 98.12 392 VAL A O 1
ATOM 2883 N N . ILE A 1 393 ? 2.247 -2.921 -18.581 1.00 98.06 393 ILE A N 1
ATOM 2884 C CA . ILE A 1 393 ? 2.556 -3.413 -17.237 1.00 98.06 393 ILE A CA 1
ATOM 2885 C C . ILE A 1 393 ? 2.568 -4.943 -17.246 1.00 98.06 393 ILE A C 1
ATOM 2887 O O . ILE A 1 393 ? 1.658 -5.573 -17.792 1.00 98.06 393 ILE A O 1
ATOM 2891 N N . ALA A 1 394 ? 3.618 -5.539 -16.684 1.00 97.75 394 ALA A N 1
ATOM 2892 C CA . ALA A 1 394 ? 3.731 -6.983 -16.549 1.00 97.75 394 ALA A CA 1
ATOM 2893 C C . ALA A 1 394 ? 2.666 -7.505 -15.577 1.00 97.75 394 ALA A C 1
ATOM 2895 O O . ALA A 1 394 ? 2.389 -6.893 -14.544 1.00 97.75 394 ALA A O 1
ATOM 2896 N N . THR A 1 395 ? 2.077 -8.648 -15.900 1.00 95.88 395 THR A N 1
ATOM 2897 C CA . THR A 1 395 ? 1.095 -9.312 -15.048 1.00 95.88 395 THR A CA 1
ATOM 2898 C C . THR A 1 395 ? 1.303 -10.817 -15.066 1.00 95.88 395 THR A C 1
ATOM 2900 O O . THR A 1 395 ? 1.779 -11.381 -16.053 1.00 95.88 395 THR A O 1
ATOM 2903 N N . VAL A 1 396 ? 0.920 -11.460 -13.971 1.00 94.00 396 VAL A N 1
ATOM 2904 C CA . VAL A 1 396 ? 0.753 -12.904 -13.879 1.00 94.00 396 VAL A CA 1
ATOM 2905 C C . VAL A 1 396 ? -0.741 -13.158 -13.696 1.00 94.00 396 VAL A C 1
ATOM 2907 O O . VAL A 1 396 ? -1.362 -12.661 -12.761 1.00 94.00 396 VAL A O 1
ATOM 2910 N N . THR A 1 397 ? -1.315 -13.913 -14.621 1.00 87.31 397 THR A N 1
ATOM 2911 C CA . THR A 1 397 ? -2.714 -14.342 -14.603 1.00 87.31 397 THR A CA 1
ATOM 2912 C C . THR A 1 397 ? -2.844 -15.687 -13.892 1.00 87.31 397 THR A C 1
ATOM 2914 O O . THR A 1 397 ? -1.937 -16.520 -13.982 1.00 87.31 397 THR A O 1
ATOM 2917 N N . ASN A 1 398 ? -3.983 -15.890 -13.222 1.00 86.69 398 ASN A N 1
ATOM 2918 C CA . ASN A 1 398 ? -4.268 -17.049 -12.371 1.00 86.69 398 ASN A CA 1
ATOM 2919 C C . ASN A 1 398 ? -3.268 -17.241 -11.198 1.00 86.69 398 ASN A C 1
ATOM 2921 O O . ASN A 1 398 ? -2.795 -18.364 -10.993 1.00 86.69 398 ASN A O 1
ATOM 2925 N N . PRO A 1 399 ? -2.880 -16.178 -10.451 1.00 86.81 399 PRO A N 1
ATOM 2926 C CA . PRO A 1 399 ? -1.966 -16.318 -9.314 1.00 86.81 399 PRO A CA 1
ATOM 2927 C C . PRO A 1 399 ? -2.530 -17.193 -8.179 1.00 86.81 399 PRO A C 1
ATOM 2929 O O . PRO A 1 399 ? -1.765 -17.680 -7.354 1.00 86.81 399 PRO A O 1
ATOM 2932 N N . GLU A 1 400 ? -3.842 -17.426 -8.151 1.00 86.94 400 GLU A N 1
ATOM 2933 C CA . GLU A 1 400 ? -4.546 -18.297 -7.206 1.00 86.94 400 GLU A CA 1
ATOM 2934 C C . GLU A 1 400 ? -4.344 -19.801 -7.458 1.00 86.94 400 GLU A C 1
ATOM 2936 O O . GLU A 1 400 ? -4.771 -20.625 -6.646 1.00 86.94 400 GLU A O 1
ATOM 2941 N N . ALA A 1 401 ? -3.720 -20.182 -8.579 1.00 89.38 401 ALA A N 1
ATOM 2942 C CA . ALA A 1 401 ? -3.444 -21.581 -8.877 1.00 89.38 401 ALA A CA 1
ATOM 2943 C C . ALA A 1 401 ? -2.568 -22.226 -7.793 1.00 89.38 401 ALA A C 1
ATOM 2945 O O . ALA A 1 401 ? -1.611 -21.628 -7.304 1.00 89.38 401 ALA A O 1
ATOM 2946 N N . SER A 1 402 ? -2.831 -23.500 -7.490 1.00 86.19 402 SER A N 1
ATOM 2947 C CA . SER A 1 402 ? -2.092 -24.262 -6.472 1.00 86.19 402 SER A CA 1
ATOM 2948 C C . SER A 1 402 ? -0.605 -24.454 -6.787 1.00 86.19 402 SER A C 1
ATOM 2950 O O . SER A 1 402 ? 0.166 -24.806 -5.897 1.00 86.19 402 SER A O 1
ATOM 2952 N N . SER A 1 403 ? -0.194 -24.276 -8.047 1.00 92.62 403 SER A N 1
ATOM 2953 C CA . SER A 1 403 ? 1.204 -24.335 -8.459 1.00 92.62 403 SER A CA 1
ATOM 2954 C C . SER A 1 403 ? 1.585 -23.112 -9.293 1.00 92.62 403 SER A C 1
ATOM 2956 O O . SER A 1 403 ? 0.902 -22.818 -10.276 1.00 92.62 403 SER A O 1
ATOM 2958 N N . PRO A 1 404 ? 2.744 -22.481 -9.020 1.00 92.81 404 PRO A N 1
ATOM 2959 C CA . PRO A 1 404 ? 3.295 -21.438 -9.884 1.00 92.81 404 PRO A CA 1
ATOM 2960 C C . PRO A 1 404 ? 3.575 -21.882 -11.326 1.00 92.81 404 PRO A C 1
ATOM 2962 O O . PRO A 1 404 ? 3.782 -21.049 -12.201 1.00 92.81 404 PRO A O 1
ATOM 2965 N N . ARG A 1 405 ? 3.591 -23.194 -11.603 1.00 93.06 405 ARG A N 1
ATOM 2966 C CA . ARG A 1 405 ? 3.744 -23.737 -12.964 1.00 93.06 405 ARG A CA 1
ATOM 2967 C C . ARG A 1 405 ? 2.530 -23.482 -13.853 1.00 93.06 405 ARG A C 1
ATOM 2969 O O . ARG A 1 405 ? 2.678 -23.457 -15.071 1.00 93.06 405 ARG A O 1
ATOM 2976 N N . ASP A 1 406 ? 1.362 -23.294 -13.247 1.00 93.50 406 ASP A N 1
ATOM 2977 C CA . ASP A 1 406 ? 0.105 -23.049 -13.956 1.00 93.50 406 ASP A CA 1
ATOM 2978 C C . ASP A 1 406 ? -0.166 -21.549 -14.154 1.00 93.50 406 ASP A C 1
ATOM 2980 O O . ASP A 1 406 ? -1.154 -21.157 -14.785 1.00 93.50 406 ASP A O 1
ATOM 2984 N N . TRP A 1 407 ? 0.720 -20.700 -13.631 1.00 94.31 407 TRP A N 1
ATOM 2985 C CA . TRP A 1 407 ? 0.687 -19.262 -13.838 1.00 94.31 407 TRP A CA 1
ATOM 2986 C C . TRP A 1 407 ? 1.039 -18.919 -15.283 1.00 94.31 407 TRP A C 1
ATOM 2988 O O . TRP A 1 407 ? 1.917 -19.524 -15.900 1.00 94.31 407 TRP A O 1
ATOM 2998 N N . ARG A 1 408 ? 0.384 -17.891 -15.827 1.00 91.00 408 ARG A N 1
ATOM 2999 C CA . ARG A 1 408 ? 0.725 -17.357 -17.154 1.00 91.00 408 ARG A CA 1
ATOM 3000 C C . ARG A 1 408 ? 1.093 -15.893 -17.052 1.00 91.00 408 ARG A C 1
ATOM 3002 O O . ARG A 1 408 ? 0.376 -15.128 -16.417 1.00 91.00 408 ARG A O 1
ATOM 3009 N N . VAL A 1 409 ? 2.164 -15.498 -17.725 1.00 92.38 409 VAL A N 1
ATOM 3010 C CA . VAL A 1 409 ? 2.623 -14.106 -17.780 1.00 92.38 409 VAL A CA 1
ATOM 3011 C C . VAL A 1 409 ? 2.070 -13.388 -19.009 1.00 92.38 409 VAL A C 1
ATOM 3013 O O . VAL A 1 409 ? 1.939 -13.984 -20.078 1.00 92.38 409 VAL A O 1
ATOM 3016 N N . ALA A 1 410 ? 1.751 -12.104 -18.867 1.00 93.25 410 ALA A N 1
ATOM 3017 C CA . ALA A 1 410 ? 1.288 -11.253 -19.960 1.00 93.25 410 ALA A CA 1
ATOM 3018 C C . ALA A 1 410 ? 1.722 -9.790 -19.761 1.00 93.25 410 ALA A C 1
ATOM 3020 O O . ALA A 1 410 ? 2.181 -9.399 -18.687 1.00 93.25 410 ALA A O 1
ATOM 3021 N N . GLY A 1 411 ? 1.560 -8.977 -20.808 1.00 95.81 411 GLY A N 1
ATOM 3022 C CA . GLY A 1 411 ? 1.697 -7.522 -20.755 1.00 95.81 411 GLY A CA 1
ATOM 3023 C C . GLY A 1 411 ? 0.348 -6.847 -20.984 1.00 95.81 411 GLY A C 1
ATOM 3024 O O . GLY A 1 411 ? -0.330 -7.128 -21.972 1.00 95.81 411 GLY A O 1
ATOM 3025 N N . VAL A 1 412 ? -0.044 -5.951 -20.083 1.00 96.00 412 VAL A N 1
ATOM 3026 C CA . VAL A 1 412 ? -1.307 -5.206 -20.163 1.00 96.00 412 VAL A CA 1
ATOM 3027 C C . VAL A 1 412 ? -1.004 -3.768 -20.572 1.00 96.00 412 VAL A C 1
ATOM 3029 O O . VAL A 1 412 ? -0.224 -3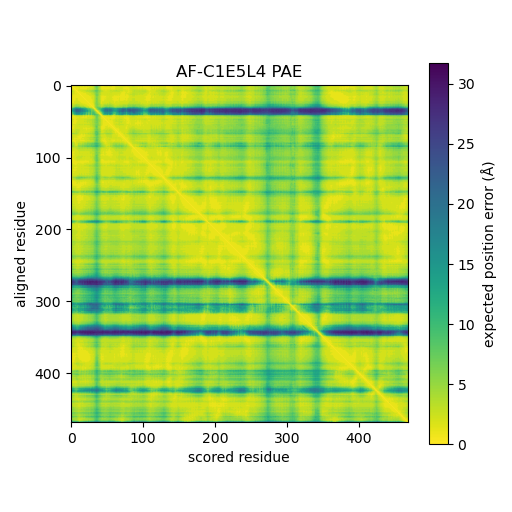.115 -19.884 1.00 96.00 412 VAL A O 1
ATOM 3032 N N . PRO A 1 413 ? -1.606 -3.216 -21.639 1.00 96.62 413 PRO A N 1
ATOM 3033 C CA . PRO A 1 413 ? -1.404 -1.811 -21.987 1.00 96.62 413 PRO A CA 1
ATOM 3034 C C . PRO A 1 413 ? -1.832 -0.887 -20.840 1.00 96.62 413 PRO A C 1
ATOM 3036 O O . PRO A 1 413 ? -2.994 -0.908 -20.430 1.00 96.62 413 PRO A O 1
ATOM 3039 N N . MET A 1 414 ? -0.922 -0.048 -20.338 1.00 96.12 414 MET A N 1
ATOM 3040 C CA . MET A 1 414 ? -1.186 0.829 -19.187 1.00 96.12 414 MET A CA 1
ATOM 3041 C C . MET A 1 414 ? -2.357 1.780 -19.449 1.00 96.12 414 MET A C 1
ATOM 3043 O O . MET A 1 414 ? -3.155 2.044 -18.551 1.00 96.12 414 MET A O 1
ATOM 3047 N N . CYS A 1 415 ? -2.530 2.228 -20.697 1.00 93.12 415 CYS A N 1
ATOM 3048 C CA . CYS A 1 415 ? -3.639 3.087 -21.109 1.00 93.12 415 CYS A CA 1
ATOM 3049 C C . CYS A 1 415 ? -5.025 2.473 -20.829 1.00 93.12 415 CYS A C 1
ATOM 3051 O O . CYS A 1 415 ? -5.975 3.210 -20.569 1.00 93.12 415 CYS A O 1
ATOM 3053 N N . ARG A 1 416 ? -5.159 1.134 -20.792 1.00 93.31 416 ARG A N 1
ATOM 3054 C CA . ARG A 1 416 ? -6.417 0.445 -20.430 1.00 93.31 416 ARG A CA 1
ATOM 3055 C C . ARG A 1 416 ? -6.794 0.650 -18.960 1.00 93.31 416 ARG A C 1
ATOM 3057 O O . ARG A 1 416 ? -7.985 0.631 -18.629 1.00 93.31 416 ARG A O 1
ATOM 3064 N N . LEU A 1 417 ? -5.798 0.870 -18.103 1.00 93.19 417 LEU A N 1
ATOM 3065 C CA . LEU A 1 417 ? -5.950 1.085 -16.661 1.00 93.19 417 LEU A CA 1
ATOM 3066 C C . LEU A 1 417 ? -6.180 2.563 -16.307 1.00 93.19 417 LEU A C 1
ATOM 3068 O O . LEU A 1 417 ? -6.562 2.882 -15.182 1.00 93.19 417 LEU A O 1
ATOM 3072 N N . MET A 1 418 ? -5.972 3.476 -17.260 1.00 93.31 418 MET A N 1
ATOM 3073 C CA . MET A 1 418 ? -6.073 4.911 -17.018 1.00 93.31 418 MET A CA 1
ATOM 3074 C C . MET A 1 418 ? -7.514 5.432 -17.076 1.00 93.31 418 MET A C 1
ATOM 3076 O O . MET A 1 418 ? -8.323 4.994 -17.897 1.00 93.31 418 MET A O 1
ATOM 3080 N N . ARG A 1 419 ? -7.840 6.407 -16.225 1.00 91.00 419 ARG A N 1
ATOM 3081 C CA . ARG A 1 419 ? -9.111 7.146 -16.183 1.00 91.00 419 ARG A CA 1
ATOM 3082 C C . ARG A 1 419 ? -8.846 8.627 -15.906 1.00 91.00 419 ARG A C 1
ATOM 3084 O O . ARG A 1 419 ? -7.769 8.997 -15.443 1.00 91.00 419 ARG A O 1
ATOM 3091 N N . ARG A 1 420 ? -9.815 9.486 -16.234 1.00 89.25 420 ARG A N 1
ATOM 3092 C CA . ARG A 1 420 ? -9.754 10.908 -15.874 1.00 89.25 420 ARG A CA 1
ATOM 3093 C C . ARG A 1 420 ? -10.128 11.071 -14.404 1.00 89.25 420 ARG A C 1
ATOM 3095 O O . ARG A 1 420 ? -11.166 10.569 -13.985 1.00 89.25 420 ARG A O 1
ATOM 3102 N N . GLU A 1 421 ? -9.302 11.789 -13.659 1.00 82.88 421 GLU A N 1
ATOM 3103 C CA . GLU A 1 421 ? -9.564 12.202 -12.280 1.00 82.88 421 GLU A CA 1
ATOM 3104 C C . GLU A 1 421 ? -9.295 13.703 -12.133 1.00 82.88 421 GLU A C 1
ATOM 3106 O O . GLU A 1 421 ? -8.379 14.247 -12.755 1.00 82.88 421 GLU A O 1
ATOM 3111 N N . SER A 1 422 ? -10.080 14.385 -11.296 1.00 74.31 422 SER A N 1
ATOM 3112 C CA . SER A 1 422 ? -9.807 15.776 -10.931 1.00 74.31 422 SER A CA 1
ATOM 3113 C C . SER A 1 422 ? -8.727 15.810 -9.850 1.00 74.31 422 SER A C 1
ATOM 3115 O O . SER A 1 422 ? -8.940 15.325 -8.741 1.00 74.31 422 SER A O 1
ATOM 3117 N N . ARG A 1 423 ? -7.556 16.372 -10.163 1.00 68.19 423 ARG A N 1
ATOM 3118 C CA .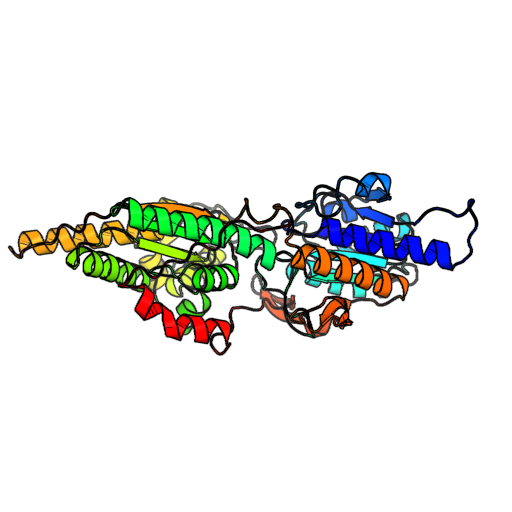 ARG A 1 423 ? -6.469 16.610 -9.199 1.00 68.19 423 ARG A CA 1
ATOM 3119 C C . ARG A 1 423 ? -6.085 18.084 -9.236 1.00 68.19 423 ARG A C 1
ATOM 3121 O O . ARG A 1 423 ? -5.753 18.602 -10.302 1.00 68.19 423 ARG A O 1
ATOM 3128 N N . GLU A 1 424 ? -6.115 18.751 -8.079 1.00 63.12 424 GLU A N 1
ATOM 3129 C CA . GLU A 1 424 ? -5.829 20.196 -7.949 1.00 63.12 424 GLU A CA 1
ATOM 3130 C C . GLU A 1 424 ? -6.743 21.062 -8.851 1.00 63.12 424 GLU A C 1
ATOM 3132 O O . GLU A 1 424 ? -6.307 22.045 -9.447 1.00 63.12 424 GLU A O 1
ATOM 3137 N N . GLY A 1 425 ? -8.009 20.658 -9.019 1.00 66.88 425 GLY A N 1
ATOM 3138 C CA . GLY A 1 425 ? -8.982 21.366 -9.863 1.00 66.88 425 GLY A CA 1
ATOM 3139 C C . GLY A 1 425 ? -8.758 21.225 -11.374 1.00 66.88 425 GLY A C 1
ATOM 3140 O O . GLY A 1 425 ? -9.408 21.924 -12.149 1.00 66.88 425 GLY A O 1
ATOM 3141 N N . ARG A 1 426 ? -7.853 20.338 -11.814 1.00 73.25 426 ARG A N 1
ATOM 3142 C CA . ARG A 1 426 ? -7.612 20.027 -13.232 1.00 73.25 426 ARG A CA 1
ATOM 3143 C C . ARG A 1 426 ? -7.889 18.556 -13.513 1.00 73.25 426 ARG A C 1
ATOM 3145 O O . ARG A 1 426 ? -7.470 17.693 -12.743 1.00 73.25 426 ARG A O 1
ATOM 3152 N N . GLU A 1 427 ? -8.527 18.264 -14.645 1.00 82.75 427 GLU A N 1
ATOM 3153 C CA . GLU A 1 427 ? -8.626 16.886 -15.132 1.00 82.75 427 GLU A CA 1
ATOM 3154 C C . GLU A 1 427 ? -7.235 16.372 -15.513 1.00 82.75 427 GLU A C 1
ATOM 3156 O O . GLU A 1 427 ? -6.524 16.983 -16.315 1.00 82.75 427 GLU A O 1
ATOM 3161 N N . ARG A 1 428 ? -6.844 15.235 -14.942 1.00 84.88 428 ARG A N 1
ATOM 3162 C CA . ARG A 1 428 ? -5.617 14.523 -15.293 1.00 84.88 428 ARG A CA 1
ATOM 3163 C C . ARG A 1 428 ? -5.940 13.065 -15.576 1.00 84.88 428 ARG A C 1
ATOM 3165 O O . ARG A 1 428 ? -6.794 12.469 -14.925 1.00 84.88 428 ARG A O 1
ATOM 3172 N N . LEU A 1 429 ? -5.248 12.491 -16.552 1.00 90.38 429 LEU A N 1
ATOM 3173 C CA . LEU A 1 429 ? -5.330 11.066 -16.837 1.00 90.38 429 LEU A CA 1
ATOM 3174 C C . LEU A 1 429 ? -4.370 10.324 -15.897 1.00 90.38 429 LEU A C 1
ATOM 3176 O O . LEU A 1 429 ? -3.179 10.627 -15.872 1.00 90.38 429 LEU A O 1
ATOM 3180 N N . VAL A 1 430 ? -4.891 9.387 -15.109 1.00 90.81 430 VAL A N 1
ATOM 3181 C CA . VAL A 1 430 ? -4.128 8.623 -14.111 1.00 90.81 430 VAL A CA 1
ATOM 3182 C C . VAL A 1 430 ? -4.583 7.171 -14.091 1.00 90.81 430 VAL A C 1
ATOM 3184 O O . VAL A 1 430 ? -5.711 6.872 -14.477 1.00 90.81 430 VAL A O 1
ATOM 3187 N N . ILE A 1 431 ? -3.724 6.255 -13.652 1.00 91.50 431 ILE A N 1
ATOM 3188 C CA . ILE A 1 431 ? -4.155 4.893 -13.335 1.00 91.50 431 ILE A CA 1
ATOM 3189 C C . ILE A 1 431 ? -5.052 4.964 -12.103 1.00 91.50 431 ILE A C 1
ATOM 3191 O O . ILE A 1 431 ? -4.644 5.471 -11.060 1.00 91.50 431 ILE A O 1
ATOM 3195 N N . LYS A 1 432 ? -6.291 4.494 -12.255 1.00 87.62 432 LYS A N 1
ATOM 3196 C CA . LYS A 1 432 ? -7.294 4.576 -11.196 1.00 87.62 432 LYS A CA 1
ATOM 3197 C C . LYS A 1 432 ? -6.958 3.576 -10.093 1.00 87.62 432 LYS A C 1
ATOM 3199 O O . LYS A 1 432 ? -6.755 2.393 -10.368 1.00 87.62 432 LYS A O 1
ATOM 3204 N N . LYS A 1 433 ? -6.985 4.042 -8.848 1.00 90.75 433 LYS A N 1
ATOM 3205 C CA . LYS A 1 433 ? -6.894 3.174 -7.670 1.00 90.75 433 LYS A CA 1
ATOM 3206 C C . LYS A 1 433 ? -8.148 2.314 -7.551 1.00 90.75 433 LYS A C 1
ATOM 3208 O O . LYS A 1 433 ? -9.264 2.793 -7.764 1.00 90.75 433 LYS A O 1
ATOM 3213 N N . THR A 1 434 ? -7.966 1.047 -7.218 1.00 93.12 434 THR A N 1
ATOM 3214 C CA . THR A 1 434 ? -9.052 0.080 -7.055 1.00 93.12 434 THR A CA 1
ATOM 3215 C C . THR A 1 434 ? -9.378 -0.056 -5.570 1.00 93.12 434 THR A C 1
ATOM 3217 O O . THR A 1 434 ? -8.576 -0.643 -4.847 1.00 93.12 434 THR A O 1
ATOM 3220 N N . PRO A 1 435 ? -10.513 0.484 -5.096 1.00 94.44 435 PRO A N 1
ATOM 3221 C CA . PRO A 1 435 ? -10.932 0.339 -3.705 1.00 94.44 435 PRO A CA 1
ATOM 3222 C C . PRO A 1 435 ? -11.480 -1.074 -3.434 1.00 94.44 435 PRO A C 1
ATOM 3224 O O . PRO A 1 435 ? -11.610 -1.883 -4.359 1.00 94.44 435 PRO A O 1
ATOM 3227 N N . VAL A 1 436 ? -11.822 -1.375 -2.179 1.00 96.69 436 VAL A N 1
ATOM 3228 C CA . VAL A 1 436 ? -12.573 -2.590 -1.822 1.00 96.69 436 VAL A CA 1
ATOM 3229 C C . VAL A 1 436 ? -13.892 -2.639 -2.600 1.00 96.69 436 VAL A C 1
ATOM 3231 O O . VAL A 1 436 ? -14.671 -1.685 -2.595 1.00 96.69 436 VAL A O 1
ATOM 3234 N N . ASP A 1 437 ? -14.158 -3.769 -3.257 1.00 96.44 437 ASP A N 1
ATOM 3235 C CA . ASP A 1 437 ? -15.445 -4.020 -3.903 1.00 96.44 437 ASP A CA 1
ATOM 3236 C C . ASP A 1 437 ? -16.478 -4.455 -2.856 1.00 96.44 437 ASP A C 1
ATOM 3238 O O . ASP A 1 437 ? -16.430 -5.577 -2.348 1.00 96.44 437 ASP A O 1
ATOM 3242 N N . LEU A 1 438 ? -17.431 -3.569 -2.553 1.00 97.75 438 LEU A N 1
ATOM 3243 C CA . LEU A 1 438 ? -18.516 -3.830 -1.600 1.00 97.75 438 LEU A CA 1
ATOM 3244 C C . LEU A 1 438 ? -19.514 -4.896 -2.088 1.00 97.75 438 LEU A C 1
ATOM 3246 O O . LEU A 1 438 ? -20.305 -5.396 -1.296 1.00 97.75 438 LEU A O 1
ATOM 3250 N N . ASN A 1 439 ? -19.474 -5.271 -3.370 1.00 97.31 439 ASN A N 1
ATOM 3251 C CA . ASN A 1 439 ? -20.226 -6.410 -3.907 1.00 97.31 439 ASN A CA 1
ATOM 3252 C C . ASN A 1 439 ? -19.345 -7.661 -4.078 1.00 97.31 439 ASN A C 1
ATOM 3254 O O . ASN A 1 439 ? -19.820 -8.702 -4.535 1.00 97.31 439 ASN A O 1
ATOM 3258 N N . GLY A 1 440 ? -18.061 -7.563 -3.729 1.00 96.12 440 GLY A N 1
ATOM 3259 C CA . GLY A 1 440 ? -17.073 -8.614 -3.904 1.00 96.12 440 GLY A CA 1
ATOM 3260 C C . GLY A 1 440 ? -17.156 -9.701 -2.831 1.00 96.12 440 GLY A C 1
ATOM 3261 O O . GLY A 1 440 ? -17.602 -9.479 -1.703 1.00 96.12 440 GLY A O 1
ATOM 3262 N N . GLY A 1 441 ? -16.655 -10.894 -3.165 1.00 96.94 441 GLY A N 1
ATOM 3263 C CA . GLY A 1 441 ? -16.709 -12.062 -2.278 1.00 96.94 441 GLY A CA 1
ATOM 3264 C C . GLY A 1 441 ? -15.998 -11.868 -0.933 1.00 96.94 441 GLY A C 1
ATOM 3265 O O . GLY A 1 441 ? -16.498 -12.336 0.088 1.00 96.94 441 GLY A O 1
ATOM 3266 N N . ALA A 1 442 ? -14.875 -11.141 -0.904 1.00 96.44 442 ALA A N 1
ATOM 3267 C CA . ALA A 1 442 ? -14.136 -10.865 0.331 1.00 96.44 442 ALA A CA 1
ATOM 3268 C C . ALA A 1 442 ? -14.949 -9.997 1.308 1.00 96.44 442 ALA A C 1
ATOM 3270 O O . ALA A 1 442 ? -15.077 -10.335 2.486 1.00 96.44 442 ALA A O 1
ATOM 3271 N N . PHE A 1 443 ? -15.562 -8.917 0.813 1.00 98.50 443 PHE A N 1
ATOM 3272 C CA . PHE A 1 443 ? -16.405 -8.054 1.637 1.00 98.50 443 PHE A CA 1
ATOM 3273 C C . PHE A 1 443 ? -17.693 -8.769 2.068 1.00 98.50 443 PHE A C 1
ATOM 3275 O O . PHE A 1 443 ? -18.062 -8.709 3.239 1.00 98.50 443 PHE A O 1
ATOM 3282 N N . ALA A 1 444 ? -18.323 -9.542 1.178 1.00 98.50 444 ALA A N 1
ATOM 3283 C CA . ALA A 1 444 ? -19.477 -10.372 1.530 1.00 98.50 444 ALA A CA 1
ATOM 3284 C C . ALA A 1 444 ? -19.148 -11.385 2.647 1.00 98.50 444 ALA A C 1
ATOM 3286 O O . ALA A 1 444 ? -19.920 -11.545 3.598 1.00 98.50 444 ALA A O 1
ATOM 3287 N N . ALA A 1 445 ? -17.976 -12.029 2.585 1.00 98.38 445 ALA A N 1
ATOM 3288 C CA . ALA A 1 445 ? -17.506 -12.931 3.634 1.00 98.38 445 ALA A CA 1
ATOM 3289 C C . ALA A 1 445 ? -17.308 -12.201 4.974 1.00 98.38 445 ALA A C 1
ATOM 3291 O O . ALA A 1 445 ? -17.707 -12.730 6.014 1.00 98.38 445 ALA A O 1
ATOM 3292 N N . PHE A 1 446 ? -16.757 -10.985 4.954 1.00 98.50 446 PHE A N 1
ATOM 3293 C CA . PHE A 1 446 ? -16.609 -10.138 6.138 1.00 98.50 446 PHE A CA 1
ATOM 3294 C C . PHE A 1 446 ? -17.965 -9.759 6.751 1.00 98.50 446 PHE A C 1
ATOM 3296 O O . PHE A 1 446 ? -18.205 -10.037 7.929 1.00 98.50 446 PHE A O 1
ATOM 3303 N N . VAL A 1 447 ? -18.886 -9.209 5.952 1.00 98.31 447 VAL A N 1
ATOM 3304 C CA . VAL A 1 447 ? -20.228 -8.799 6.402 1.00 98.31 447 VAL A CA 1
ATOM 3305 C C . VAL A 1 447 ? -20.992 -9.968 7.020 1.00 98.31 447 VAL A C 1
ATOM 3307 O O . VAL A 1 447 ? -21.594 -9.811 8.077 1.00 98.31 447 VAL A O 1
ATOM 3310 N N . SER A 1 448 ? -20.905 -11.166 6.431 1.00 98.00 448 SER A N 1
ATOM 3311 C CA . SER A 1 448 ? -21.603 -12.354 6.947 1.00 98.00 448 SER A CA 1
ATOM 3312 C C . SER A 1 448 ? -21.152 -12.811 8.345 1.00 98.00 448 SER A C 1
ATOM 3314 O O . SER A 1 448 ? -21.826 -13.630 8.969 1.00 98.00 448 SER A O 1
ATOM 3316 N N . ARG A 1 449 ? -20.005 -12.321 8.839 1.00 97.50 449 ARG A N 1
ATOM 3317 C CA . ARG A 1 449 ? -19.376 -12.789 10.085 1.00 97.50 449 ARG A CA 1
ATOM 3318 C C . ARG A 1 449 ? -19.192 -11.691 11.133 1.00 97.50 449 ARG A C 1
ATOM 3320 O O . ARG A 1 449 ? -19.223 -12.013 12.321 1.00 97.50 449 ARG A O 1
ATOM 3327 N N . ARG A 1 450 ? -19.017 -10.430 10.717 1.00 97.38 450 ARG A N 1
ATOM 3328 C CA . ARG A 1 450 ? -18.609 -9.314 11.590 1.00 97.38 450 ARG A CA 1
ATOM 3329 C C . ARG A 1 450 ? -19.512 -9.107 12.802 1.00 97.38 450 ARG A C 1
ATOM 3331 O O . ARG A 1 450 ? -19.001 -8.907 13.899 1.00 97.38 450 ARG A O 1
ATOM 3338 N N . ASP A 1 451 ? -20.828 -9.241 12.648 1.00 96.12 451 ASP A N 1
ATOM 3339 C CA . ASP A 1 451 ? -21.769 -9.034 13.756 1.00 96.12 451 ASP A CA 1
ATOM 3340 C C . ASP A 1 451 ? -21.574 -10.088 14.855 1.00 96.12 451 ASP A C 1
ATOM 3342 O O . ASP A 1 451 ? -21.642 -9.785 16.046 1.00 96.12 451 ASP A O 1
ATOM 3346 N N . GLY A 1 452 ? -21.219 -11.315 14.461 1.00 95.81 452 GLY A N 1
ATOM 3347 C CA . GLY A 1 452 ? -20.867 -12.389 15.385 1.00 95.81 452 GLY A CA 1
ATOM 3348 C C . GLY A 1 452 ? -19.528 -12.183 16.104 1.00 95.81 452 GLY A C 1
ATOM 3349 O O . GLY A 1 452 ? -19.312 -12.807 17.141 1.00 95.81 452 GLY A O 1
ATOM 3350 N N . TRP A 1 453 ? -18.635 -11.333 15.585 1.00 97.81 453 TRP A N 1
ATOM 3351 C CA . TRP A 1 453 ? -17.341 -11.011 16.207 1.00 97.81 453 TRP A CA 1
ATOM 3352 C C . TRP A 1 453 ? -17.440 -9.881 17.239 1.00 97.81 453 TRP A C 1
ATOM 3354 O O . TRP A 1 453 ? -16.613 -9.790 18.147 1.00 97.81 453 TRP A O 1
ATOM 3364 N N . ARG A 1 454 ? -18.468 -9.027 17.136 1.00 98.00 454 ARG A N 1
ATOM 3365 C CA . ARG A 1 454 ? -18.650 -7.861 18.015 1.00 98.00 454 ARG A CA 1
ATOM 3366 C C . ARG A 1 454 ? -18.778 -8.269 19.485 1.00 98.00 454 ARG A C 1
ATOM 3368 O O . ARG A 1 454 ? -18.008 -7.807 20.326 1.00 98.00 454 ARG A O 1
ATOM 3375 N N . MET A 1 455 ? -19.711 -9.168 19.797 1.00 96.75 455 MET A N 1
ATOM 3376 C CA . MET A 1 455 ? -19.996 -9.583 21.182 1.00 96.75 455 MET A CA 1
ATOM 3377 C C . MET A 1 455 ? -19.203 -10.816 21.629 1.00 96.75 455 MET A C 1
ATOM 3379 O O . MET A 1 455 ? -18.911 -10.956 22.811 1.00 96.75 455 MET A O 1
ATOM 3383 N N . VAL A 1 456 ? -18.787 -11.683 20.702 1.00 95.19 456 VAL A N 1
ATOM 3384 C CA . VAL A 1 456 ? -18.099 -12.940 21.030 1.00 95.19 456 VAL A CA 1
ATOM 3385 C C . VAL A 1 456 ? -16.656 -12.899 20.547 1.00 95.19 456 VAL A C 1
ATOM 3387 O O . VAL A 1 456 ? -16.399 -12.668 19.368 1.00 95.19 456 VAL A O 1
ATOM 3390 N N . ASP A 1 457 ? -15.715 -13.211 21.438 1.00 95.56 457 ASP A N 1
ATOM 3391 C CA . ASP A 1 457 ? -14.288 -13.285 21.118 1.00 95.56 457 ASP A CA 1
ATOM 3392 C C . ASP A 1 457 ? -13.974 -14.485 20.213 1.00 95.56 457 ASP A C 1
ATOM 3394 O O . ASP A 1 457 ? -13.495 -15.525 20.673 1.00 95.56 457 ASP A O 1
ATOM 3398 N N . ARG A 1 458 ? -14.192 -14.339 18.906 1.00 95.69 458 ARG A N 1
ATOM 3399 C CA . ARG A 1 458 ? -13.858 -15.345 17.882 1.00 95.69 458 ARG A CA 1
ATOM 3400 C C . ARG A 1 458 ? -12.457 -15.174 17.295 1.00 95.69 458 ARG A C 1
ATOM 3402 O O . ARG A 1 458 ? -12.208 -15.634 16.186 1.00 95.69 458 ARG A O 1
ATOM 3409 N N . TYR A 1 459 ? -11.563 -14.526 18.042 1.00 97.00 459 TYR A N 1
ATOM 3410 C CA . TYR A 1 459 ? -10.220 -14.204 17.582 1.00 97.00 459 TYR A CA 1
ATOM 3411 C C . TYR A 1 459 ? -9.476 -15.415 17.031 1.00 97.00 459 TYR A C 1
ATOM 3413 O O . TYR A 1 459 ? -9.483 -16.486 17.649 1.00 97.00 459 TYR A O 1
ATOM 3421 N N . ALA A 1 460 ? -8.766 -15.186 15.934 1.00 95.56 460 ALA A N 1
ATOM 3422 C CA . ALA A 1 460 ? -7.804 -16.110 15.363 1.00 95.56 460 ALA A CA 1
ATOM 3423 C C . ALA A 1 460 ? -6.397 -15.501 15.429 1.00 95.56 460 ALA A C 1
ATOM 3425 O O . ALA A 1 460 ? -6.216 -14.297 15.251 1.00 95.56 460 ALA A O 1
ATOM 3426 N N . CYS A 1 461 ? -5.403 -16.345 15.705 1.00 94.56 461 CYS A N 1
ATOM 3427 C CA . CYS A 1 461 ? -3.994 -15.971 15.695 1.00 94.56 461 CYS A CA 1
ATOM 3428 C C . CYS A 1 461 ? -3.292 -16.794 14.607 1.00 94.56 461 CYS A C 1
ATOM 3430 O O . CYS A 1 461 ? -3.029 -17.977 14.830 1.00 94.56 461 CYS A O 1
ATOM 3432 N N . PRO A 1 462 ? -3.050 -16.220 13.414 1.00 93.88 462 PRO A N 1
ATOM 3433 C CA . PRO A 1 462 ? -2.540 -16.976 12.270 1.00 93.88 462 PRO A CA 1
ATOM 3434 C C . PRO A 1 462 ? -1.074 -17.419 12.413 1.00 93.88 462 PRO A C 1
ATOM 3436 O O . PRO A 1 462 ? -0.627 -18.246 11.624 1.00 93.88 462 PRO A O 1
ATOM 3439 N N . GLY A 1 463 ? -0.345 -16.905 13.408 1.00 94.69 463 GLY A N 1
ATOM 3440 C CA . GLY A 1 463 ? 1.079 -17.175 13.598 1.00 94.69 463 GLY A CA 1
ATOM 3441 C C . GLY A 1 463 ? 1.980 -16.494 12.555 1.00 94.69 463 GLY A C 1
ATOM 3442 O O . GLY A 1 463 ? 1.482 -15.824 11.644 1.00 94.69 463 GLY A O 1
ATOM 3443 N N . PRO A 1 464 ? 3.308 -16.641 12.702 1.00 95.50 464 PRO A N 1
ATOM 3444 C CA . PRO A 1 464 ? 4.281 -16.057 11.787 1.00 95.50 464 PRO A CA 1
ATOM 3445 C C . PRO A 1 464 ? 4.277 -16.732 10.416 1.00 95.50 464 PRO A C 1
ATOM 3447 O O . PRO A 1 464 ? 3.975 -17.922 10.288 1.00 95.50 464 PRO A O 1
ATOM 3450 N N . VAL A 1 465 ? 4.705 -15.984 9.395 1.00 92.88 465 VAL A N 1
ATOM 3451 C CA . VAL A 1 465 ? 4.984 -16.527 8.056 1.00 92.88 465 VAL A CA 1
ATOM 3452 C C . VAL A 1 465 ? 5.995 -17.674 8.164 1.00 92.88 465 VAL A C 1
ATOM 3454 O O . VAL A 1 465 ? 7.035 -17.532 8.808 1.00 92.88 465 VAL A O 1
ATOM 3457 N N . GLN A 1 466 ? 5.681 -18.810 7.540 1.00 94.25 466 GLN A N 1
ATOM 3458 C CA . GLN A 1 466 ? 6.546 -19.990 7.501 1.00 94.25 466 GLN A CA 1
ATOM 3459 C C . GLN A 1 466 ? 7.302 -20.055 6.172 1.00 94.25 466 GLN A C 1
ATOM 3461 O O . GLN A 1 466 ? 6.739 -19.741 5.126 1.00 94.25 466 GLN A O 1
ATOM 3466 N N . PHE A 1 467 ? 8.559 -20.497 6.231 1.00 91.25 467 PHE A N 1
ATOM 3467 C CA . PHE A 1 467 ? 9.449 -20.661 5.072 1.00 91.25 467 PHE A CA 1
ATOM 3468 C C . PHE A 1 467 ? 10.044 -22.079 4.969 1.00 91.25 467 PHE A C 1
ATOM 3470 O O . PHE A 1 467 ? 10.866 -22.339 4.090 1.00 91.25 467 PHE A O 1
ATOM 3477 N N . SER A 1 468 ? 9.696 -22.978 5.903 1.00 80.88 468 SER A N 1
ATOM 3478 C CA . SER A 1 468 ? 10.233 -24.343 6.013 1.00 80.88 468 SER A CA 1
ATOM 3479 C C . SER A 1 468 ? 9.259 -25.300 6.673 1.00 80.88 468 SER A C 1
ATOM 3481 O O . SER A 1 468 ? 8.686 -24.870 7.702 1.00 80.88 468 SER A O 1
#

Organism: Micromonas commoda (strain RCC299 / NOUM17 / CCMP2709) (NCBI:txid296587)

Secondary structure (DSSP, 8-state):
-EEEEEBSS--TTHHHHHHHHHHHHHHHHHHTT--TTSPP--EEEETTTHHHHHTT-EEE--HHHHHTTTT--SSTTT--B-----SHHHHHHHHHHHHHTT-SEEEEEE-HHHHHHHHHHHHHHHT-TT---EEEEEEB-SS----BTTB---BTHHHHHHHHHHHHHHHHHHHHHHSS-EEEEEE--SS--HHHHHHHHHH--SEE--HHHHHHTT--HHHHHHHHHHHHHHHHHTT---EEEEEETTHHHHSHHHHHHHHHHHHH-TTS---GGGTGGGS-HHHHHHHHHS-HHHHHHHHH-B-TTS-B-TTTS-HHHHHHHHHHHHHHHHHHHHHHTT---------EEEEEESTTTSSSPPPHHHHHHHHHHHHHHHHHHHTT--SEEEEEE-TTSSSGGG-EEEEEEGGGGEEEEEETTEEEEEEPP----TTSHHHHHHHHHHHHHHHS-------SPP--

InterPro domains:
  IPR000023 Phosphofructokinase domain [PF00365] (2-276)
  IPR022953 ATP-dependent 6-phosphofructokinase [PR00476] (4-23)
  IPR022953 ATP-dependent 6-phosphofructokinase [PR00476] (102-118)
  IPR022953 ATP-dependent 6-phosphofructokinase [PR00476] (136-153)
  IPR022953 ATP-dependent 6-phosphofructokinase [PR00476] (177-193)
  IPR022953 ATP-dependent 6-phosphofructokinase [PR00476] (239-251)
  IPR035966 Phosphofructokinase superfamily [G3DSA:3.40.50.460] (157-467)
  IPR035966 Phosphofructokinase superfamily [SSF53784] (1-467)

Radius of gyration: 24.5 Å; Cα contacts (8 Å, |Δi|>4): 995; chains: 1; bounding box: 64×57×73 Å

Solvent-accessible surface area (backbone atoms only — not comparable to full-atom values): 23854 Å² total; per-residue (Å²): 71,40,36,39,32,37,29,45,77,56,23,9,11,50,34,15,21,56,47,19,27,50,54,48,42,47,50,51,46,60,74,67,66,56,56,98,85,47,84,65,60,53,36,34,34,22,36,35,4,52,50,9,36,59,67,61,36,63,45,79,52,50,71,77,71,40,67,84,31,66,67,29,32,23,43,77,93,37,34,49,25,74,60,81,67,84,48,71,70,48,49,51,36,35,47,52,32,38,53,75,68,55,29,36,10,40,36,43,37,11,35,40,73,46,40,31,36,41,38,56,42,22,55,57,33,66,72,35,94,87,40,74,42,12,23,18,24,34,53,34,30,49,39,47,28,48,51,55,90,59,31,81,69,16,38,7,24,69,29,23,37,44,51,42,22,25,54,51,9,50,50,46,53,46,23,68,70,68,45,44,33,30,38,25,34,22,26,52,19,70,83,25,28,46,37,37,52,52,29,34,72,56,16,35,44,36,38,66,53,45,30,64,57,34,37,75,70,64,39,38,67,67,57,55,33,49,54,52,34,53,48,51,46,55,32,31,74,75,72,39,34,41,42,35,35,40,33,27,41,24,34,58,71,24,20,53,57,52,29,53,30,54,55,50,49,44,68,77,38,81,78,44,79,68,79,73,90,55,49,65,81,73,43,55,73,69,31,35,52,49,53,69,74,44,58,71,70,59,51,55,48,72,59,52,39,63,45,98,85,71,45,70,45,44,87,74,53,60,58,37,55,52,49,50,51,52,24,48,54,51,48,53,50,56,54,50,55,33,58,75,67,74,47,91,64,77,80,56,61,78,42,75,44,77,47,75,46,45,82,73,26,27,41,31,62,30,36,72,65,24,30,50,50,20,18,50,37,16,28,42,29,43,52,37,12,76,70,55,41,55,27,21,28,30,30,54,36,61,77,83,48,96,44,82,84,71,41,44,74,50,72,32,57,39,73,79,52,42,42,80,44,79,54,95,90,36,82,41,80,35,39,51,73,41,55,63,52,82,88,33,71,71,45,49,56,43,66,78,44,43,74,66,16,51,84,38,93,60,59,31,63,73,50,76,90,76,91,124

Sequence (468 aa):
RLGLVFSGGPAPGGNNVAWGMLDCLERWAAESGRGDDAEPANFVGFLGGPDGLLRRRWKRVDAGEMKRRKNQGGFDLLGSGRTRLNTTAHFEAVRDACVEADLDGLVVCGGDDSNTNAAFLAEHLAADPNCRTAVVGVPKTIDDDLKGGGIGVSFGFDSASGVYAETIGNLCSDARSAGKYWHFVRVMGRNASHLTLECALRCAPNVALIGEEVAANGVTLEAVVDDIATLVEARAREGLTHGVVLVPEGLLAFVPDVAKLMDELARVHPGGASDTSNTMASLSMDAAKTAASLPNDIFAELTRTRDPHGNPRLSAVDTEKLLGRMVKSRIDAAGATRREEAQTAVDAKFSPVYHFCGYEGRSGLPTDFDATYAYALGYAAATLAAGGANGVIATVTNPEASSPRDWRVAGVPMCRLMRRESREGRERLVIKKTPVDLNGGAFAAFVSRRDGWRMVDRYACPGPVQFS

Mean predicted aligned error: 5.83 Å

pLDDT: mean 90.78, std 10.71, range [51.09, 98.81]

Foldseek 3Di:
DEEEFEEDFFFFQQLLLVVLLQVLQQVVCVVVPPDPPDDHRLYKYFAAGLVSLLVLNIDHDHCVLSVVPQLFFDPVSRHYYHDQQDDPNSLVSNQVSCLVSVALEYEFEDAFRRLQSQLVSLVSQVVDPSRNYFYAYAHADLLQQQDDLQAPGHFRVVQLLQVVLQVQLVVLVVQVVVLAEEEQEEEEHAPACPSQLSSCLFWVWLEGDGLQVLLVVLPALVNVLVVVLVLLQVLLVVSRLGTYYYDYLNNLCSHVLSVLLLVQLCVVQVDFDDDPPCSLVSDDPSSNVVLVLFDPVQSNQSNGAADPQRDGPSVVRQVSVRSLVSSVVVNVVVQVVCVVVVHPDSSSNYHYDYHYRDPVSSGGRGFPLSSLQSSVQSNLRSVCRSVSNHQWYKHWHPSVDPDPVPIDIDTGRQQVQWDWDQGPNDTDITRGTHYDDCVDPSVVSSVVCNNVSNNDSPTDNPHHRDDD